Protein 9G97 (pdb70)

Foldseek 3Di:
DALVVLLVLLLLLLVLLVVLVVVLVVVQCVQPNPVLCVQCPLLLVVLVVLLCPLQLQLLLVLLLVCLQCVVPQVVNLQSLQQSLQSNVVSLLVQLVVQLVPLQVVSCVRRVGRPCSVLSNVLSVLSSLSSLLSNLLSNLLSVLVSNLNSVLSNVLSVVLSVQLVVQCVPPNSSSNSSSSSNSSRSSSVSSVVSCCVVPSDDPSSNNHDDDPVSNVLSVLSSVLVVVVVDQVVVLVVVLLVLQVVQHPVLLSVLLVVLVVVLVSVLCSLCVSCSSPVLSVLLNDDALVVNVVSLVVVLVPSLVVLVVVLVVCLVCVQVCCVPPHDPPRSPSSLLSVLQSLLSSLVSNVVSLVSNCSSVSPSPVSVVLSVLLRVQLNVQSVPQCNPPRSSSNSNSSNSSSVVSSVVSVVVSVCVSVVVVD/DKAKDWADEDEAQDKTKIKMADDDDPQLQKKKFKWWAAVPGDIWGAKIFHSPPRDMDGDPVCVPQKDKGADPVRSMIMIMGGRHDQVPWTWMKMFIAGQVLCPDHNVGPCVSTPGMYPTDTHGHD

Solvent-accessible surface area: 24204 Å² total; per-residue (Å²): 100,32,11,50,123,1,31,140,105,7,32,46,1,17,103,48,125,63,37,15,43,65,94,8,20,130,51,0,36,136,28,7,22,120,38,0,64,56,38,0,56,78,0,90,107,31,16,89,71,0,19,82,68,0,0,14,8,0,24,54,0,0,1,10,4,0,0,75,43,57,120,52,76,114,40,9,120,95,0,0,1,0,0,0,16,27,1,89,29,64,3,44,104,31,8,94,80,12,60,147,32,3,36,90,38,0,87,58,23,14,48,43,48,7,3,24,16,9,2,89,89,1,2,115,17,0,66,17,1,0,69,0,32,0,0,11,5,0,0,43,0,46,59,21,6,17,0,3,0,64,0,55,36,64,2,16,96,49,0,24,120,28,0,98,86,15,24,121,73,16,0,0,15,8,0,0,38,0,20,0,41,53,40,6,32,8,32,91,5,0,40,88,33,0,72,140,104,61,29,9,73,112,41,18,18,144,76,52,150,43,119,48,6,7,42,65,0,40,65,2,32,77,6,28,111,47,52,69,84,25,22,60,58,0,51,99,68,0,76,115,33,0,30,72,116,70,68,175,112,53,8,31,23,4,87,13,2,12,70,35,7,64,57,35,5,131,53,34,8,28,4,2,11,1,8,0,0,0,8,0,2,68,45,100,112,41,125,61,2,32,167,17,2,66,119,2,24,156,76,6,47,81,44,3,44,63,37,4,120,72,43,81,96,97,44,77,100,15,5,165,85,73,39,80,106,172,29,64,55,0,81,91,8,13,38,91,6,14,67,0,0,25,36,15,0,0,2,64,0,17,23,44,14,24,17,0,68,3,22,40,175,60,31,67,103,21,15,78,31,17,52,65,35,0,27,87,31,0,130,164,20,0,39,65,91,0,2,59,0,0,0,22,0,2,34,19,0,1,67,61,11,28,67,76,15,42,33,57,19,116,90,71,54,162,106,38,176,181,104,16,87,13,65,37,33,29,140,20,141,43,51,28,69,34,48,2,34,3,44,21,72,64,234,80,12,52,79,36,6,1,0,0,0,14,62,15,119,87,128,77,53,57,16,0,0,57,11,16,41,80,215,39,74,64,33,49,15,112,58,0,132,85,51,3,73,5,50,39,39,73,93,128,36,18,0,76,0,71,0,52,66,3,59,91,55,2,31,1,58,0,6,0,0,5,0,70,57,46,10,12,28,120,124,6,6,110,93,4,0,0,2,33,70,46,12,119,15,17,80,0,46,8,81

GO terms:
  GO:0005886 plasma membrane (C, IDA)
  GO:0140303 intramembrane lipid carrier activity (F, IDA)
  GO:0009246 enterobacterial common antigen biosynthetic process (P, IMP)

Secondary structure (DSSP, 8-state):
--HHHHHHHHHHHHHHHHHHHHHHHHHHHHHHHHHHHHHHHHHHHHHHHHHHHTTTT-HHHHHHHHHHTTT-HHHHHHHHHHHHHHHHHHHHHHHHHHHHTHHHHHHHHHSSSTTHHHHHHHHHHHHHHHHHHHHHHHHHHTT-HHHHHHHHHHHHHHHHHHHHHHHHHHHHHHHHHHHHHHHHTTHHHHHHHHHHTTSS-GGGGS----HHHHHHHHHHHHHHHHHTTHHHHHHHHHHHHHHHHS-HHHHHHHHHHHHHHHHHHHHHTTTIIIIIHHHHHH--SHHHHHHHHHHHHHHHHHHHHHHHHHHHHTHHHHHHHHS-SS---THHHHHHHHHHHHHHHHHHHHHHHHHHTT-HHHHHHHHHHHHHHHHHHHHHHHHHHHHHHHHHHHHHHHHHHHHHHHHHHHHHHTTTT-/-EEEE---EE-TT--EEEEEEE-SS--TTSEEEEEEE-TTS--EEEEEE-SSS--EEE-TTTTTTEEEEEETTTTEEEEEE-S--GGG-EEEEEEEE-HHHHTTT-TT-GGG--EE---EEEEE-

B-factor: mean 51.63, std 17.39, range [25.34, 135.04]

Sequence (543 aa):
VSLAKASLWTAASTLVKIGAGLLVGKLLAVSFGPAGLGLAANFRQLITVLGVLAGAGIFNGVTKYVAQYHDNPQQLRRVVGTSSAMVLGFSTLMALVFVLAAAPISQGLFGNTDYQGLVRLVALVQMGIAWGNLLLALMKGFRDAAGNALSLIVGSLIGVLAYYVSYRLGGYEGALLGLALIPALVVIPAAIMLIKRGVIPLSYLKPSWDNGLAGQLSKFTLMALITSVTLPVAYIMMRKLLAAQYSWDEVGIWQGVSSISDAYLQFITASFSVYLLPTLSRLTEKRDITREVVKSLKFVLPAVAAASFTVWLLRDFAIWLLLSNKFTAMRDLFAWQLVGDVLKVGAYVFGYLVIAKASLRFYILAEVSQFTLLMVFAHWLIPAHGALGAAQAYMATYIVYFSLCCGVFLLWRRRALEQLVESGGGLVQAGGSLGLSCAASGRTFSNYVMAWFRQAPGKEREFVARISESRGTTDYADSVKGRFTISRDNAKNTIYLQMNSLNPGDTAVYSCAATLPAWTGIIGGRRPGNYPYWGQGTQVTVS

Nearest PDB structures (foldseek):
  3vvs-assembly1_A  TM=7.859E-01  e=1.202E-08  Pyrococcus furiosus
  3vvo-assembly1_A  TM=7.693E-01  e=3.031E-08  Pyrococcus furiosus
  4z3p-assembly1_A  TM=7.494E-01  e=2.741E-06  Escherichia coli
  6z71-assembly1_B  TM=7.223E-01  e=4.814E-06  Aquifex aeolicus VF5
  7dqk-assembly1_A  TM=6.961E-01  e=8.121E-06  Nicotiana tabacum

InterPro domains:
  IPR002797 Polysaccharide biosynthesis protein [PF01943] (4-283)
  IPR032896 Lipid III flippase WzxE, Proteobacteria [MF_02024] (1-416)
  IPR032896 Lipid III flippase WzxE, Proteobacteria [NF011679] (1-416)
  IPR044550 Lipid III flippase WzxE [cd13125] (5-413)
  IPR050833 Polysaccharide Biosynthesis and Transport [PTHR30250] (3-413)

Organism: Escherichia coli (strain K12) (NCBI:txid83333)

Structure (mmCIF, N/CA/C/O backbone):
data_9G97
#
_entry.id   9G97
#
_cell.length_a   270.550
_cell.length_b   38.470
_cell.length_c   56.830
_cell.angle_alpha   90.00
_cell.angle_beta   93.50
_cell.angle_gamma   90.00
#
_symmetry.space_group_name_H-M   'C 1 2 1'
#
loop_
_entity.id
_entity.type
_entity.pdbx_description
1 polymer 'Lipid III flippase'
2 polymer 'NB10 Nanobody'
3 non-polymer '[(Z)-octadec-9-enyl] (2R)-2,3-bis(oxidanyl)propanoate'
4 non-polymer '(1R)-2-{[(R)-(2-AMINOETHOXY)(HYDROXY)PHOSPHORYL]OXY}-1-[(DODECANOYLOXY)METHYL]ETHYL (9Z)-OCTADEC-9-ENOATE'
5 non-polymer N-OCTANE
6 non-polymer 'CHLORIDE ION'
7 non-polymer 'SULFATE ION'
8 non-polymer 'ZINC ION'
9 water water
#
loop_
_atom_site.group_PDB
_atom_site.id
_atom_site.type_symbol
_atom_site.label_atom_id
_atom_site.label_alt_id
_atom_site.label_comp_id
_atom_site.label_asym_id
_atom_site.label_entity_id
_atom_site.label_seq_id
_atom_site.pdbx_PDB_ins_code
_atom_site.Cartn_x
_atom_site.Cartn_y
_atom_site.Cartn_z
_atom_site.occupancy
_atom_site.B_iso_or_equiv
_atom_site.auth_seq_id
_atom_site.auth_comp_id
_atom_site.auth_asym_id
_atom_site.auth_atom_id
_atom_site.pdbx_PDB_model_num
ATOM 1 N N . VAL A 1 2 ? 69.706 4.818 13.384 1.00 55.57 1 VAL A N 1
ATOM 2 C CA . VAL A 1 2 ? 71.148 5.023 13.284 1.00 55.47 1 VAL A CA 1
ATOM 3 C C . VAL A 1 2 ? 71.611 5.908 14.439 1.00 49.84 1 VAL A C 1
ATOM 4 O O . VAL A 1 2 ? 70.824 6.683 14.985 1.00 52.86 1 VAL A O 1
ATOM 8 N N . SER A 1 3 ? 72.884 5.781 14.813 1.00 44.30 2 SER A N 1
ATOM 9 C CA . SER A 1 3 ? 73.416 6.465 15.984 1.00 42.66 2 SER A CA 1
ATOM 10 C C . SER A 1 3 ? 74.917 6.655 15.829 1.00 39.86 2 SER A C 1
ATOM 11 O O . SER A 1 3 ? 75.559 6.040 14.975 1.00 39.75 2 SER A O 1
ATOM 14 N N . LEU A 1 4 ? 75.480 7.499 16.696 1.00 36.16 3 LEU A N 1
ATOM 15 C CA . LEU A 1 4 ? 76.923 7.716 16.680 1.00 38.53 3 LEU A CA 1
ATOM 16 C C . LEU A 1 4 ? 77.685 6.465 17.087 1.00 38.37 3 LEU A C 1
ATOM 17 O O . LEU A 1 4 ? 78.780 6.210 16.567 1.00 38.31 3 LEU A O 1
ATOM 22 N N . ALA A 1 5 ? 77.124 5.672 18.003 1.00 35.58 4 ALA A N 1
ATOM 23 C CA . ALA A 1 5 ? 77.799 4.459 18.449 1.00 39.74 4 ALA A CA 1
ATOM 24 C C . ALA A 1 5 ? 77.884 3.430 17.327 1.00 37.77 4 ALA A C 1
ATOM 25 O O . ALA A 1 5 ? 78.967 2.916 17.030 1.00 42.38 4 ALA A O 1
ATOM 27 N N . LYS A 1 6 ? 76.749 3.117 16.690 1.00 45.17 5 LYS A N 1
ATOM 28 C CA . LYS A 1 6 ? 76.762 2.159 15.585 1.00 42.30 5 LYS A CA 1
ATOM 29 C C . LYS A 1 6 ? 77.641 2.639 14.443 1.00 34.05 5 LYS A C 1
ATOM 30 O O . LYS A 1 6 ? 78.341 1.837 13.815 1.00 43.89 5 LYS A O 1
ATOM 36 N N . ALA A 1 7 ? 77.602 3.937 14.140 1.00 34.64 6 ALA A N 1
ATOM 37 C CA . ALA A 1 7 ? 78.467 4.457 13.086 1.00 37.53 6 ALA A CA 1
ATOM 38 C C . ALA A 1 7 ? 79.928 4.281 13.459 1.00 36.71 6 ALA A C 1
ATOM 39 O O . ALA A 1 7 ? 80.767 3.979 12.601 1.00 38.40 6 ALA A O 1
ATOM 41 N N . SER A 1 8 ? 80.246 4.445 14.745 1.00 36.71 7 SER A N 1
ATOM 42 C CA . SER A 1 8 ? 81.610 4.227 15.204 1.00 38.64 7 SER A CA 1
ATOM 43 C C . SER A 1 8 ? 82.021 2.772 15.036 1.00 35.93 7 SER A C 1
ATOM 44 O O . SER A 1 8 ? 83.186 2.486 14.740 1.00 39.55 7 SER A O 1
ATOM 47 N N . LEU A 1 9 ? 81.078 1.844 15.202 1.00 38.62 8 LEU A N 1
ATOM 48 C CA . LEU A 1 9 ? 81.401 0.427 15.061 1.00 40.92 8 LEU A CA 1
ATOM 49 C C . LEU A 1 9 ? 81.764 0.085 13.622 1.00 35.92 8 LEU A C 1
ATOM 50 O O . LEU A 1 9 ? 82.757 -0.608 13.370 1.00 36.82 8 LEU A O 1
ATOM 55 N N . TRP A 1 10 ? 80.968 0.567 12.664 1.00 36.98 9 TRP A N 1
ATOM 56 C CA . TRP A 1 10 ? 81.311 0.400 11.254 1.00 36.09 9 TRP A CA 1
ATOM 57 C C . TRP A 1 10 ? 82.617 1.110 10.923 1.00 33.92 9 TRP A C 1
ATOM 58 O O . TRP A 1 10 ? 83.515 0.529 10.304 1.00 30.45 9 TRP A O 1
ATOM 69 N N . THR A 1 11 ? 82.736 2.381 11.319 1.00 34.57 10 THR A N 1
ATOM 70 C CA . THR A 1 11 ? 83.907 3.160 10.925 1.00 34.91 10 THR A CA 1
ATOM 71 C C . THR A 1 11 ? 85.185 2.643 11.576 1.00 31.33 10 THR A C 1
ATOM 72 O O . THR A 1 11 ? 86.257 2.737 10.970 1.00 35.29 10 THR A O 1
ATOM 76 N N . ALA A 1 12 ? 85.103 2.089 12.790 1.00 29.77 11 ALA A N 1
ATOM 77 C CA . ALA A 1 12 ? 86.304 1.523 13.404 1.00 33.46 11 ALA A CA 1
ATOM 78 C C . ALA A 1 12 ? 86.822 0.330 12.606 1.00 33.73 11 ALA A C 1
ATOM 79 O O . ALA A 1 12 ? 88.037 0.159 12.447 1.00 31.35 11 ALA A O 1
ATOM 81 N N . ALA A 1 13 ? 85.914 -0.505 12.093 1.00 32.78 12 ALA A N 1
ATOM 82 C CA . ALA A 1 13 ? 86.337 -1.657 11.304 1.00 32.54 12 ALA A CA 1
ATOM 83 C C . ALA A 1 13 ? 87.046 -1.222 10.026 1.00 33.64 12 ALA A C 1
ATOM 84 O O . ALA A 1 13 ? 88.095 -1.773 9.669 1.00 33.58 12 ALA A O 1
ATOM 86 N N . SER A 1 14 ? 86.504 -0.223 9.330 1.00 30.45 13 SER A N 1
ATOM 87 C CA . SER A 1 14 ? 87.170 0.240 8.118 1.00 32.07 13 SER A CA 1
ATOM 88 C C . SER A 1 14 ? 88.485 0.946 8.445 1.00 34.56 13 SER A C 1
ATOM 89 O O . SER A 1 14 ? 89.487 0.757 7.747 1.00 33.80 13 SER A O 1
ATOM 92 N N . THR A 1 15 ? 88.518 1.738 9.516 1.00 31.30 14 THR A N 1
ATOM 93 C CA . THR A 1 15 ? 89.764 2.417 9.860 1.00 34.15 14 THR A CA 1
ATOM 94 C C . THR A 1 15 ? 90.832 1.422 10.304 1.00 36.11 14 THR A C 1
ATOM 95 O O . THR A 1 15 ? 92.012 1.589 9.980 1.00 37.66 14 THR A O 1
ATOM 99 N N . LEU A 1 16 ? 90.442 0.364 11.018 1.00 34.35 15 LEU A N 1
ATOM 100 C CA . LEU A 1 16 ? 91.432 -0.621 11.447 1.00 37.89 15 LEU A CA 1
ATOM 101 C C . LEU A 1 16 ? 92.035 -1.359 10.255 1.00 39.29 15 LEU A C 1
ATOM 102 O O . LEU A 1 16 ? 93.237 -1.650 10.240 1.00 41.26 15 LEU A O 1
ATOM 107 N N . VAL A 1 17 ? 91.217 -1.669 9.246 1.00 37.12 16 VAL A N 1
ATOM 108 C CA . VAL A 1 17 ? 91.740 -2.303 8.040 1.00 35.60 16 VAL A CA 1
ATOM 109 C C . VAL A 1 17 ? 92.660 -1.344 7.296 1.00 36.75 16 VAL A C 1
ATOM 110 O O . VAL A 1 17 ? 93.712 -1.741 6.781 1.00 38.51 16 VAL A O 1
ATOM 114 N N . LYS A 1 18 ? 92.291 -0.062 7.242 1.00 35.03 17 LYS A N 1
ATOM 115 C CA . LYS A 1 18 ? 93.156 0.916 6.594 1.00 39.13 17 LYS A CA 1
ATOM 116 C C . LYS A 1 18 ? 94.488 1.038 7.327 1.00 39.39 17 LYS A C 1
ATOM 117 O O . LYS A 1 18 ? 95.544 1.185 6.700 1.00 44.28 17 LYS A O 1
ATOM 123 N N . ILE A 1 19 ? 94.462 0.960 8.656 1.00 37.73 18 ILE A N 1
ATOM 124 C CA . ILE A 1 19 ? 95.699 1.047 9.423 1.00 42.66 18 ILE A CA 1
ATOM 125 C C . ILE A 1 19 ? 96.538 -0.208 9.214 1.00 38.69 18 ILE A C 1
ATOM 126 O O . ILE A 1 19 ? 97.744 -0.132 8.957 1.00 45.56 18 ILE A O 1
ATOM 131 N N . GLY A 1 20 ? 95.908 -1.381 9.308 1.00 37.17 19 GLY A N 1
ATOM 132 C CA . GLY A 1 20 ? 96.635 -2.618 9.072 1.00 44.72 19 GLY A CA 1
ATOM 133 C C . GLY A 1 20 ? 97.223 -2.691 7.678 1.00 40.66 19 GLY A C 1
ATOM 134 O O . GLY A 1 20 ? 98.352 -3.151 7.493 1.00 39.13 19 GLY A O 1
ATOM 135 N N . ALA A 1 21 ? 96.468 -2.231 6.677 1.00 41.36 20 ALA A N 1
ATOM 136 C CA . ALA A 1 21 ? 96.988 -2.208 5.313 1.00 42.11 20 ALA A CA 1
ATOM 137 C C . ALA A 1 21 ? 98.140 -1.223 5.185 1.00 43.46 20 ALA A C 1
ATOM 138 O O . ALA A 1 21 ? 99.137 -1.512 4.516 1.00 43.14 20 ALA A O 1
ATOM 140 N N . GLY A 1 22 ? 98.024 -0.056 5.825 1.00 43.05 21 GLY A N 1
ATOM 141 C CA . GLY A 1 22 ? 99.103 0.915 5.765 1.00 38.36 21 GLY A CA 1
ATOM 142 C C . GLY A 1 22 ? 100.370 0.417 6.431 1.00 43.68 21 GLY A C 1
ATOM 143 O O . GLY A 1 22 ? 101.472 0.606 5.908 1.00 47.27 21 GLY A O 1
ATOM 144 N N . LEU A 1 23 ? 100.233 -0.225 7.595 1.00 42.89 22 LEU A N 1
ATOM 145 C CA . LEU A 1 23 ? 101.392 -0.796 8.271 1.00 45.31 22 LEU A CA 1
ATOM 146 C C . LEU A 1 23 ? 102.034 -1.890 7.430 1.00 44.21 22 LEU A C 1
ATOM 147 O O . LEU A 1 23 ? 103.261 -2.034 7.416 1.00 46.40 22 LEU A O 1
ATOM 152 N N . LEU A 1 24 ? 101.218 -2.680 6.731 1.00 42.66 23 LEU A N 1
ATOM 153 C CA . LEU A 1 24 ? 101.762 -3.726 5.875 1.00 43.74 23 LEU A CA 1
ATOM 154 C C . LEU A 1 24 ? 102.513 -3.125 4.696 1.00 45.53 23 LEU A C 1
ATOM 155 O O . LEU A 1 24 ? 103.646 -3.523 4.399 1.00 48.39 23 LEU A O 1
ATOM 160 N N . VAL A 1 25 ? 101.902 -2.152 4.021 1.00 39.27 24 VAL A N 1
ATOM 161 C CA . VAL A 1 25 ? 102.540 -1.552 2.856 1.00 42.28 24 VAL A CA 1
ATOM 162 C C . VAL A 1 25 ? 103.783 -0.772 3.266 1.00 49.02 24 VAL A C 1
ATOM 163 O O . VAL A 1 25 ? 104.815 -0.817 2.583 1.00 48.99 24 VAL A O 1
ATOM 167 N N . GLY A 1 26 ? 103.717 -0.070 4.399 1.00 45.61 25 GLY A N 1
ATOM 168 C CA . GLY A 1 26 ? 104.869 0.692 4.852 1.00 46.24 25 GLY A CA 1
ATOM 169 C C . GLY A 1 26 ? 106.060 -0.186 5.183 1.00 50.45 25 GLY A C 1
ATOM 170 O O . GLY A 1 26 ? 107.205 0.163 4.880 1.00 46.55 25 GLY A O 1
ATOM 171 N N . LYS A 1 27 ? 105.811 -1.341 5.801 1.00 47.32 26 LYS A N 1
ATOM 172 C CA . LYS A 1 27 ? 106.916 -2.241 6.103 1.00 47.88 26 LYS A CA 1
ATOM 173 C C . LYS A 1 27 ? 107.436 -2.940 4.852 1.00 48.74 26 LYS A C 1
ATOM 174 O O . LYS A 1 27 ? 108.635 -3.216 4.761 1.00 51.79 26 LYS A O 1
ATOM 180 N N . LEU A 1 28 ? 106.569 -3.213 3.874 1.00 50.14 27 LEU A N 1
ATOM 181 C CA . LEU A 1 28 ? 107.051 -3.745 2.603 1.00 48.60 27 LEU A CA 1
ATOM 182 C C . LEU A 1 28 ? 107.954 -2.740 1.906 1.00 47.84 27 LEU A C 1
ATOM 183 O O . LEU A 1 28 ? 108.981 -3.111 1.326 1.00 51.76 27 LEU A O 1
ATOM 188 N N . LEU A 1 29 ? 107.591 -1.458 1.963 1.00 48.44 28 LEU A N 1
ATOM 189 C CA . LEU A 1 29 ? 108.405 -0.428 1.332 1.00 47.60 28 LEU A CA 1
ATOM 190 C C . LEU A 1 29 ? 109.733 -0.255 2.055 1.00 55.04 28 LEU A C 1
ATOM 191 O O . LEU A 1 29 ? 110.773 -0.049 1.416 1.00 56.44 28 LEU A O 1
ATOM 196 N N . ALA A 1 30 ? 109.720 -0.331 3.388 1.00 50.35 29 ALA A N 1
ATOM 197 C CA . ALA A 1 30 ? 110.958 -0.173 4.145 1.00 52.70 29 ALA A CA 1
ATOM 198 C C . ALA A 1 30 ? 111.929 -1.305 3.844 1.00 48.70 29 ALA A C 1
ATOM 199 O O . ALA A 1 30 ? 113.104 -1.065 3.545 1.00 52.73 29 ALA A O 1
ATOM 201 N N . VAL A 1 31 ? 111.449 -2.551 3.906 1.00 45.20 30 VAL A N 1
ATOM 202 C CA . VAL A 1 31 ? 112.310 -3.701 3.651 1.00 52.75 30 VAL A CA 1
ATOM 203 C C . VAL A 1 31 ? 112.812 -3.704 2.210 1.00 54.95 30 VAL A C 1
ATOM 204 O O . VAL A 1 31 ? 113.939 -4.136 1.935 1.00 57.51 30 VAL A O 1
ATOM 208 N N . SER A 1 32 ? 112.013 -3.194 1.274 1.00 51.57 31 SER A N 1
ATOM 209 C CA . SER A 1 32 ? 112.395 -3.269 -0.131 1.00 45.30 31 SER A CA 1
ATOM 210 C C . SER A 1 32 ? 113.398 -2.188 -0.520 1.00 51.53 31 SER A C 1
ATOM 211 O O . SER A 1 32 ? 114.295 -2.442 -1.331 1.00 52.43 31 SER A O 1
ATOM 214 N N . PHE A 1 33 ? 113.275 -0.981 0.034 1.00 50.95 32 PHE A N 1
ATOM 215 C CA . PHE A 1 33 ? 114.044 0.147 -0.472 1.00 48.68 32 PHE A CA 1
ATOM 216 C C . PHE A 1 33 ? 114.846 0.896 0.584 1.00 54.95 32 PHE A C 1
ATOM 217 O O . PHE A 1 33 ? 115.567 1.837 0.229 1.00 59.55 32 PHE A O 1
ATOM 225 N N . GLY A 1 34 ? 114.744 0.517 1.858 1.00 55.68 33 GLY A N 1
ATOM 226 C CA . GLY A 1 34 ? 115.586 1.063 2.899 1.00 52.79 33 GLY A CA 1
ATOM 227 C C . GLY A 1 34 ? 115.431 2.556 3.108 1.00 54.75 33 GLY A C 1
ATOM 228 O O . GLY A 1 34 ? 114.492 3.186 2.610 1.00 58.34 33 GLY A O 1
ATOM 229 N N . PRO A 1 35 ? 116.366 3.155 3.851 1.00 59.82 34 PRO A N 1
ATOM 230 C CA . PRO A 1 35 ? 116.252 4.593 4.145 1.00 59.23 34 PRO A CA 1
ATOM 231 C C . PRO A 1 35 ? 116.366 5.473 2.914 1.00 57.89 34 PRO A C 1
ATOM 232 O O . PRO A 1 35 ? 115.784 6.566 2.891 1.00 57.97 34 PRO A O 1
ATOM 236 N N . ALA A 1 36 ? 117.103 5.034 1.890 1.00 58.06 35 ALA A N 1
ATOM 237 C CA . ALA A 1 36 ? 117.197 5.816 0.661 1.00 58.22 35 ALA A CA 1
ATOM 238 C C . ALA A 1 36 ? 115.848 5.895 -0.041 1.00 57.17 35 ALA A C 1
ATOM 239 O O . ALA A 1 36 ? 115.452 6.961 -0.529 1.00 57.79 35 ALA A O 1
ATOM 241 N N . GLY A 1 37 ? 115.127 4.775 -0.100 1.00 52.14 36 GLY A N 1
ATOM 242 C CA . GLY A 1 37 ? 113.797 4.796 -0.686 1.00 53.11 36 GLY A CA 1
ATOM 243 C C . GLY A 1 37 ? 112.803 5.588 0.143 1.00 50.69 36 GLY A C 1
ATOM 244 O O . GLY A 1 37 ? 111.936 6.274 -0.402 1.00 53.25 36 GLY A O 1
ATOM 245 N N . LEU A 1 38 ? 112.914 5.506 1.472 1.00 51.69 37 LEU A N 1
ATOM 246 C CA . LEU A 1 38 ? 112.007 6.261 2.331 1.00 49.96 37 LEU A CA 1
ATOM 247 C C . LEU A 1 38 ? 112.258 7.757 2.216 1.00 53.59 37 LEU A C 1
ATOM 248 O O . LEU A 1 38 ? 111.308 8.545 2.126 1.00 51.17 37 LEU A O 1
ATOM 253 N N . GLY A 1 39 ? 113.529 8.167 2.211 1.00 49.86 38 GLY A N 1
ATOM 254 C CA . GLY A 1 39 ? 113.836 9.584 2.105 1.00 45.83 38 GLY A CA 1
ATOM 255 C C . GLY A 1 39 ? 113.404 10.178 0.779 1.00 50.53 38 GLY A C 1
ATOM 256 O O . GLY A 1 39 ? 112.986 11.336 0.714 1.00 58.29 38 GLY A O 1
ATOM 257 N N . LEU A 1 40 ? 113.499 9.396 -0.297 1.00 53.50 39 LEU A N 1
ATOM 258 C CA . LEU A 1 40 ? 113.043 9.856 -1.602 1.00 53.10 39 LEU A CA 1
ATOM 259 C C . LEU A 1 40 ? 111.525 9.822 -1.737 1.00 48.11 39 LEU A C 1
ATOM 260 O O . LEU A 1 40 ? 110.977 10.554 -2.565 1.00 52.35 39 LEU A O 1
ATOM 265 N N . ALA A 1 41 ? 110.837 9.001 -0.947 1.00 47.74 40 ALA A N 1
ATOM 266 C CA . ALA A 1 41 ? 109.385 8.904 -1.016 1.00 44.89 40 ALA A CA 1
ATOM 267 C C . ALA A 1 41 ? 108.673 9.843 -0.055 1.00 46.02 40 ALA A C 1
ATOM 268 O O . ALA A 1 41 ? 107.442 9.882 -0.061 1.00 55.57 40 ALA A O 1
ATOM 270 N N . ALA A 1 42 ? 109.406 10.603 0.759 1.00 46.33 41 ALA A N 1
ATOM 271 C CA . ALA A 1 42 ? 108.776 11.382 1.822 1.00 46.51 41 ALA A CA 1
ATOM 272 C C . ALA A 1 42 ? 107.844 12.447 1.255 1.00 48.58 41 ALA A C 1
ATOM 273 O O . ALA A 1 42 ? 106.656 12.499 1.598 1.00 49.91 41 ALA A O 1
ATOM 275 N N . ASN A 1 43 ? 108.368 13.310 0.380 1.00 45.33 42 ASN A N 1
ATOM 276 C CA . ASN A 1 43 ? 107.546 14.373 -0.190 1.00 42.88 42 ASN A CA 1
ATOM 277 C C . ASN A 1 43 ? 106.416 13.806 -1.041 1.00 48.99 42 ASN A C 1
ATOM 278 O O . ASN A 1 43 ? 105.269 14.265 -0.949 1.00 42.59 42 ASN A O 1
ATOM 283 N N . PHE A 1 44 ? 106.726 12.809 -1.877 1.00 44.94 43 PHE A N 1
ATOM 284 C CA . PHE A 1 44 ? 105.706 12.193 -2.719 1.00 44.93 43 PHE A CA 1
ATOM 285 C C . PHE A 1 44 ? 104.564 11.632 -1.883 1.00 42.07 43 PHE A C 1
ATOM 286 O O . PHE A 1 44 ? 103.394 11.745 -2.265 1.00 45.39 43 PHE A O 1
ATOM 294 N N . ARG A 1 45 ? 104.882 11.021 -0.739 1.00 43.36 44 ARG A N 1
ATOM 295 C CA . ARG A 1 45 ? 103.834 10.468 0.111 1.00 46.93 44 ARG A CA 1
ATOM 296 C C . ARG A 1 45 ? 103.007 11.572 0.759 1.00 47.05 44 ARG A C 1
ATOM 297 O O . ARG A 1 45 ? 101.781 11.450 0.869 1.00 51.47 44 ARG A O 1
ATOM 305 N N . GLN A 1 46 ? 103.651 12.657 1.189 1.00 44.29 45 GLN A N 1
ATOM 306 C CA . GLN A 1 46 ? 102.892 13.773 1.741 1.00 42.19 45 GLN A CA 1
ATOM 307 C C . GLN A 1 46 ? 102.009 14.425 0.683 1.00 43.85 45 GLN A C 1
ATOM 308 O O . GLN A 1 46 ? 100.902 14.876 0.997 1.00 47.13 45 GLN A O 1
ATOM 314 N N . LEU A 1 47 ? 102.462 14.459 -0.572 1.00 42.90 46 LEU A N 1
ATOM 315 C CA . LEU A 1 47 ? 101.611 14.954 -1.651 1.00 41.02 46 LEU A CA 1
ATOM 316 C C . LEU A 1 47 ? 100.376 14.078 -1.827 1.00 43.18 46 LEU A C 1
ATOM 317 O O . LEU A 1 47 ? 99.274 14.593 -2.056 1.00 43.16 46 LEU A O 1
ATOM 322 N N . ILE A 1 48 ? 100.534 12.756 -1.718 1.00 41.53 47 ILE A N 1
ATOM 323 C CA . ILE A 1 48 ? 99.384 11.863 -1.837 1.00 41.76 47 ILE A CA 1
ATOM 324 C C . ILE A 1 48 ? 98.376 12.146 -0.730 1.00 45.11 47 ILE A C 1
ATOM 325 O O . ILE A 1 48 ? 97.159 12.131 -0.956 1.00 42.93 47 ILE A O 1
ATOM 330 N N . THR A 1 49 ? 98.863 12.407 0.484 1.00 46.17 48 THR A N 1
ATOM 331 C CA . THR A 1 49 ? 97.966 12.782 1.571 1.00 44.46 48 THR A CA 1
ATOM 332 C C . THR A 1 49 ? 97.234 14.079 1.244 1.00 44.51 48 THR A C 1
ATOM 333 O O . THR A 1 49 ? 96.008 14.165 1.380 1.00 41.17 48 THR A O 1
ATOM 337 N N . VAL A 1 50 ? 97.970 15.093 0.783 1.00 39.42 49 VAL A N 1
ATOM 338 C CA . VAL A 1 50 ? 97.355 16.385 0.489 1.00 44.96 49 VAL A CA 1
ATOM 339 C C . VAL A 1 50 ? 96.297 16.242 -0.599 1.00 44.17 49 VAL A C 1
ATOM 340 O O . VAL A 1 50 ? 95.217 16.841 -0.518 1.00 45.98 49 VAL A O 1
ATOM 344 N N . LEU A 1 51 ? 96.577 15.428 -1.621 1.00 39.82 50 LEU A N 1
ATOM 345 C CA . LEU A 1 51 ? 95.638 15.250 -2.723 1.00 34.37 50 LEU A CA 1
ATOM 346 C C . LEU A 1 51 ? 94.321 14.626 -2.278 1.00 43.14 50 LEU A C 1
ATOM 347 O O . LEU A 1 51 ? 93.309 14.789 -2.968 1.00 35.15 50 LEU A O 1
ATOM 352 N N . GLY A 1 52 ? 94.309 13.912 -1.148 1.00 43.28 51 GLY A N 1
ATOM 353 C CA . GLY A 1 52 ? 93.065 13.349 -0.649 1.00 40.18 51 GLY A CA 1
ATOM 354 C C . GLY A 1 52 ? 92.010 14.400 -0.366 1.00 43.23 51 GLY A C 1
ATOM 355 O O . GLY A 1 52 ? 90.810 14.114 -0.410 1.00 39.20 51 GLY A O 1
ATOM 356 N N . VAL A 1 53 ? 92.436 15.627 -0.082 1.00 40.20 52 VAL A N 1
ATOM 357 C CA . VAL A 1 53 ? 91.516 16.740 0.056 1.00 41.66 52 VAL A CA 1
ATOM 358 C C . VAL A 1 53 ? 91.607 17.712 -1.116 1.00 40.34 52 VAL A C 1
ATOM 359 O O . VAL A 1 53 ? 90.575 18.238 -1.551 1.00 41.59 52 VAL A O 1
ATOM 363 N N . LEU A 1 54 ? 92.802 17.927 -1.668 1.00 37.76 53 LEU A N 1
ATOM 364 C CA . LEU A 1 54 ? 92.987 18.950 -2.690 1.00 42.14 53 LEU A CA 1
ATOM 365 C C . LEU A 1 54 ? 92.377 18.551 -4.029 1.00 39.34 53 LEU A C 1
ATOM 366 O O . LEU A 1 54 ? 91.887 19.418 -4.760 1.00 42.46 53 LEU A O 1
ATOM 371 N N . ALA A 1 55 ? 92.390 17.257 -4.369 1.00 34.44 54 ALA A N 1
ATOM 372 C CA . ALA A 1 55 ? 91.975 16.841 -5.708 1.00 40.72 54 ALA A CA 1
ATOM 373 C C . ALA A 1 55 ? 90.520 17.196 -5.995 1.00 44.24 54 ALA A C 1
ATOM 374 O O . ALA A 1 55 ? 90.167 17.481 -7.146 1.00 44.44 54 ALA A O 1
ATOM 376 N N . GLY A 1 56 ? 89.667 17.193 -4.973 1.00 36.08 55 GLY A N 1
ATOM 377 C CA . GLY A 1 56 ? 88.282 17.573 -5.162 1.00 37.04 55 GLY A CA 1
ATOM 378 C C . GLY A 1 56 ? 87.966 18.957 -4.633 1.00 41.63 55 GLY A C 1
ATOM 379 O O . GLY A 1 56 ? 86.806 19.252 -4.329 1.00 40.33 55 GLY A O 1
ATOM 380 N N . ALA A 1 57 ? 88.987 19.808 -4.508 1.00 37.36 56 ALA A N 1
ATOM 381 C CA . ALA A 1 57 ? 88.840 21.196 -4.068 1.00 37.63 56 ALA A CA 1
ATOM 382 C C . ALA A 1 57 ? 88.233 21.314 -2.672 1.00 40.55 56 ALA A C 1
ATOM 383 O O . ALA A 1 57 ? 87.640 22.345 -2.339 1.00 39.74 56 ALA A O 1
ATOM 385 N N . GLY A 1 58 ? 88.371 20.275 -1.847 1.00 43.96 57 GLY A N 1
ATOM 386 C CA . GLY A 1 58 ? 87.978 20.340 -0.450 1.00 40.74 57 GLY A CA 1
ATOM 387 C C . GLY A 1 58 ? 86.506 20.569 -0.177 1.00 38.18 57 GLY A C 1
ATOM 388 O O . GLY A 1 58 ? 86.154 21.036 0.910 1.00 38.81 57 GLY A O 1
ATOM 389 N N . ILE A 1 59 ? 85.624 20.244 -1.128 1.00 31.59 58 ILE A N 1
ATOM 390 C CA . ILE A 1 59 ? 84.195 20.453 -0.927 1.00 34.04 58 ILE A CA 1
ATOM 391 C C . ILE A 1 59 ? 83.528 19.292 -0.208 1.00 29.71 58 ILE A C 1
ATOM 392 O O . ILE A 1 59 ? 82.321 19.359 0.058 1.00 36.70 58 ILE A O 1
ATOM 397 N N . PHE A 1 60 ? 84.280 18.246 0.145 1.00 30.84 59 PHE A N 1
ATOM 398 C CA . PHE A 1 60 ? 83.662 16.981 0.534 1.00 33.67 59 PHE A CA 1
ATOM 399 C C . PHE A 1 60 ? 82.743 17.140 1.740 1.00 33.49 59 PHE A C 1
ATOM 400 O O . PHE A 1 60 ? 81.610 16.645 1.726 1.00 37.42 59 PHE A O 1
ATOM 408 N N . ASN A 1 61 ? 83.189 17.857 2.774 1.00 32.07 60 ASN A N 1
ATOM 409 C CA . ASN A 1 61 ? 82.318 18.091 3.925 1.00 34.72 60 ASN A CA 1
ATOM 410 C C . ASN A 1 61 ? 81.054 18.841 3.530 1.00 34.10 60 ASN A C 1
ATOM 411 O O . ASN A 1 61 ? 79.981 18.583 4.090 1.00 28.52 60 ASN A O 1
ATOM 416 N N . GLY A 1 62 ? 81.157 19.775 2.580 1.00 34.21 61 GLY A N 1
ATO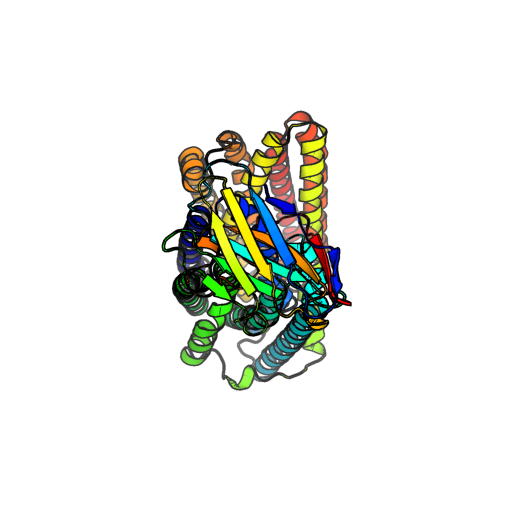M 417 C CA . GLY A 1 62 ? 79.968 20.457 2.097 1.00 26.88 61 GLY A CA 1
ATOM 418 C C . GLY A 1 62 ? 79.038 19.530 1.339 1.00 27.08 61 GLY A C 1
ATOM 419 O O . GLY A 1 62 ? 77.817 19.631 1.460 1.00 31.12 61 GLY A O 1
ATOM 420 N N . VAL A 1 63 ? 79.600 18.611 0.549 1.00 34.60 62 VAL A N 1
ATOM 421 C CA . VAL A 1 63 ? 78.777 17.600 -0.113 1.00 33.16 62 VAL A CA 1
ATOM 422 C C . VAL A 1 63 ? 77.957 16.841 0.919 1.00 32.47 62 VAL A C 1
ATOM 423 O O . VAL A 1 63 ? 76.731 16.724 0.805 1.00 29.12 62 VAL A O 1
ATOM 427 N N . THR A 1 64 ? 78.627 16.340 1.959 1.00 31.49 63 THR A N 1
ATOM 428 C CA . THR A 1 64 ? 77.937 15.628 3.027 1.00 33.58 63 THR A CA 1
ATOM 429 C C . THR A 1 64 ? 76.901 16.515 3.707 1.00 32.51 63 THR A C 1
ATOM 430 O O . THR A 1 64 ? 75.769 16.079 3.961 1.00 33.20 63 THR A O 1
ATOM 434 N N . LYS A 1 65 ? 77.262 17.770 3.986 1.00 32.06 64 LYS A N 1
ATOM 435 C CA . LYS A 1 65 ? 76.358 18.663 4.702 1.00 29.29 64 LYS A CA 1
ATOM 436 C C . LYS A 1 65 ? 75.069 18.887 3.919 1.00 34.14 64 LYS A C 1
ATOM 437 O O . LYS A 1 65 ? 73.967 18.766 4.468 1.00 31.52 64 LYS A O 1
ATOM 443 N N . TYR A 1 66 ? 75.186 19.205 2.629 1.00 29.03 65 TYR A N 1
ATOM 444 C CA . TYR A 1 66 ? 74.001 19.599 1.878 1.00 32.83 65 TYR A CA 1
ATOM 445 C C . TYR A 1 66 ? 73.199 18.399 1.395 1.00 31.12 65 TYR A C 1
ATOM 446 O O . TYR A 1 66 ? 71.973 18.496 1.261 1.00 33.82 65 TYR A O 1
ATOM 455 N N . VAL A 1 67 ? 73.857 17.269 1.138 1.00 32.17 66 VAL A N 1
ATOM 456 C CA . VAL A 1 67 ? 73.117 16.044 0.851 1.00 30.59 66 VAL A CA 1
ATOM 457 C C . VAL A 1 67 ? 72.251 15.669 2.044 1.00 34.26 66 VAL A C 1
ATOM 458 O O . VAL A 1 67 ? 71.068 15.341 1.895 1.00 35.04 66 VAL A O 1
ATOM 462 N N . ALA A 1 68 ? 72.820 15.743 3.251 1.00 34.20 67 ALA A N 1
ATOM 463 C CA . ALA A 1 68 ? 72.038 15.519 4.462 1.00 36.49 67 ALA A CA 1
ATOM 464 C C . ALA A 1 68 ? 70.881 16.505 4.572 1.00 38.57 67 ALA A C 1
ATOM 465 O O . ALA A 1 68 ? 69.756 16.118 4.911 1.00 39.89 67 ALA A O 1
ATOM 467 N N . GLN A 1 69 ? 71.140 17.788 4.303 1.00 33.67 68 GLN A N 1
ATOM 468 C CA . GLN A 1 69 ? 70.093 18.789 4.449 1.00 31.75 68 GLN A CA 1
ATOM 469 C C . GLN A 1 69 ? 68.941 18.531 3.491 1.00 36.30 68 GLN A C 1
ATOM 470 O O . GLN A 1 69 ? 67.780 18.770 3.842 1.00 29.86 68 GLN A O 1
ATOM 476 N N . TYR A 1 70 ? 69.236 18.024 2.293 1.00 34.02 69 TYR A N 1
ATOM 477 C CA . TYR A 1 70 ? 68.236 17.830 1.251 1.00 33.03 69 TYR A CA 1
ATOM 478 C C . TYR A 1 70 ? 67.985 16.355 0.946 1.00 35.17 69 TYR A C 1
ATOM 479 O O . TYR A 1 70 ? 67.531 16.019 -0.149 1.00 33.39 69 TYR A O 1
ATOM 488 N N . HIS A 1 71 ? 68.259 15.462 1.900 1.00 41.30 70 HIS A N 1
ATOM 489 C CA . HIS A 1 71 ? 68.107 14.036 1.619 1.00 47.40 70 HIS A CA 1
ATOM 490 C C . HIS A 1 71 ? 66.657 13.637 1.371 1.00 42.92 70 HIS A C 1
ATOM 491 O O . HIS A 1 71 ? 66.411 12.562 0.814 1.00 47.83 70 HIS A O 1
ATOM 498 N N . ASP A 1 72 ? 65.695 14.479 1.749 1.00 38.20 71 ASP A N 1
ATOM 499 C CA . ASP A 1 72 ? 64.292 14.251 1.436 1.00 41.41 71 ASP A CA 1
ATOM 500 C C . ASP A 1 72 ? 63.776 15.228 0.385 1.00 36.95 71 ASP A C 1
ATOM 501 O O . ASP A 1 72 ? 62.570 15.476 0.312 1.00 37.65 71 ASP A O 1
ATOM 506 N N . ASN A 1 73 ? 64.671 15.782 -0.432 1.00 35.42 72 ASN A N 1
ATOM 507 C CA . ASN A 1 73 ? 64.329 16.773 -1.451 1.00 36.14 72 ASN A CA 1
ATOM 508 C C . ASN A 1 73 ? 64.999 16.345 -2.748 1.00 37.15 72 ASN A C 1
ATOM 509 O O . ASN A 1 73 ? 66.144 16.727 -3.023 1.00 38.46 72 ASN A O 1
ATOM 514 N N . PRO A 1 74 ? 64.312 15.556 -3.579 1.00 40.12 73 PRO A N 1
ATOM 515 C CA . PRO A 1 74 ? 64.979 15.011 -4.774 1.00 40.81 73 PRO A CA 1
ATOM 516 C C . PRO A 1 74 ? 65.468 16.081 -5.738 1.00 39.45 73 PRO A C 1
ATOM 517 O O . PRO A 1 74 ? 66.560 15.942 -6.304 1.00 38.59 73 PRO A O 1
ATOM 521 N N . GLN A 1 75 ? 64.696 17.154 -5.929 1.00 35.70 74 GLN A N 1
ATOM 522 C CA . GLN A 1 75 ? 65.080 18.195 -6.879 1.00 35.87 74 GLN A CA 1
ATOM 523 C C . GLN A 1 75 ? 66.359 18.901 -6.445 1.00 35.63 74 GLN A C 1
ATOM 524 O O . GLN A 1 75 ? 67.287 19.074 -7.244 1.00 38.69 74 GLN A O 1
ATOM 530 N N . GLN A 1 76 ? 66.424 19.327 -5.182 1.00 35.94 75 GLN A N 1
ATOM 531 C CA . GLN A 1 76 ? 67.625 19.992 -4.688 1.00 36.26 75 GLN A CA 1
ATOM 532 C C . GLN A 1 76 ? 68.783 19.012 -4.569 1.00 37.98 75 GLN A C 1
ATOM 533 O O . GLN A 1 76 ? 69.938 19.369 -4.837 1.00 33.53 75 GLN A O 1
ATOM 539 N N . LEU A 1 77 ? 68.491 17.774 -4.160 1.00 35.22 76 LEU A N 1
ATOM 540 C CA . LEU A 1 77 ? 69.538 16.767 -4.035 1.00 33.90 76 LEU A CA 1
ATOM 541 C C . LEU A 1 77 ? 70.241 16.546 -5.368 1.00 35.54 76 LEU A C 1
ATOM 542 O O . LEU A 1 77 ? 71.478 16.494 -5.428 1.00 35.95 76 LEU A O 1
ATOM 547 N N . ARG A 1 78 ? 69.472 16.447 -6.453 1.00 37.56 77 ARG A N 1
ATOM 548 C CA . ARG A 1 78 ? 70.081 16.317 -7.771 1.00 42.18 77 ARG A CA 1
ATOM 549 C C . ARG A 1 78 ? 70.948 17.530 -8.093 1.00 34.68 77 ARG A C 1
ATOM 550 O O . ARG A 1 78 ? 72.050 17.390 -8.636 1.00 32.08 77 ARG A O 1
ATOM 558 N N . ARG A 1 79 ? 70.473 18.729 -7.751 1.00 32.71 78 ARG A N 1
ATOM 559 C CA . ARG A 1 79 ? 71.276 19.923 -7.984 1.00 34.11 78 ARG A CA 1
ATOM 560 C C . ARG A 1 79 ? 72.559 19.883 -7.162 1.00 34.82 78 ARG A C 1
ATOM 561 O O . ARG A 1 79 ? 73.637 20.226 -7.661 1.00 35.44 78 ARG A O 1
ATOM 569 N N . VAL A 1 80 ? 72.464 19.438 -5.905 1.00 31.59 79 VAL A N 1
ATOM 570 C CA . VAL A 1 80 ? 73.635 19.372 -5.035 1.00 29.38 79 VAL A CA 1
ATOM 571 C C . VAL A 1 80 ? 74.677 18.426 -5.619 1.00 31.86 79 VAL A C 1
ATOM 572 O O . VAL A 1 80 ? 75.854 18.779 -5.764 1.00 32.58 79 VAL A O 1
ATOM 576 N N . VAL A 1 81 ? 74.257 17.206 -5.960 1.00 32.97 80 VAL A N 1
ATOM 577 C CA . VAL A 1 81 ? 75.190 16.204 -6.465 1.00 26.31 80 VAL A CA 1
ATOM 578 C C . VAL A 1 81 ? 75.720 16.602 -7.839 1.00 31.41 80 VAL A C 1
ATOM 579 O O . VAL A 1 81 ? 76.894 16.377 -8.156 1.00 31.67 80 VAL A O 1
ATOM 583 N N . GLY A 1 82 ? 74.870 17.204 -8.674 1.00 32.97 81 GLY A N 1
ATOM 584 C CA . GLY A 1 82 ? 75.329 17.639 -9.984 1.00 36.32 81 GLY A CA 1
ATOM 585 C C . GLY A 1 82 ? 76.382 18.730 -9.900 1.00 35.99 81 GLY A C 1
ATOM 586 O O . GLY A 1 82 ? 77.409 18.673 -10.585 1.00 34.27 81 GLY A O 1
ATOM 587 N N . THR A 1 83 ? 76.142 19.741 -9.061 1.00 31.86 82 THR A N 1
ATOM 588 C CA . THR A 1 83 ? 77.134 20.798 -8.896 1.00 34.75 82 THR A CA 1
ATOM 589 C C . THR A 1 83 ? 78.411 20.255 -8.265 1.00 34.19 82 THR A C 1
ATOM 590 O O . THR A 1 83 ? 79.518 20.626 -8.676 1.00 33.47 82 THR A O 1
ATOM 594 N N . SER A 1 84 ? 78.283 19.359 -7.282 1.00 28.95 83 SER A N 1
ATOM 595 C CA . SER A 1 84 ? 79.475 18.767 -6.685 1.00 32.11 83 SER A CA 1
ATOM 596 C C . SER A 1 84 ? 80.267 17.972 -7.716 1.00 36.77 83 SER A C 1
ATOM 597 O O . SER A 1 84 ? 81.504 18.038 -7.750 1.00 33.22 83 SER A O 1
ATOM 600 N N . SER A 1 85 ? 79.572 17.219 -8.570 1.00 31.19 84 SER A N 1
ATOM 601 C CA . SER A 1 85 ? 80.258 16.483 -9.626 1.00 34.70 84 SER A CA 1
ATOM 602 C C . SER A 1 85 ? 80.982 17.433 -10.573 1.00 34.91 84 SER A C 1
ATOM 603 O O . SER A 1 85 ? 82.136 17.192 -10.943 1.00 35.99 84 SER A O 1
ATOM 606 N N . ALA A 1 86 ? 80.323 18.529 -10.962 1.00 31.82 85 ALA A N 1
ATOM 607 C CA . ALA A 1 86 ? 80.958 19.507 -11.840 1.00 34.58 85 ALA A CA 1
ATOM 608 C C . ALA A 1 86 ? 82.198 20.110 -11.193 1.00 39.45 85 ALA A C 1
ATOM 609 O O . ALA A 1 86 ? 83.222 20.306 -11.860 1.00 37.77 85 ALA A O 1
ATOM 611 N N . MET A 1 87 ? 82.131 20.396 -9.890 1.00 34.49 86 MET A N 1
ATOM 612 C CA . MET A 1 87 ? 83.258 21.036 -9.220 1.00 34.80 86 MET A CA 1
ATOM 613 C C . MET A 1 87 ? 84.429 20.075 -9.059 1.00 35.53 86 MET A C 1
ATOM 614 O O . MET A 1 87 ? 85.590 20.468 -9.221 1.00 36.62 86 MET A O 1
ATOM 619 N N . VAL A 1 88 ? 84.146 18.810 -8.746 1.00 36.22 87 VAL A N 1
ATOM 620 C CA . VAL A 1 88 ? 85.215 17.827 -8.626 1.00 34.07 87 VAL A CA 1
ATOM 621 C C . VAL A 1 88 ? 85.793 17.502 -9.998 1.00 38.35 87 VAL A C 1
ATOM 622 O O . VAL A 1 88 ? 87.013 17.434 -10.167 1.00 38.48 87 VAL A O 1
ATOM 626 N N . LEU A 1 89 ? 84.934 17.310 -11.000 1.00 39.55 88 LEU A N 1
ATOM 627 C CA . LEU A 1 89 ? 85.427 17.063 -12.351 1.00 39.16 88 LEU A CA 1
ATOM 628 C C . LEU A 1 89 ? 86.263 18.235 -12.847 1.00 42.55 88 LEU A C 1
ATOM 629 O O . LEU A 1 89 ? 87.378 18.051 -13.350 1.00 36.63 88 LEU A O 1
ATOM 634 N N . GLY A 1 90 ? 85.741 19.454 -12.701 1.00 44.05 89 GLY A N 1
ATOM 635 C CA . GLY A 1 90 ? 86.453 20.616 -13.208 1.00 34.77 89 GLY A CA 1
ATOM 636 C C . GLY A 1 90 ? 87.792 20.821 -12.528 1.00 41.27 89 GLY A C 1
ATOM 637 O O . GLY A 1 90 ? 88.805 21.065 -13.184 1.00 47.25 89 GLY A O 1
ATOM 638 N N . PHE A 1 91 ? 87.816 20.722 -11.199 1.00 41.37 90 PHE A N 1
ATOM 639 C CA . PHE A 1 91 ? 89.062 20.971 -10.483 1.00 44.80 90 PHE A CA 1
ATOM 640 C C . PHE A 1 91 ? 90.057 19.838 -10.694 1.00 43.38 90 PHE A C 1
ATOM 641 O O . PHE A 1 91 ? 91.248 20.084 -10.914 1.00 43.55 90 PHE A O 1
ATOM 649 N N . SER A 1 92 ? 89.587 18.591 -10.638 1.00 39.93 91 SER A N 1
ATOM 650 C CA . SER A 1 92 ? 90.482 17.459 -10.850 1.00 43.33 91 SER A CA 1
ATOM 651 C C . SER A 1 92 ? 91.070 17.480 -12.255 1.00 39.28 91 SER A C 1
ATOM 652 O O . SER A 1 92 ? 92.235 17.122 -12.451 1.00 37.07 91 SER A O 1
ATOM 655 N N . THR A 1 93 ? 90.279 17.894 -13.243 1.00 36.25 92 THR A N 1
ATOM 656 C CA . THR A 1 93 ? 90.805 18.032 -14.595 1.00 43.94 92 THR A CA 1
ATOM 657 C C . THR A 1 93 ? 91.865 19.125 -14.655 1.00 50.09 92 THR A C 1
ATOM 658 O O . THR A 1 93 ? 92.942 18.926 -15.229 1.00 46.09 92 THR A O 1
ATOM 662 N N . LEU A 1 94 ? 91.583 20.282 -14.050 1.00 46.80 93 LEU A N 1
ATOM 663 C CA . LEU A 1 94 ? 92.581 21.344 -13.993 1.00 46.20 93 LEU A CA 1
ATOM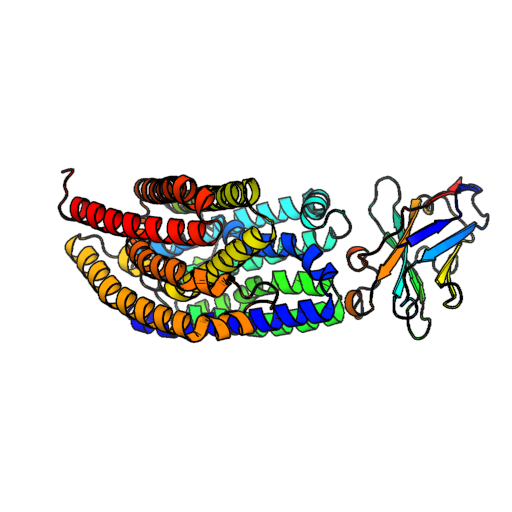 664 C C . LEU A 1 94 ? 93.843 20.868 -13.287 1.00 46.99 93 LEU A C 1
ATOM 665 O O . LEU A 1 94 ? 94.961 21.167 -13.724 1.00 47.58 93 LEU A O 1
ATOM 670 N N . MET A 1 95 ? 93.682 20.113 -12.197 1.00 41.89 94 MET A N 1
ATOM 671 C CA . MET A 1 95 ? 94.840 19.584 -11.488 1.00 44.08 94 MET A CA 1
ATOM 672 C C . MET A 1 95 ? 95.642 18.647 -12.378 1.00 44.02 94 MET A C 1
ATOM 673 O O . MET A 1 95 ? 96.877 18.701 -12.400 1.00 49.46 94 MET A O 1
ATOM 678 N N . ALA A 1 96 ? 94.953 17.783 -13.126 1.00 41.63 95 ALA A N 1
ATOM 679 C CA . ALA A 1 96 ? 95.639 16.857 -14.017 1.00 43.87 95 ALA A CA 1
ATOM 680 C C . ALA A 1 96 ? 96.453 17.606 -15.065 1.00 47.99 95 ALA A C 1
ATOM 681 O O . ALA A 1 96 ? 97.570 17.196 -15.401 1.00 46.71 95 ALA A O 1
ATOM 683 N N . LEU A 1 97 ? 95.919 18.719 -15.576 1.00 46.53 96 LEU A N 1
ATOM 684 C CA . LEU A 1 97 ? 96.645 19.506 -16.568 1.00 45.14 96 LEU A CA 1
ATOM 685 C C . LEU A 1 97 ? 97.863 20.184 -15.955 1.00 47.83 96 LEU A C 1
ATOM 686 O O . LEU A 1 97 ? 98.942 20.198 -16.559 1.00 47.93 96 LEU A O 1
ATOM 691 N N . VAL A 1 98 ? 97.710 20.750 -14.757 1.00 48.35 97 VAL A N 1
ATOM 692 C CA . VAL A 1 98 ? 98.838 21.385 -14.083 1.00 47.87 97 VAL A CA 1
ATOM 693 C C . VAL A 1 98 ? 99.936 20.364 -13.810 1.00 54.14 97 VAL A C 1
ATOM 694 O O . VAL A 1 98 ? 101.131 20.657 -13.957 1.00 54.02 97 VAL A O 1
ATOM 698 N N . PHE A 1 99 ? 99.548 19.143 -13.439 1.00 48.91 98 PHE A N 1
ATOM 699 C CA . PHE A 1 99 ? 100.534 18.114 -13.126 1.00 49.96 98 PHE A CA 1
ATOM 700 C C . PHE A 1 99 ? 101.296 17.679 -14.369 1.00 52.06 98 PHE A C 1
ATOM 701 O O . PHE A 1 99 ? 102.524 17.541 -14.338 1.00 52.13 98 PHE A O 1
ATOM 709 N N . VAL A 1 100 ? 100.583 17.445 -15.472 1.00 49.91 99 VAL A N 1
ATOM 710 C CA . VAL A 1 100 ? 101.243 16.948 -16.671 1.00 51.85 99 VAL A CA 1
ATOM 711 C C . VAL A 1 100 ? 102.090 18.041 -17.315 1.00 53.95 99 VAL A C 1
ATOM 712 O O . VAL A 1 100 ? 103.172 17.764 -17.847 1.00 52.72 99 VAL A O 1
ATOM 716 N N . LEU A 1 101 ? 101.642 19.297 -17.246 1.00 55.73 100 LEU A N 1
ATOM 717 C CA . LEU A 1 101 ? 102.388 20.379 -17.878 1.00 57.12 100 LEU A CA 1
ATOM 718 C C . LEU A 1 101 ? 103.660 20.699 -17.104 1.00 56.98 100 LEU A C 1
ATOM 719 O O . LEU A 1 101 ? 104.707 20.969 -17.702 1.00 66.84 100 LEU A O 1
ATOM 724 N N . ALA A 1 102 ? 103.594 20.665 -15.779 1.00 57.62 101 ALA A N 1
ATOM 725 C CA . ALA A 1 102 ? 104.723 20.997 -14.919 1.00 53.45 101 ALA A CA 1
ATOM 726 C C . ALA A 1 102 ? 105.286 19.759 -14.228 1.00 46.00 101 ALA A C 1
ATOM 727 O O . ALA A 1 102 ? 105.729 19.819 -13.082 1.00 48.46 101 ALA A O 1
ATOM 729 N N . ALA A 1 103 ? 105.281 18.620 -14.922 1.00 45.45 102 ALA A N 1
ATOM 730 C CA . ALA A 1 103 ? 105.789 17.390 -14.319 1.00 48.97 102 ALA A CA 1
ATOM 731 C C . ALA A 1 103 ? 107.265 17.501 -13.947 1.00 54.88 102 ALA A C 1
ATOM 732 O O . ALA A 1 103 ? 107.701 16.886 -12.967 1.00 52.21 102 ALA A O 1
ATOM 734 N N . ALA A 1 104 ? 108.051 18.276 -14.708 1.00 52.00 103 ALA A N 1
ATOM 735 C CA . ALA A 1 104 ? 109.468 18.412 -14.373 1.00 50.69 103 ALA A CA 1
ATOM 736 C C . ALA A 1 104 ? 109.683 19.254 -13.121 1.00 53.83 103 ALA A C 1
ATOM 737 O O . ALA A 1 104 ? 110.398 18.793 -12.212 1.00 54.75 103 ALA A O 1
ATOM 739 N N . PRO A 1 105 ? 109.121 20.4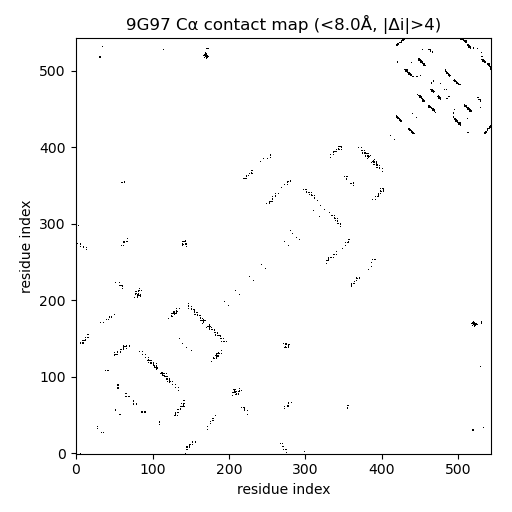64 -12.990 1.00 54.26 104 PRO A N 1
ATOM 740 C CA . PRO A 1 105 ? 109.282 21.197 -11.722 1.00 53.60 104 PRO A CA 1
ATOM 741 C C . PRO A 1 105 ? 108.681 20.478 -10.531 1.00 51.77 104 PRO A C 1
ATOM 742 O O . PRO A 1 105 ? 109.215 20.587 -9.419 1.00 51.86 104 PRO A O 1
ATOM 746 N N . ILE A 1 106 ? 107.580 19.751 -10.725 1.00 51.60 105 ILE A N 1
ATOM 747 C CA . ILE A 1 106 ? 106.981 19.014 -9.619 1.00 52.02 105 ILE A CA 1
ATOM 748 C C . ILE A 1 106 ? 107.893 17.875 -9.190 1.00 48.41 105 ILE A C 1
ATOM 749 O O . ILE A 1 106 ? 108.103 17.645 -7.994 1.00 51.36 105 ILE A O 1
ATOM 754 N N . SER A 1 107 ? 108.448 17.144 -10.156 1.00 50.12 106 SER A N 1
ATOM 755 C CA . SER A 1 107 ? 109.406 16.093 -9.828 1.00 53.86 106 SER A CA 1
ATOM 756 C C . SER A 1 107 ? 110.615 16.666 -9.101 1.00 54.82 106 SER A C 1
ATOM 757 O O . SER A 1 107 ? 111.114 16.066 -8.141 1.00 51.30 106 SER A O 1
ATOM 760 N N . GLN A 1 108 ? 111.089 17.838 -9.531 1.00 51.84 107 GLN A N 1
ATOM 761 C CA . GLN A 1 108 ? 112.232 18.457 -8.867 1.00 56.47 107 GLN A CA 1
ATOM 762 C C . GLN A 1 108 ? 111.911 18.797 -7.415 1.00 57.19 107 GLN A C 1
ATOM 763 O O . GLN A 1 108 ? 112.733 18.567 -6.518 1.00 56.95 107 GLN A O 1
ATOM 769 N N . GLY A 1 109 ? 110.718 19.338 -7.161 1.00 51.90 108 GLY A N 1
ATOM 770 C CA . GLY A 1 109 ? 110.345 19.687 -5.801 1.00 51.91 108 GLY A CA 1
ATOM 771 C C . GLY A 1 109 ? 110.070 18.496 -4.910 1.00 51.75 108 GLY A C 1
ATOM 772 O O . GLY A 1 109 ? 110.209 18.604 -3.688 1.00 53.41 108 GLY A O 1
ATOM 773 N N . LEU A 1 110 ? 109.688 17.364 -5.493 1.00 52.28 109 LEU A N 1
ATOM 774 C CA . LEU A 1 110 ? 109.340 16.169 -4.734 1.00 46.83 109 LEU A CA 1
ATOM 775 C C . LEU A 1 110 ? 110.556 15.294 -4.439 1.00 54.64 109 LEU A C 1
ATOM 776 O O . LEU A 1 110 ? 110.725 14.816 -3.309 1.00 49.06 109 LEU A O 1
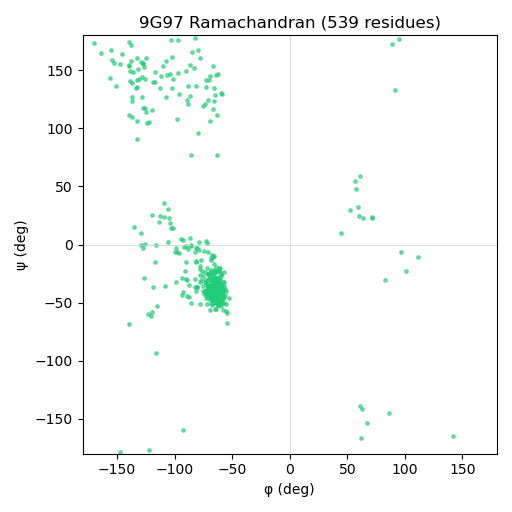ATOM 781 N N . PHE A 1 111 ? 111.406 15.072 -5.450 1.00 48.76 110 PHE A N 1
ATOM 782 C CA . PHE A 1 111 ? 112.491 14.107 -5.361 1.00 53.25 110 PHE A CA 1
ATOM 783 C C . PHE A 1 111 ? 113.881 14.715 -5.470 1.00 48.00 110 PHE A C 1
ATOM 784 O O . PHE A 1 111 ? 114.856 14.032 -5.143 1.00 49.72 110 PHE A O 1
ATOM 792 N N . GLY A 1 112 ? 114.005 15.957 -5.929 1.00 51.28 111 GLY A N 1
ATOM 793 C CA . GLY A 1 112 ? 115.294 16.602 -6.061 1.00 54.10 111 GLY A CA 1
ATOM 794 C C . GLY A 1 112 ? 115.899 16.537 -7.446 1.00 56.48 111 GLY A C 1
ATOM 795 O O . GLY A 1 112 ? 116.942 17.159 -7.677 1.00 61.48 111 GLY A O 1
ATOM 796 N N . ASN A 1 113 ? 115.284 15.802 -8.367 1.00 58.81 112 ASN A N 1
ATOM 797 C CA . ASN A 1 113 ? 115.727 15.770 -9.754 1.00 56.35 112 ASN A CA 1
ATOM 798 C C . ASN A 1 113 ? 114.500 15.576 -10.636 1.00 54.28 112 ASN A C 1
ATOM 799 O O . ASN A 1 113 ? 113.368 15.501 -10.153 1.00 53.59 112 ASN A O 1
ATOM 804 N N . THR A 1 114 ? 114.733 15.490 -11.943 1.00 53.44 113 THR A N 1
ATOM 805 C CA . THR A 1 114 ? 113.657 15.435 -12.921 1.00 51.39 113 THR A CA 1
ATOM 806 C C . THR A 1 114 ? 113.397 14.023 -13.437 1.00 50.39 113 THR A C 1
ATOM 807 O O . THR A 1 114 ? 112.705 13.860 -14.447 1.00 50.95 113 THR A O 1
ATOM 811 N N . ASP A 1 115 ? 113.925 13.000 -12.764 1.00 49.07 114 ASP A N 1
ATOM 812 C CA . ASP A 1 115 ? 113.844 11.629 -13.259 1.00 44.17 114 ASP A CA 1
ATOM 813 C C . ASP A 1 115 ? 112.489 10.975 -13.022 1.00 54.29 114 ASP A C 1
ATOM 814 O O . ASP A 1 115 ? 112.320 9.802 -13.373 1.00 57.50 114 ASP A O 1
ATOM 819 N N . TYR A 1 116 ? 111.522 11.693 -12.450 1.00 54.83 115 TYR A N 1
ATOM 820 C CA . TYR A 1 116 ? 110.242 11.114 -12.056 1.00 54.03 115 TYR A CA 1
ATOM 821 C C . TYR A 1 116 ? 109.070 11.774 -12.778 1.00 49.90 115 TYR A C 1
ATOM 822 O O . TYR A 1 116 ? 107.942 11.767 -12.280 1.00 50.34 115 TYR A O 1
ATOM 831 N N . GLN A 1 117 ? 109.326 12.335 -13.964 1.00 48.67 116 GLN A N 1
ATOM 832 C CA . GLN A 1 117 ? 108.276 13.017 -14.718 1.00 50.93 116 GLN A CA 1
ATOM 833 C C . GLN A 1 117 ? 107.156 12.061 -15.111 1.00 50.10 116 GLN A C 1
ATOM 834 O O . GLN A 1 117 ? 105.974 12.427 -15.071 1.00 48.45 116 GLN A O 1
ATOM 840 N N . GLY A 1 118 ? 107.509 10.840 -15.517 1.00 50.11 117 GLY A N 1
ATOM 841 C CA . GLY A 1 118 ? 106.489 9.875 -15.894 1.00 46.75 117 GLY A CA 1
ATOM 842 C C . GLY A 1 118 ? 105.575 9.516 -14.740 1.00 46.56 117 GLY A C 1
ATOM 843 O O . GLY A 1 118 ? 104.358 9.401 -14.911 1.00 49.85 117 GLY A O 1
ATOM 844 N N . LEU A 1 119 ? 106.147 9.344 -13.546 1.00 46.45 118 LEU A N 1
ATOM 845 C CA . LEU A 1 119 ? 105.337 9.051 -12.367 1.00 46.32 118 LEU A CA 1
ATOM 846 C C . LEU A 1 119 ? 104.406 10.211 -12.032 1.00 48.08 118 LEU A C 1
ATOM 847 O O . LEU A 1 119 ? 103.255 9.998 -11.631 1.00 45.99 118 LEU A O 1
ATOM 852 N N . VAL A 1 120 ? 104.888 11.446 -12.188 1.00 48.89 119 VAL A N 1
ATOM 853 C CA . VAL A 1 120 ? 104.046 12.609 -11.926 1.00 46.14 119 VAL A CA 1
ATOM 854 C C . VAL A 1 120 ? 102.898 12.667 -12.924 1.00 46.12 119 VAL A C 1
ATOM 855 O O . VAL A 1 120 ? 101.751 12.952 -12.557 1.00 48.71 119 VAL A O 1
ATOM 859 N N . ARG A 1 121 ? 103.183 12.388 -14.197 1.00 47.98 120 ARG A N 1
ATOM 860 C CA . ARG A 1 121 ? 102.124 12.384 -15.200 1.00 50.53 120 ARG A CA 1
ATOM 861 C C . ARG A 1 121 ? 101.100 11.292 -14.919 1.00 47.29 120 ARG A C 1
ATOM 862 O O . ARG A 1 121 ? 99.905 11.487 -15.160 1.00 42.64 120 ARG A O 1
ATOM 870 N N . LEU A 1 122 ? 101.542 10.144 -14.400 1.00 43.27 121 LEU A N 1
ATOM 871 C CA . LEU A 1 122 ? 100.592 9.114 -13.994 1.00 51.47 121 LEU A CA 1
ATOM 872 C C . LEU A 1 122 ? 99.749 9.579 -12.815 1.00 47.99 121 LEU A C 1
ATOM 873 O O . LEU A 1 122 ? 98.532 9.357 -12.789 1.00 47.85 121 LEU A O 1
ATOM 878 N N . VAL A 1 123 ? 100.379 10.232 -11.834 1.00 45.87 122 VAL A N 1
ATOM 879 C CA . VAL A 1 123 ? 99.638 10.732 -10.680 1.00 45.61 122 VAL A CA 1
ATOM 880 C C . VAL A 1 123 ? 98.568 11.731 -11.117 1.00 44.92 122 VAL A C 1
ATOM 881 O O . VAL A 1 123 ? 97.502 11.823 -10.494 1.00 40.77 122 VAL A O 1
ATOM 885 N N . ALA A 1 124 ? 98.813 12.460 -12.214 1.00 46.39 123 ALA A N 1
ATOM 886 C CA . ALA A 1 124 ? 97.811 13.385 -12.737 1.00 45.96 123 ALA A CA 1
ATOM 887 C C . ALA A 1 124 ? 96.497 12.682 -13.058 1.00 46.70 123 ALA A C 1
ATOM 888 O O . ALA A 1 124 ? 95.425 13.289 -12.948 1.00 37.95 123 ALA A O 1
ATOM 890 N N . LEU A 1 125 ? 96.554 11.415 -13.466 1.00 42.81 124 LEU A N 1
ATOM 891 C CA . LEU A 1 125 ? 95.338 10.650 -13.698 1.00 43.63 124 LEU A CA 1
ATOM 892 C C . LEU A 1 125 ? 94.857 9.933 -12.446 1.00 45.95 124 LEU A C 1
ATOM 893 O O . LEU A 1 125 ? 93.646 9.747 -12.275 1.00 47.17 124 LEU A O 1
ATOM 898 N N . VAL A 1 126 ? 95.778 9.541 -11.562 1.00 41.13 125 VAL A N 1
ATOM 899 C CA . VAL A 1 126 ? 95.396 8.835 -10.343 1.00 39.32 125 VAL A CA 1
ATOM 900 C C . VAL A 1 126 ? 94.607 9.752 -9.413 1.00 44.56 125 VAL A C 1
ATOM 901 O O . VAL A 1 126 ? 93.660 9.314 -8.746 1.00 38.22 125 VAL A O 1
ATOM 905 N N . GLN A 1 127 ? 94.971 11.038 -9.356 1.00 39.08 126 GLN A N 1
ATOM 906 C CA . GLN A 1 127 ? 94.263 11.955 -8.468 1.00 38.75 126 GLN A CA 1
ATOM 907 C C . GLN A 1 127 ? 92.812 12.166 -8.886 1.00 40.32 126 GLN A C 1
ATOM 908 O O . GLN A 1 127 ? 91.990 12.560 -8.052 1.00 37.72 126 GLN A O 1
ATOM 914 N N . MET A 1 128 ? 92.475 11.912 -10.152 1.00 38.02 127 MET A N 1
ATOM 915 C CA . MET A 1 128 ? 91.071 11.916 -10.548 1.00 38.46 127 MET A CA 1
ATOM 916 C C . MET A 1 128 ? 90.303 10.829 -9.814 1.00 38.53 127 MET A C 1
ATOM 917 O O . MET A 1 128 ? 89.187 11.058 -9.337 1.00 40.82 127 MET A O 1
ATOM 922 N N . GLY A 1 129 ? 90.885 9.632 -9.717 1.00 38.22 128 GLY A N 1
ATOM 923 C CA . GLY A 1 129 ? 90.250 8.579 -8.947 1.00 39.06 128 GLY A CA 1
ATOM 924 C C . GLY A 1 129 ? 90.169 8.912 -7.473 1.00 36.57 128 GLY A C 1
ATOM 925 O O . GLY A 1 129 ? 89.195 8.555 -6.805 1.00 37.39 128 GLY A O 1
ATOM 926 N N . ILE A 1 130 ? 91.179 9.613 -6.951 1.00 39.16 129 ILE A N 1
ATOM 927 C CA . ILE A 1 130 ? 91.147 10.057 -5.560 1.00 37.90 129 ILE A CA 1
ATOM 928 C C . ILE A 1 130 ? 89.994 11.027 -5.343 1.00 34.21 129 ILE A C 1
ATOM 929 O O . ILE A 1 130 ? 89.194 10.874 -4.412 1.00 37.01 129 ILE A O 1
ATOM 934 N N . ALA A 1 131 ? 89.893 12.039 -6.208 1.00 33.01 130 ALA A N 1
ATOM 935 C CA . ALA A 1 131 ? 88.833 13.031 -6.077 1.00 36.17 130 ALA A CA 1
ATOM 936 C C . ALA A 1 131 ? 87.459 12.397 -6.246 1.00 32.18 130 ALA A C 1
ATOM 937 O O . ALA A 1 131 ? 86.551 12.659 -5.452 1.00 33.03 130 ALA A O 1
ATOM 939 N N . TRP A 1 132 ? 87.288 11.556 -7.267 1.00 30.93 131 TRP A N 1
ATOM 940 C CA . TRP A 1 132 ? 85.971 10.978 -7.516 1.00 34.83 131 TRP A CA 1
ATOM 941 C C . TRP A 1 132 ? 85.593 9.970 -6.437 1.00 35.20 131 TRP A C 1
ATOM 942 O O . TRP A 1 132 ? 84.429 9.909 -6.023 1.00 36.57 131 TRP A O 1
ATOM 953 N N . GLY A 1 133 ? 86.556 9.175 -5.967 1.00 31.91 132 GLY A N 1
ATOM 954 C CA . GLY A 1 133 ? 86.271 8.259 -4.874 1.00 30.44 132 GLY A CA 1
ATOM 955 C C . GLY A 1 133 ? 85.867 8.974 -3.598 1.00 35.24 132 GLY A C 1
ATOM 956 O O . GLY A 1 133 ? 84.919 8.568 -2.918 1.00 36.45 132 GLY A O 1
ATOM 957 N N . ASN A 1 134 ? 86.577 10.048 -3.252 1.00 34.45 133 ASN A N 1
ATOM 958 C CA . ASN A 1 134 ? 86.236 10.778 -2.038 1.00 32.30 133 ASN A CA 1
ATOM 959 C C . ASN A 1 134 ? 84.879 11.451 -2.156 1.00 34.53 133 ASN A C 1
ATOM 960 O O . ASN A 1 134 ? 84.186 11.623 -1.148 1.00 34.81 133 ASN A O 1
ATOM 965 N N . LEU A 1 135 ? 84.482 11.831 -3.371 1.00 33.05 134 LEU A N 1
ATOM 966 C CA . LEU A 1 135 ? 83.156 12.410 -3.562 1.00 38.17 134 LEU A CA 1
ATOM 967 C C . LEU A 1 135 ? 82.067 11.382 -3.277 1.00 30.85 134 LEU A C 1
ATOM 968 O O . LEU A 1 135 ? 81.099 11.671 -2.567 1.00 31.81 134 LEU A O 1
ATOM 973 N N . LEU A 1 136 ? 82.219 10.169 -3.815 1.00 31.65 135 LEU A N 1
ATOM 974 C CA . LEU A 1 136 ? 81.215 9.130 -3.605 1.00 32.54 135 LEU A CA 1
ATOM 975 C C . LEU A 1 136 ? 81.094 8.766 -2.128 1.00 33.04 135 LEU A C 1
ATOM 976 O O . LEU A 1 136 ? 79.987 8.553 -1.622 1.00 37.22 135 LEU A O 1
ATOM 981 N N . LEU A 1 137 ? 82.220 8.695 -1.418 1.00 32.87 136 LEU A N 1
ATOM 982 C CA . LEU A 1 137 ? 82.173 8.442 0.018 1.00 34.06 136 LEU A CA 1
ATOM 983 C C . LEU A 1 137 ? 81.454 9.567 0.748 1.00 35.12 136 LEU A C 1
ATOM 984 O O . LEU A 1 137 ? 80.631 9.315 1.637 1.00 35.04 136 LEU A O 1
ATOM 989 N N . ALA A 1 138 ? 81.750 10.816 0.377 1.00 34.14 137 ALA A N 1
ATOM 990 C CA . ALA A 1 138 ? 81.100 11.959 1.006 1.00 30.26 137 ALA A CA 1
ATOM 991 C C . ALA A 1 138 ? 79.599 11.960 0.741 1.00 33.91 137 ALA A C 1
ATOM 992 O O . ALA A 1 138 ? 78.815 12.365 1.608 1.00 31.49 137 ALA A O 1
ATOM 994 N N . LEU A 1 139 ? 79.182 11.506 -0.444 1.00 31.60 138 LEU A N 1
ATOM 995 C CA . LEU A 1 139 ? 77.758 11.338 -0.720 1.00 33.20 138 LEU A CA 1
ATOM 996 C C . LEU A 1 139 ? 77.131 10.343 0.242 1.00 34.47 138 LEU A C 1
ATOM 997 O O . LEU A 1 139 ? 76.066 10.599 0.814 1.00 34.22 138 LEU A O 1
ATOM 1002 N N . MET A 1 140 ? 77.764 9.178 0.403 1.00 34.92 139 MET A N 1
ATOM 1003 C CA . MET A 1 140 ? 77.230 8.181 1.322 1.00 35.80 139 MET A CA 1
ATOM 1004 C C . MET A 1 140 ? 77.125 8.746 2.730 1.00 29.25 139 MET A C 1
ATOM 1005 O O . MET A 1 140 ? 76.125 8.530 3.421 1.00 34.25 139 MET A O 1
ATOM 1010 N N . LYS A 1 141 ? 78.147 9.482 3.167 1.00 31.78 140 LYS A N 1
ATOM 1011 C CA . LYS A 1 141 ? 78.108 10.089 4.491 1.00 28.73 140 LYS A CA 1
ATOM 1012 C C . LYS A 1 141 ? 76.967 11.086 4.605 1.00 31.05 140 LYS A C 1
ATOM 1013 O O . LYS A 1 141 ? 76.395 11.253 5.690 1.00 33.18 140 LYS A O 1
ATOM 1019 N N . GLY A 1 142 ? 76.622 11.761 3.502 1.00 31.01 141 GLY A N 1
ATOM 1020 C CA . GLY A 1 142 ? 75.480 12.658 3.527 1.00 29.85 141 GLY A CA 1
ATOM 1021 C C . GLY A 1 142 ? 74.184 11.935 3.826 1.00 34.82 141 GLY A C 1
ATOM 1022 O O . GLY A 1 142 ? 73.248 12.524 4.378 1.00 35.89 141 GLY A O 1
ATOM 1023 N N . PHE A 1 143 ? 74.113 10.652 3.470 1.00 34.60 142 PHE A N 1
ATOM 1024 C CA . PHE A 1 143 ? 72.987 9.787 3.780 1.00 33.41 142 PHE A CA 1
ATOM 1025 C C . PHE A 1 143 ? 73.189 9.016 5.080 1.00 33.73 142 PHE A C 1
ATOM 1026 O O . PHE A 1 143 ? 72.343 8.188 5.434 1.00 34.28 142 PHE A O 1
ATOM 1034 N N . ARG A 1 144 ? 74.284 9.279 5.799 1.00 30.93 143 ARG A N 1
ATOM 1035 C CA . ARG A 1 144 ? 74.617 8.577 7.042 1.00 34.92 143 ARG A CA 1
ATOM 1036 C C . ARG A 1 144 ? 74.751 7.071 6.816 1.00 34.49 143 ARG A C 1
ATOM 1037 O O . ARG A 1 144 ? 74.442 6.269 7.700 1.00 35.22 143 ARG A O 1
ATOM 1045 N N . ASP A 1 145 ? 75.204 6.674 5.625 1.00 32.52 144 ASP A N 1
ATOM 1046 C CA . ASP A 1 145 ? 75.372 5.260 5.281 1.00 33.93 144 ASP A CA 1
ATOM 1047 C C . ASP A 1 145 ? 76.743 4.801 5.773 1.00 33.85 144 ASP A C 1
ATOM 1048 O O . ASP A 1 145 ? 77.704 4.670 5.014 1.00 33.32 144 ASP A O 1
ATOM 1053 N N . ALA A 1 146 ? 76.829 4.563 7.084 1.00 32.55 145 ALA A N 1
ATOM 1054 C CA . ALA A 1 146 ? 78.097 4.138 7.671 1.00 32.18 145 ALA A CA 1
ATOM 1055 C C . ALA A 1 146 ? 78.561 2.805 7.101 1.00 30.45 145 ALA A C 1
ATOM 1056 O O . ALA A 1 146 ? 79.768 2.577 6.964 1.00 29.91 145 ALA A O 1
ATOM 1058 N N . ALA A 1 147 ? 77.623 1.922 6.756 1.00 33.03 146 ALA A N 1
ATOM 1059 C CA . ALA A 1 147 ? 77.986 0.602 6.251 1.00 34.92 146 ALA A CA 1
ATOM 1060 C C . ALA A 1 147 ? 78.535 0.686 4.833 1.00 31.64 146 ALA A C 1
ATOM 1061 O O . ALA A 1 147 ? 79.556 0.064 4.517 1.00 34.50 146 ALA A O 1
ATOM 1063 N N . GLY A 1 148 ? 77.863 1.442 3.960 1.00 31.83 147 GLY A N 1
ATOM 1064 C CA . GLY A 1 148 ? 78.376 1.625 2.611 1.00 28.66 147 GLY A CA 1
ATOM 1065 C C . GLY A 1 148 ? 79.739 2.286 2.599 1.00 32.82 147 GLY A C 1
ATOM 1066 O O . GLY A 1 148 ? 80.642 1.862 1.871 1.00 33.23 147 GLY A O 1
ATOM 1067 N N . ASN A 1 149 ? 79.910 3.327 3.416 1.00 28.74 148 ASN A N 1
ATOM 1068 C CA . ASN A 1 149 ? 81.205 3.989 3.533 1.00 31.07 148 ASN A CA 1
ATOM 1069 C C . ASN A 1 149 ? 82.277 3.005 3.990 1.00 31.29 148 ASN A C 1
ATOM 1070 O O . ASN A 1 149 ? 83.330 2.876 3.354 1.00 32.17 148 ASN A O 1
ATOM 1075 N N . ALA A 1 150 ? 82.001 2.263 5.069 1.00 30.91 149 ALA A N 1
ATOM 1076 C CA . ALA A 1 150 ? 82.994 1.341 5.617 1.00 32.84 149 ALA A CA 1
ATOM 1077 C C . ALA A 1 150 ? 83.293 0.194 4.656 1.00 29.79 149 ALA A C 1
ATOM 1078 O O . ALA A 1 150 ? 84.456 -0.169 4.457 1.00 33.37 149 ALA A O 1
ATOM 1080 N N . LEU A 1 151 ? 82.261 -0.397 4.056 1.00 31.67 150 LEU A N 1
ATOM 1081 C CA . LEU A 1 151 ? 82.496 -1.490 3.115 1.00 35.85 150 LEU A CA 1
ATOM 1082 C C . LEU A 1 151 ? 83.301 -1.017 1.911 1.00 31.54 150 LEU A C 1
ATOM 1083 O O . LEU A 1 151 ? 84.168 -1.742 1.414 1.00 32.00 150 LEU A O 1
ATOM 1088 N N . SER A 1 152 ? 83.044 0.203 1.439 1.00 32.62 151 SER A N 1
ATOM 1089 C CA . SER A 1 152 ? 83.804 0.725 0.308 1.00 33.92 151 SER A CA 1
ATOM 1090 C C . SER A 1 152 ? 85.279 0.860 0.657 1.00 33.74 151 SER A C 1
ATOM 1091 O O . SER A 1 152 ? 86.149 0.393 -0.088 1.00 31.01 151 SER A O 1
ATOM 1094 N N . LEU A 1 153 ? 85.577 1.494 1.795 1.00 32.19 152 LEU A N 1
ATOM 1095 C CA . LEU A 1 153 ? 86.962 1.680 2.211 1.00 27.65 152 LEU A CA 1
ATOM 1096 C C . LEU A 1 153 ? 87.659 0.349 2.466 1.00 30.20 152 LEU A C 1
ATOM 1097 O O . LEU A 1 153 ? 88.854 0.212 2.175 1.00 30.48 152 LEU A O 1
ATOM 1102 N N . ILE A 1 154 ? 86.935 -0.640 2.998 1.00 31.53 153 ILE A N 1
ATOM 1103 C CA . ILE A 1 154 ? 87.551 -1.937 3.268 1.00 33.26 153 ILE A CA 1
ATOM 1104 C C . ILE A 1 154 ? 87.961 -2.612 1.965 1.00 33.95 153 ILE A C 1
ATOM 1105 O O . ILE A 1 154 ? 89.102 -3.064 1.815 1.00 36.09 153 ILE A O 1
ATOM 1110 N N . VAL A 1 155 ? 87.043 -2.680 0.999 1.00 31.44 154 VAL A N 1
ATOM 1111 C CA . VAL A 1 155 ? 87.381 -3.273 -0.291 1.00 32.29 154 VAL A CA 1
ATOM 1112 C C . VAL A 1 155 ? 88.534 -2.516 -0.936 1.00 38.32 154 VAL A C 1
ATOM 1113 O O . VAL A 1 155 ? 89.449 -3.118 -1.511 1.00 35.67 154 VAL A O 1
ATOM 1117 N N . GLY A 1 156 ? 88.520 -1.185 -0.827 1.00 35.81 155 GLY A N 1
ATOM 1118 C CA . GLY A 1 156 ? 89.561 -0.388 -1.450 1.00 34.79 155 GLY A CA 1
ATOM 1119 C C . GLY A 1 156 ? 90.929 -0.611 -0.834 1.00 39.22 155 GLY A C 1
ATOM 1120 O O . GLY A 1 156 ? 91.933 -0.685 -1.548 1.00 38.89 155 GLY A O 1
ATOM 1121 N N . SER A 1 157 ? 90.993 -0.713 0.498 1.00 37.19 156 SER A N 1
ATOM 1122 C CA . SER A 1 157 ? 92.268 -0.999 1.147 1.00 34.31 156 SER A CA 1
ATOM 1123 C C . SER A 1 157 ? 92.817 -2.344 0.694 1.00 35.09 156 SER A C 1
ATOM 1124 O O . SER A 1 157 ? 93.999 -2.458 0.350 1.00 36.45 156 SER A O 1
ATOM 1127 N N . LEU A 1 158 ? 91.968 -3.371 0.667 1.00 39.57 157 LEU A N 1
ATOM 1128 C CA . LEU A 1 158 ? 92.448 -4.707 0.330 1.00 37.36 157 LEU A CA 1
ATOM 1129 C C . LEU A 1 158 ? 92.893 -4.782 -1.124 1.00 37.26 157 LEU A C 1
ATOM 1130 O O . LEU A 1 158 ? 93.947 -5.349 -1.426 1.00 42.58 157 LEU A O 1
ATOM 1135 N N . ILE A 1 159 ? 92.119 -4.200 -2.042 1.00 38.20 158 ILE A N 1
ATOM 1136 C CA . ILE A 1 159 ? 92.575 -4.182 -3.426 1.00 41.39 158 ILE A CA 1
ATOM 1137 C C . ILE A 1 159 ? 93.777 -3.259 -3.578 1.00 40.13 158 ILE A C 1
ATOM 1138 O O . ILE A 1 159 ? 94.623 -3.469 -4.455 1.00 40.67 158 ILE A O 1
ATOM 1143 N N . GLY A 1 160 ? 93.894 -2.246 -2.719 1.00 38.00 159 GLY A N 1
ATOM 1144 C CA . GLY A 1 160 ? 95.052 -1.373 -2.787 1.00 37.35 159 GLY A CA 1
ATOM 1145 C C . GLY A 1 160 ? 96.340 -2.098 -2.453 1.00 40.02 159 GLY A C 1
ATOM 1146 O O . GLY A 1 160 ? 97.362 -1.906 -3.117 1.00 43.62 159 GLY A O 1
ATOM 1147 N N . VAL A 1 161 ? 96.308 -2.944 -1.422 1.00 39.55 160 VAL A N 1
ATOM 1148 C CA . VAL A 1 161 ? 97.482 -3.735 -1.070 1.00 37.89 160 VAL A CA 1
ATOM 1149 C C . VAL A 1 161 ? 97.861 -4.665 -2.214 1.00 45.09 160 VAL A C 1
ATOM 1150 O O . VAL A 1 161 ? 99.042 -4.801 -2.562 1.00 43.03 160 VAL A O 1
ATOM 1154 N N . LEU A 1 162 ? 96.867 -5.321 -2.818 1.00 41.38 161 LEU A N 1
ATOM 1155 C CA . LEU A 1 162 ? 97.153 -6.176 -3.963 1.00 43.57 161 LEU A CA 1
ATOM 1156 C C . LEU A 1 162 ? 97.761 -5.372 -5.106 1.00 45.49 161 LEU A C 1
ATOM 1157 O O . LEU A 1 162 ? 98.762 -5.789 -5.704 1.00 41.77 161 LEU A O 1
ATOM 1162 N N . ALA A 1 163 ? 97.189 -4.200 -5.404 1.00 43.75 162 ALA A N 1
ATOM 1163 C CA . ALA A 1 163 ? 97.717 -3.373 -6.486 1.00 41.77 162 ALA A CA 1
ATOM 1164 C C . ALA A 1 163 ? 99.136 -2.907 -6.188 1.00 42.09 162 ALA A C 1
ATOM 1165 O O . ALA A 1 163 ? 99.991 -2.890 -7.082 1.00 42.81 162 ALA A O 1
ATOM 1167 N N . TYR A 1 164 ? 99.409 -2.527 -4.936 1.00 39.35 163 TYR A N 1
ATOM 1168 C CA . TYR A 1 164 ? 100.763 -2.132 -4.568 1.00 37.97 163 TYR A CA 1
ATOM 1169 C C . TYR A 1 164 ? 101.750 -3.276 -4.778 1.00 46.60 163 TYR A C 1
ATOM 1170 O O . TYR A 1 164 ? 102.863 -3.058 -5.269 1.00 40.29 163 TYR A O 1
ATOM 1179 N N . TYR A 1 165 ? 101.361 -4.502 -4.413 1.00 44.34 164 TYR A N 1
ATOM 1180 C CA . TYR A 1 165 ? 102.258 -5.647 -4.571 1.00 45.03 164 TYR A CA 1
ATOM 1181 C C . TYR A 1 165 ? 102.625 -5.864 -6.032 1.00 43.81 164 TYR A C 1
ATOM 1182 O O . TYR A 1 165 ? 103.805 -5.990 -6.376 1.00 46.27 164 TYR A O 1
ATOM 1191 N N . VAL A 1 166 ? 101.620 -5.935 -6.904 1.00 42.79 165 VAL A N 1
ATOM 1192 C CA . VAL A 1 166 ? 101.885 -6.109 -8.329 1.00 44.78 165 VAL A CA 1
ATOM 1193 C C . VAL A 1 166 ? 102.706 -4.941 -8.860 1.00 41.89 165 VAL A C 1
ATOM 1194 O O . VAL A 1 166 ? 103.638 -5.125 -9.651 1.00 50.54 165 VAL A O 1
ATOM 1198 N N . SER A 1 167 ? 102.400 -3.725 -8.400 1.00 40.70 166 SER A N 1
ATOM 1199 C CA . SER A 1 167 ? 103.027 -2.535 -8.963 1.00 42.29 166 SER A CA 1
ATOM 1200 C C . SER A 1 167 ? 104.515 -2.470 -8.629 1.00 46.91 166 SER A C 1
ATOM 1201 O O . SER A 1 167 ? 105.338 -2.153 -9.498 1.00 42.09 166 SER A O 1
ATOM 1204 N N . TYR A 1 168 ? 104.891 -2.759 -7.383 1.00 39.95 167 TYR A N 1
ATOM 1205 C CA . TYR A 1 168 ? 106.305 -2.677 -7.054 1.00 43.69 167 TYR A CA 1
ATOM 1206 C C . TYR A 1 168 ? 107.072 -3.893 -7.561 1.00 48.34 167 TYR A C 1
ATOM 1207 O O . TYR A 1 168 ? 108.246 -3.769 -7.923 1.00 50.87 167 TYR A O 1
ATOM 1216 N N . ARG A 1 169 ? 106.435 -5.066 -7.598 1.00 48.58 168 ARG A N 1
ATOM 1217 C CA . ARG A 1 169 ? 107.095 -6.239 -8.164 1.00 45.64 168 ARG A CA 1
ATOM 1218 C C . ARG A 1 169 ? 107.365 -6.045 -9.647 1.00 47.85 168 ARG A C 1
ATOM 1219 O O . ARG A 1 169 ? 108.392 -6.495 -10.163 1.00 58.03 168 ARG A O 1
ATOM 1227 N N . LEU A 1 170 ? 106.454 -5.373 -10.346 1.00 51.88 169 LEU A N 1
ATOM 1228 C CA . LEU A 1 170 ? 106.630 -5.141 -11.774 1.00 48.54 169 LEU A CA 1
ATOM 1229 C C . LEU A 1 170 ? 107.614 -4.007 -12.029 1.00 51.48 169 LEU A C 1
ATOM 1230 O O . LEU A 1 170 ? 108.570 -4.168 -12.795 1.00 47.68 169 LEU A O 1
ATOM 1235 N N . GLY A 1 171 ? 107.404 -2.862 -11.380 1.00 49.94 170 GLY A N 1
ATOM 1236 C CA . GLY A 1 171 ? 108.139 -1.659 -11.715 1.00 46.04 170 GLY A CA 1
ATOM 1237 C C . GLY A 1 171 ? 109.091 -1.134 -10.661 1.00 48.04 170 GLY A C 1
ATOM 1238 O O . GLY A 1 171 ? 109.466 0.042 -10.706 1.00 49.27 170 GLY A O 1
ATOM 1239 N N . GLY A 1 172 ? 109.487 -1.977 -9.710 1.00 45.03 171 GLY A N 1
ATOM 1240 C CA . GLY A 1 172 ? 110.495 -1.574 -8.739 1.00 45.27 171 GLY A CA 1
ATOM 1241 C C . GLY A 1 172 ? 110.054 -0.402 -7.880 1.00 49.82 171 GLY A C 1
ATOM 1242 O O . GLY A 1 172 ? 108.888 -0.287 -7.481 1.00 49.10 171 GLY A O 1
ATOM 1243 N N . TYR A 1 173 ? 111.006 0.496 -7.599 1.00 48.01 172 TYR A N 1
ATOM 1244 C CA . TYR A 1 173 ? 110.749 1.610 -6.689 1.00 46.92 172 TYR A CA 1
ATOM 1245 C C . TYR A 1 173 ? 109.665 2.537 -7.224 1.00 44.28 172 TYR A C 1
ATOM 1246 O O . TYR A 1 173 ? 108.777 2.956 -6.474 1.00 42.16 172 TYR A O 1
ATOM 1255 N N . GLU A 1 174 ? 109.732 2.887 -8.510 1.00 40.64 173 GLU A N 1
ATOM 1256 C CA . GLU A 1 174 ? 108.723 3.779 -9.069 1.00 46.67 173 GLU A CA 1
ATOM 1257 C C . GLU A 1 174 ? 107.357 3.107 -9.115 1.00 45.50 173 GLU A C 1
ATOM 1258 O O . GLU A 1 174 ? 106.335 3.765 -8.883 1.00 39.94 173 GLU A O 1
ATOM 1264 N N . GLY A 1 175 ? 107.321 1.802 -9.386 1.00 44.88 174 GLY A N 1
ATOM 1265 C CA . GLY A 1 175 ? 106.075 1.069 -9.263 1.00 40.26 174 GLY A CA 1
ATOM 1266 C C . GLY A 1 175 ? 105.525 1.086 -7.851 1.00 42.89 174 GLY A C 1
ATOM 1267 O O . GLY A 1 175 ? 104.307 1.164 -7.653 1.00 44.03 174 GLY A O 1
ATOM 1268 N N . ALA A 1 176 ? 106.407 1.023 -6.852 1.00 40.01 175 ALA A N 1
ATOM 1269 C CA . ALA A 1 176 ? 105.963 1.111 -5.465 1.00 40.08 175 ALA A CA 1
ATOM 1270 C C . ALA A 1 176 ? 105.333 2.465 -5.171 1.00 40.08 175 ALA A C 1
ATOM 1271 O O . ALA A 1 176 ? 104.270 2.538 -4.540 1.00 40.90 175 ALA A O 1
ATOM 1273 N N . LEU A 1 177 ? 105.970 3.550 -5.621 1.00 39.60 176 LEU A N 1
ATOM 1274 C CA . LEU A 1 177 ? 105.394 4.878 -5.427 1.00 41.95 176 LEU A CA 1
ATOM 1275 C C . LEU A 1 177 ? 104.041 5.000 -6.117 1.00 43.30 176 LEU A C 1
ATOM 1276 O O . LEU A 1 177 ? 103.100 5.570 -5.553 1.00 41.54 176 LEU A O 1
ATOM 1281 N N . LEU A 1 178 ? 103.925 4.477 -7.342 1.00 39.55 177 LEU A N 1
ATOM 1282 C CA . LEU A 1 178 ? 102.636 4.483 -8.026 1.00 39.58 177 LEU A CA 1
ATOM 1283 C C . LEU A 1 178 ? 101.586 3.740 -7.211 1.00 43.42 177 LEU A C 1
ATOM 1284 O O . LEU A 1 178 ? 100.446 4.203 -7.085 1.00 43.34 177 LEU A O 1
ATOM 1289 N N . GLY A 1 179 ? 101.959 2.594 -6.637 1.00 39.23 178 GLY A N 1
ATOM 1290 C CA . GLY A 1 179 ? 101.037 1.874 -5.775 1.00 41.60 178 GLY A CA 1
ATOM 1291 C C . GLY A 1 179 ? 100.611 2.690 -4.570 1.00 42.00 178 GLY A C 1
ATOM 1292 O O . GLY A 1 179 ? 99.466 2.598 -4.121 1.00 40.30 178 GLY A O 1
ATOM 1293 N N . LEU A 1 180 ? 101.524 3.502 -4.033 1.00 42.86 179 LEU A N 1
ATOM 1294 C CA . LEU A 1 180 ? 101.168 4.373 -2.918 1.00 39.58 179 LEU A CA 1
ATOM 1295 C C . LEU A 1 180 ? 100.112 5.386 -3.332 1.00 40.72 179 LEU A C 1
ATOM 1296 O O . LEU A 1 180 ? 99.193 5.688 -2.562 1.00 39.98 179 LEU A O 1
ATOM 1301 N N . ALA A 1 181 ? 100.223 5.920 -4.549 1.00 37.04 180 ALA A N 1
ATOM 1302 C CA . ALA A 1 181 ? 99.203 6.839 -5.038 1.00 40.03 180 ALA A CA 1
ATOM 1303 C C . ALA A 1 181 ? 97.901 6.111 -5.350 1.00 41.75 180 ALA A C 1
ATOM 1304 O O . ALA A 1 181 ? 96.817 6.697 -5.239 1.00 40.44 180 ALA A O 1
ATOM 1306 N N . LEU A 1 182 ? 97.985 4.837 -5.730 1.00 38.78 181 LEU A N 1
ATOM 1307 C CA . LEU A 1 182 ? 96.795 4.077 -6.075 1.00 38.04 181 LEU A CA 1
ATOM 1308 C C . LEU A 1 182 ? 96.021 3.609 -4.851 1.00 40.26 181 LEU A C 1
ATOM 1309 O O . LEU A 1 182 ? 94.842 3.260 -4.984 1.00 39.37 181 LEU A O 1
ATOM 1314 N N . ILE A 1 183 ? 96.645 3.594 -3.676 1.00 40.16 182 ILE A N 1
ATOM 1315 C CA . ILE A 1 183 ? 95.968 3.166 -2.452 1.00 39.76 182 ILE A CA 1
ATOM 1316 C C . ILE A 1 183 ? 94.685 3.977 -2.269 1.00 40.54 182 ILE A C 1
ATOM 1317 O O . ILE A 1 183 ? 93.600 3.379 -2.245 1.00 39.41 182 ILE A O 1
ATOM 1322 N N . PRO A 1 184 ? 94.722 5.314 -2.171 1.00 42.21 183 PRO A N 1
ATOM 1323 C CA . PRO A 1 184 ? 93.461 6.050 -1.985 1.00 38.78 183 PRO A CA 1
ATOM 1324 C C . PRO A 1 184 ? 92.612 6.200 -3.242 1.00 34.81 183 PRO A C 1
ATOM 1325 O O . PRO A 1 184 ? 91.432 6.558 -3.123 1.00 44.60 183 PRO A O 1
ATOM 1329 N N . ALA A 1 185 ? 93.149 5.923 -4.427 1.00 35.16 184 ALA A N 1
ATOM 1330 C CA . ALA A 1 185 ? 92.392 6.101 -5.663 1.00 38.78 184 ALA A CA 1
ATOM 1331 C C . ALA A 1 185 ? 91.478 4.924 -5.972 1.00 41.09 184 ALA A C 1
ATOM 1332 O O . ALA A 1 185 ? 90.369 5.119 -6.485 1.00 34.19 184 ALA A O 1
ATOM 1334 N N . LEU A 1 186 ? 91.920 3.701 -5.670 1.00 38.68 185 LEU A N 1
ATOM 1335 C CA . LEU A 1 186 ? 91.146 2.513 -6.006 1.00 35.93 185 LEU A CA 1
ATOM 1336 C C . LEU A 1 186 ? 89.843 2.410 -5.228 1.00 36.63 185 LEU A C 1
ATOM 1337 O O . LEU A 1 186 ? 89.017 1.553 -5.556 1.00 41.13 185 LEU A O 1
ATOM 1342 N N . VAL A 1 187 ? 89.636 3.246 -4.207 1.00 37.06 186 VAL A N 1
ATOM 1343 C CA . VAL A 1 187 ? 88.363 3.243 -3.497 1.00 37.37 186 VAL A CA 1
ATOM 1344 C C . VAL A 1 187 ? 87.213 3.606 -4.425 1.00 35.32 186 VAL A C 1
ATOM 1345 O O . VAL A 1 187 ? 86.060 3.245 -4.154 1.00 34.34 186 VAL A O 1
ATOM 1349 N N . VAL A 1 188 ? 87.502 4.302 -5.531 1.00 35.28 187 VAL A N 1
ATOM 1350 C CA . VAL A 1 188 ? 86.441 4.743 -6.428 1.00 32.43 187 VAL A CA 1
ATOM 1351 C C . VAL A 1 188 ? 85.695 3.556 -7.019 1.00 30.83 187 VAL A C 1
ATOM 1352 O O . VAL A 1 188 ? 84.497 3.653 -7.301 1.00 34.99 187 VAL A O 1
ATOM 1356 N N . ILE A 1 189 ? 86.361 2.419 -7.192 1.00 32.62 188 ILE A N 1
ATOM 1357 C CA . ILE A 1 189 ? 85.718 1.260 -7.811 1.00 33.09 188 ILE A CA 1
ATOM 1358 C C . ILE A 1 189 ? 84.650 0.688 -6.884 1.00 32.26 188 ILE A C 1
ATOM 1359 O O . ILE A 1 189 ? 83.489 0.572 -7.305 1.00 33.71 188 ILE A O 1
ATOM 1364 N N . PRO A 1 190 ? 84.967 0.310 -5.637 1.00 33.42 189 PRO A N 1
ATOM 1365 C CA . PRO A 1 190 ? 83.897 -0.162 -4.747 1.00 33.33 189 PRO A CA 1
ATOM 1366 C C . PRO A 1 190 ? 82.908 0.921 -4.358 1.00 38.10 189 PRO A C 1
ATOM 1367 O O . PRO A 1 190 ? 81.716 0.622 -4.205 1.00 33.57 189 PRO A O 1
ATOM 1371 N N . ALA A 1 191 ? 83.364 2.165 -4.178 1.00 35.34 190 ALA A N 1
ATOM 1372 C CA . ALA A 1 191 ? 82.445 3.237 -3.812 1.00 33.49 190 ALA A CA 1
ATOM 1373 C C . ALA A 1 191 ? 81.370 3.417 -4.872 1.00 35.29 190 ALA A C 1
ATOM 1374 O O . ALA A 1 191 ? 80.186 3.562 -4.547 1.00 33.64 190 ALA A O 1
ATOM 1376 N N . ALA A 1 192 ? 81.762 3.402 -6.148 1.00 33.66 191 ALA A N 1
ATOM 1377 C CA . ALA A 1 192 ? 80.772 3.517 -7.213 1.00 34.91 191 ALA A CA 1
ATOM 1378 C C . ALA A 1 192 ? 79.841 2.315 -7.225 1.00 34.50 191 ALA A C 1
ATOM 1379 O O . ALA A 1 192 ? 78.624 2.461 -7.394 1.00 40.49 191 ALA A O 1
ATOM 1381 N N . ILE A 1 193 ? 80.395 1.116 -7.039 1.00 37.55 192 ILE A N 1
ATOM 1382 C CA . ILE A 1 193 ? 79.572 -0.088 -7.016 1.00 37.92 192 ILE A CA 1
ATOM 1383 C C . ILE A 1 193 ? 78.602 -0.043 -5.841 1.00 37.49 192 ILE A C 1
ATOM 1384 O O . ILE A 1 193 ? 77.399 -0.281 -5.995 1.00 40.45 192 ILE A O 1
ATOM 1389 N N . MET A 1 194 ? 79.111 0.280 -4.650 1.00 38.91 193 MET A N 1
ATOM 1390 C CA . MET A 1 194 ? 78.275 0.263 -3.452 1.00 39.25 193 MET A CA 1
ATOM 1391 C C . MET A 1 194 ? 77.177 1.317 -3.524 1.00 37.82 193 MET A C 1
ATOM 1392 O O . MET A 1 194 ? 76.040 1.063 -3.116 1.00 37.47 193 MET A O 1
ATOM 1397 N N . LEU A 1 195 ? 77.498 2.503 -4.044 1.00 35.79 194 LEU A N 1
ATOM 1398 C CA . LEU A 1 195 ? 76.513 3.577 -4.104 1.00 37.97 194 LEU A CA 1
ATOM 1399 C C . LEU A 1 195 ? 75.327 3.192 -4.983 1.00 42.89 194 LEU A C 1
ATOM 1400 O O . LEU A 1 195 ? 74.168 3.396 -4.604 1.00 43.32 194 LEU A O 1
ATOM 1405 N N . ILE A 1 196 ? 75.598 2.622 -6.157 1.00 42.90 195 ILE A N 1
ATOM 1406 C CA . ILE A 1 196 ? 74.530 2.262 -7.084 1.00 38.42 195 ILE A CA 1
ATOM 1407 C C . ILE A 1 196 ? 73.787 1.027 -6.588 1.00 40.16 195 ILE A C 1
ATOM 1408 O O . ILE A 1 196 ? 72.552 0.963 -6.643 1.00 40.83 195 ILE A O 1
ATOM 1413 N N . LYS A 1 197 ? 74.526 0.027 -6.098 1.00 37.24 196 LYS A N 1
ATOM 1414 C CA . LYS A 1 197 ? 73.905 -1.226 -5.683 1.00 39.61 196 LYS A CA 1
ATOM 1415 C C . LYS A 1 197 ? 73.020 -1.039 -4.453 1.00 39.88 196 LYS A C 1
ATOM 1416 O O . LYS A 1 197 ? 71.982 -1.698 -4.324 1.00 37.81 196 LYS A O 1
ATOM 1422 N N . ARG A 1 198 ? 73.402 -0.142 -3.546 1.00 37.53 197 ARG A N 1
ATOM 1423 C CA . ARG A 1 198 ? 72.626 0.063 -2.328 1.00 39.92 197 ARG A CA 1
ATOM 1424 C C . ARG A 1 198 ? 71.403 0.948 -2.536 1.00 38.38 197 ARG A C 1
ATOM 1425 O O . ARG A 1 198 ? 70.635 1.138 -1.588 1.00 34.04 197 ARG A O 1
ATOM 1433 N N . GLY A 1 199 ? 71.196 1.480 -3.739 1.00 39.94 198 GLY A N 1
ATOM 1434 C CA . GLY A 1 199 ? 70.015 2.276 -4.011 1.00 36.07 198 GLY A CA 1
ATOM 1435 C C . GLY A 1 199 ? 70.012 3.631 -3.345 1.00 33.51 198 GLY A C 1
ATOM 1436 O O . GLY A 1 199 ? 68.943 4.207 -3.137 1.00 29.68 198 GLY A O 1
ATOM 1437 N N . VAL A 1 200 ? 71.189 4.164 -3.016 1.00 43.61 199 VAL A N 1
ATOM 1438 C CA . VAL A 1 200 ? 71.272 5.437 -2.302 1.00 43.79 199 VAL A CA 1
ATOM 1439 C C . VAL A 1 200 ? 70.730 6.573 -3.166 1.00 37.01 199 VAL A C 1
ATOM 1440 O O . VAL A 1 200 ? 69.817 7.301 -2.762 1.00 42.51 199 VAL A O 1
ATOM 1444 N N . ILE A 1 201 ? 71.284 6.738 -4.365 1.00 39.80 200 ILE A N 1
ATOM 1445 C CA . ILE A 1 201 ? 70.803 7.730 -5.327 1.00 40.28 200 ILE A CA 1
ATOM 1446 C C . ILE A 1 201 ? 70.785 7.111 -6.716 1.00 36.25 200 ILE A C 1
ATOM 1447 O O . ILE A 1 201 ? 71.492 6.133 -6.991 1.00 36.12 200 ILE A O 1
ATOM 1452 N N . PRO A 1 202 ? 69.979 7.667 -7.617 1.00 38.52 201 PRO A N 1
ATOM 1453 C CA . PRO A 1 202 ? 70.093 7.277 -9.024 1.00 42.83 201 PRO A CA 1
ATOM 1454 C C . PRO A 1 202 ? 71.452 7.677 -9.579 1.00 42.56 201 PRO A C 1
ATOM 1455 O O . PRO A 1 202 ? 72.026 8.701 -9.201 1.00 43.28 201 PRO A O 1
ATOM 1459 N N . LEU A 1 203 ? 71.970 6.848 -10.489 1.00 48.31 202 LEU A N 1
ATOM 1460 C CA . LEU A 1 203 ? 73.268 7.137 -11.094 1.00 48.37 202 LEU A CA 1
ATOM 1461 C C . LEU A 1 203 ? 73.269 8.489 -11.796 1.00 46.07 202 LEU A C 1
ATOM 1462 O O . LEU A 1 203 ? 74.293 9.183 -11.801 1.00 45.87 202 LEU A O 1
ATOM 1467 N N . SER A 1 204 ? 72.126 8.895 -12.359 1.00 39.58 203 SER A N 1
ATOM 1468 C CA . SER A 1 204 ? 72.058 10.128 -13.134 1.00 46.44 203 SER A CA 1
ATOM 1469 C C . SER A 1 204 ? 72.330 11.371 -12.294 1.00 43.91 203 SER A C 1
ATOM 1470 O O . SER A 1 204 ? 72.663 12.420 -12.856 1.00 40.67 203 SER A O 1
ATOM 1473 N N . TYR A 1 205 ? 72.201 11.281 -10.967 1.00 40.29 204 TYR A N 1
ATOM 1474 C CA . TYR A 1 205 ? 72.476 12.439 -10.124 1.00 38.93 204 TYR A CA 1
ATOM 1475 C C . TYR A 1 205 ? 73.906 12.928 -10.294 1.00 35.68 204 TYR A C 1
ATOM 1476 O O . TYR A 1 205 ? 74.180 14.117 -10.094 1.00 37.53 204 TYR A O 1
ATOM 1485 N N . LEU A 1 206 ? 74.824 12.035 -10.668 1.00 32.52 205 LEU A N 1
ATOM 1486 C CA . LEU A 1 206 ? 76.243 12.354 -10.781 1.00 38.86 205 LEU A CA 1
ATOM 1487 C C . LEU A 1 206 ? 76.611 13.039 -12.093 1.00 36.49 205 LEU A C 1
ATOM 1488 O O . LEU A 1 206 ? 77.781 13.394 -12.278 1.00 35.70 205 LEU A O 1
ATOM 1493 N N . LYS A 1 207 ? 75.665 13.228 -13.003 1.00 36.31 206 LYS A N 1
ATOM 1494 C CA . LYS A 1 207 ? 75.956 13.977 -14.218 1.00 38.06 206 LYS A CA 1
ATOM 1495 C C . LYS A 1 207 ? 76.269 15.424 -13.855 1.00 38.43 206 LYS A C 1
ATOM 1496 O O . LYS A 1 207 ? 75.498 16.051 -13.120 1.00 39.97 206 LYS A O 1
ATOM 1502 N N . PRO A 1 208 ? 77.382 15.978 -14.328 1.00 39.95 207 PRO A N 1
ATOM 1503 C CA . PRO A 1 208 ? 77.741 17.352 -13.950 1.00 38.27 207 PRO A CA 1
ATOM 1504 C C . PRO A 1 208 ? 76.670 18.354 -14.368 1.00 39.00 207 PRO A C 1
ATOM 1505 O O . PRO A 1 208 ? 76.203 18.357 -15.508 1.00 36.97 207 PRO A O 1
ATOM 1509 N N . SER A 1 209 ? 76.268 19.195 -13.418 1.00 39.84 208 SER A N 1
ATOM 1510 C CA . SER A 1 209 ? 75.413 20.344 -13.679 1.00 37.50 208 SER A CA 1
ATOM 1511 C C . SER A 1 209 ? 75.953 21.512 -12.869 1.00 40.58 208 SER A C 1
ATOM 1512 O O . SER A 1 209 ? 76.842 21.349 -12.032 1.00 40.62 208 SER A O 1
ATOM 1515 N N . TRP A 1 210 ? 75.415 22.703 -13.108 1.00 44.89 209 TRP A N 1
ATOM 1516 C CA . TRP A 1 210 ? 75.864 23.882 -12.380 1.00 44.17 209 TRP A CA 1
ATOM 1517 C C . TRP A 1 210 ? 74.685 24.625 -11.776 1.00 46.85 209 TRP A C 1
ATOM 1518 O O . TRP A 1 210 ? 73.736 24.981 -12.482 1.00 48.98 209 TRP A O 1
ATOM 1529 N N . ASP A 1 211 ? 74.759 24.868 -10.471 1.00 41.07 210 ASP A N 1
ATOM 1530 C CA . ASP A 1 211 ? 73.825 25.743 -9.777 1.00 41.24 210 ASP A CA 1
ATOM 1531 C C . ASP A 1 211 ? 74.646 26.784 -9.035 1.00 39.02 210 ASP A C 1
ATOM 1532 O O . ASP A 1 211 ? 75.439 26.436 -8.155 1.00 35.14 210 ASP A O 1
ATOM 1537 N N . ASN A 1 212 ? 74.466 28.056 -9.401 1.00 40.93 211 ASN A N 1
ATOM 1538 C CA . ASN A 1 212 ? 75.315 29.114 -8.859 1.00 40.35 211 ASN A CA 1
ATOM 1539 C C . ASN A 1 212 ? 75.193 29.211 -7.344 1.00 39.15 211 ASN A C 1
ATOM 1540 O O . ASN A 1 212 ? 76.204 29.352 -6.643 1.00 40.01 211 ASN A O 1
ATOM 1545 N N . GLY A 1 213 ? 73.966 29.137 -6.824 1.00 37.99 212 GLY A N 1
ATOM 1546 C CA . GLY A 1 213 ? 73.781 29.189 -5.385 1.00 33.54 212 GLY A CA 1
ATOM 1547 C C . GLY A 1 213 ? 74.540 28.084 -4.672 1.00 42.59 212 GLY A C 1
ATOM 1548 O O . GLY A 1 213 ? 75.380 28.348 -3.807 1.00 39.35 212 GLY A O 1
ATOM 1549 N N . LEU A 1 214 ? 74.271 26.826 -5.044 1.00 38.36 213 LEU A N 1
ATOM 1550 C CA . LEU A 1 214 ? 74.926 25.702 -4.381 1.00 36.10 213 LEU A CA 1
ATOM 1551 C C . LEU A 1 214 ? 76.432 25.729 -4.586 1.00 37.95 213 LEU A C 1
ATOM 1552 O O . LEU A 1 214 ? 77.183 25.317 -3.696 1.00 39.44 213 LEU A O 1
ATOM 1557 N N . ALA A 1 215 ? 76.891 26.212 -5.742 1.00 34.55 214 ALA A N 1
ATOM 1558 C CA . ALA A 1 215 ? 78.326 26.323 -5.974 1.00 36.22 214 ALA A CA 1
ATOM 1559 C C . ALA A 1 215 ? 78.963 27.289 -4.982 1.00 39.15 214 ALA A C 1
ATOM 1560 O O . ALA A 1 215 ? 80.005 26.988 -4.386 1.00 36.55 214 ALA A O 1
ATOM 1562 N N . GLY A 1 216 ? 78.338 28.456 -4.784 1.00 34.86 215 GLY A N 1
ATOM 1563 C CA . GLY A 1 216 ? 78.823 29.383 -3.776 1.00 36.15 215 GLY A CA 1
ATOM 1564 C C . GLY A 1 216 ? 78.792 28.805 -2.375 1.00 37.47 215 GLY A C 1
ATOM 1565 O O . GLY A 1 216 ? 79.669 29.096 -1.557 1.00 39.38 215 GLY A O 1
ATOM 1566 N N . GLN A 1 217 ? 77.800 27.969 -2.079 1.00 34.46 216 GLN A N 1
ATOM 1567 C CA . GLN A 1 217 ? 77.715 27.383 -0.747 1.00 42.37 216 GLN A CA 1
ATOM 1568 C C . GLN A 1 217 ? 78.784 26.319 -0.543 1.00 35.47 216 GLN A C 1
ATOM 1569 O O . GLN A 1 217 ? 79.396 26.245 0.529 1.00 32.17 216 GLN A O 1
ATOM 1575 N N . LEU A 1 218 ? 79.019 25.479 -1.553 1.00 34.29 217 LEU A N 1
ATOM 1576 C CA . LEU A 1 218 ? 80.092 24.500 -1.438 1.00 34.01 217 LEU A CA 1
ATOM 1577 C C . LEU A 1 218 ? 81.456 25.170 -1.382 1.00 35.02 217 LEU A C 1
ATOM 1578 O O . LEU A 1 218 ? 82.385 24.624 -0.776 1.00 33.11 217 LEU A O 1
ATOM 1583 N N . SER A 1 219 ? 81.588 26.355 -1.989 1.00 35.45 218 SER A N 1
ATOM 1584 C CA . SER A 1 219 ? 82.846 27.092 -1.932 1.00 36.43 218 SER A CA 1
ATOM 1585 C C . SER A 1 219 ? 83.221 27.461 -0.504 1.00 36.64 218 SER A C 1
ATOM 1586 O O . SER A 1 219 ? 84.411 27.594 -0.191 1.00 37.59 218 SER A O 1
ATOM 1589 N N . LYS A 1 220 ? 82.230 27.654 0.368 1.00 30.21 219 LYS A N 1
ATOM 1590 C CA . LYS A 1 220 ? 82.532 27.931 1.768 1.00 35.04 219 LYS A CA 1
ATOM 1591 C C . LYS A 1 220 ? 83.336 26.793 2.376 1.00 34.38 219 LYS A C 1
ATOM 1592 O O . LYS A 1 220 ? 84.212 27.018 3.215 1.00 33.25 219 LYS A O 1
ATOM 1598 N N . PHE A 1 221 ? 83.066 25.564 1.948 1.00 29.19 220 PHE A N 1
ATOM 1599 C CA . PHE A 1 221 ? 83.818 24.431 2.463 1.00 35.83 220 PHE A CA 1
ATOM 1600 C C . PHE A 1 221 ? 85.198 24.342 1.820 1.00 38.51 220 PHE A C 1
ATOM 1601 O O . PHE A 1 221 ? 86.151 23.909 2.477 1.00 38.19 220 PHE A O 1
ATOM 1609 N N . THR A 1 222 ? 85.338 24.781 0.566 1.00 34.03 221 THR A N 1
ATOM 1610 C CA . THR A 1 222 ? 86.674 24.958 0.010 1.00 36.86 221 THR A CA 1
ATOM 1611 C C . THR A 1 222 ? 87.473 25.962 0.833 1.00 32.95 221 THR A C 1
ATOM 1612 O O . THR A 1 222 ? 88.656 25.741 1.119 1.00 32.53 221 THR A O 1
ATOM 1616 N N . LEU A 1 223 ? 86.837 27.064 1.244 1.00 31.20 222 LEU A N 1
ATOM 1617 C CA . LEU A 1 223 ? 87.566 28.089 1.982 1.00 31.47 222 LEU A CA 1
ATOM 1618 C C . LEU A 1 223 ? 87.963 27.605 3.371 1.00 34.76 222 LEU A C 1
ATOM 1619 O O . LEU A 1 223 ? 89.041 27.951 3.860 1.00 38.52 222 LEU A O 1
ATOM 1624 N N . MET A 1 224 ? 87.123 26.796 4.018 1.00 32.22 223 MET A N 1
ATOM 1625 C CA . MET A 1 224 ? 87.537 26.194 5.279 1.00 41.84 223 MET A CA 1
ATOM 1626 C C . MET A 1 224 ? 88.704 25.237 5.075 1.00 35.00 223 MET A C 1
ATOM 1627 O O . MET A 1 224 ? 89.635 25.215 5.886 1.00 39.39 223 MET A O 1
ATOM 1632 N N . ALA A 1 225 ? 88.688 24.458 3.993 1.00 33.11 224 ALA A N 1
ATOM 1633 C CA . ALA A 1 225 ? 89.818 23.577 3.713 1.00 41.20 224 ALA A CA 1
ATOM 1634 C C . ALA A 1 225 ? 91.098 24.379 3.491 1.00 44.82 224 ALA A C 1
ATOM 1635 O O . ALA A 1 225 ? 92.175 23.992 3.959 1.00 41.61 224 ALA A O 1
ATOM 1637 N N . LEU A 1 226 ? 90.992 25.509 2.789 1.00 37.51 225 LEU A N 1
ATOM 1638 C CA . LEU A 1 226 ? 92.155 26.358 2.566 1.00 39.47 225 LEU A CA 1
ATOM 1639 C C . LEU A 1 226 ? 92.688 26.921 3.876 1.00 43.58 225 LEU A C 1
ATOM 1640 O O . LEU A 1 226 ? 93.903 26.916 4.112 1.00 49.03 225 LEU A O 1
ATOM 1645 N N . ILE A 1 227 ? 91.796 27.417 4.738 1.00 43.13 226 ILE A N 1
ATOM 1646 C CA . ILE A 1 227 ? 92.226 27.982 6.014 1.00 43.09 226 ILE A CA 1
ATOM 1647 C C . ILE A 1 227 ? 92.869 26.910 6.882 1.00 45.08 226 ILE A C 1
ATOM 1648 O O . ILE A 1 227 ? 93.904 27.140 7.519 1.00 44.51 226 ILE A O 1
ATOM 1653 N N . THR A 1 228 ? 92.274 25.718 6.909 1.00 42.20 227 THR A N 1
ATOM 1654 C CA . THR A 1 228 ? 92.768 24.665 7.785 1.00 44.97 227 THR A CA 1
ATOM 1655 C C . THR A 1 228 ? 94.153 24.197 7.367 1.00 50.80 227 THR A C 1
ATOM 1656 O O . THR A 1 228 ? 94.988 23.876 8.223 1.00 52.01 227 THR A O 1
ATOM 1660 N N . SER A 1 229 ? 94.432 24.190 6.067 1.00 51.96 228 SER A N 1
ATOM 1661 C CA . SER A 1 229 ? 95.729 23.732 5.590 1.00 57.66 228 SER A CA 1
ATOM 1662 C C . SER A 1 229 ? 96.862 24.703 5.901 1.00 54.32 228 SER A C 1
ATOM 1663 O O . SER A 1 229 ? 98.002 24.417 5.525 1.00 53.26 228 SER A O 1
ATOM 1666 N N . VAL A 1 230 ? 96.596 25.823 6.576 1.00 51.17 229 VAL A N 1
ATOM 1667 C CA . VAL A 1 230 ? 97.633 26.815 6.844 1.00 46.16 229 VAL A CA 1
ATOM 1668 C C . VAL A 1 230 ? 97.819 27.009 8.344 1.00 50.16 229 VAL A C 1
ATOM 1669 O O . VAL A 1 230 ? 98.916 26.796 8.868 1.00 53.77 229 VAL A O 1
ATOM 1673 N N . THR A 1 231 ? 96.748 27.392 9.045 1.00 52.19 230 THR A N 1
ATOM 1674 C CA . THR A 1 231 ? 96.837 27.941 10.397 1.00 56.72 230 THR A CA 1
ATOM 1675 C C . THR A 1 231 ? 97.589 27.052 11.379 1.00 55.47 230 THR A C 1
ATOM 1676 O O . THR A 1 231 ? 98.667 27.421 11.857 1.00 59.47 230 THR A O 1
ATOM 1680 N N . LEU A 1 232 ? 97.024 25.897 11.705 1.00 46.74 231 LEU A N 1
ATOM 1681 C CA . LEU A 1 232 ? 97.666 25.017 12.675 1.00 54.33 231 LEU A CA 1
ATOM 1682 C C . LEU A 1 232 ? 98.926 24.356 12.113 1.00 54.35 231 LEU A C 1
ATOM 1683 O O . LEU A 1 232 ? 99.895 24.180 12.860 1.00 49.24 231 LEU A O 1
ATOM 1688 N N . PRO A 1 233 ? 98.969 23.961 10.831 1.00 52.37 232 PRO A N 1
ATOM 1689 C CA . PRO A 1 233 ? 100.263 23.542 10.259 1.00 42.59 232 PRO A CA 1
ATOM 1690 C C . PRO A 1 233 ? 101.363 24.575 10.451 1.00 52.08 232 PRO A C 1
ATOM 1691 O O . PRO A 1 233 ? 102.487 24.226 10.840 1.00 46.65 232 PRO A O 1
ATOM 1695 N N . VAL A 1 234 ? 101.066 25.848 10.173 1.00 54.44 233 VAL A N 1
ATOM 1696 C CA . VAL A 1 234 ? 102.000 26.923 10.492 1.00 47.32 233 VAL A CA 1
ATOM 1697 C C . VAL A 1 234 ? 102.355 26.885 11.968 1.00 46.22 233 VAL A C 1
ATOM 1698 O O . VAL A 1 234 ? 103.512 27.089 12.354 1.00 48.12 233 VAL A O 1
ATOM 1702 N N . ALA A 1 235 ? 101.362 26.610 12.813 1.00 45.63 234 ALA A N 1
ATOM 1703 C CA . ALA A 1 235 ? 101.591 26.598 14.250 1.00 50.10 234 ALA A CA 1
ATOM 1704 C C . ALA A 1 235 ? 102.591 25.517 14.641 1.00 49.32 234 ALA A C 1
ATOM 1705 O O . ALA A 1 235 ? 103.530 25.770 15.405 1.00 48.10 234 ALA A O 1
ATOM 1707 N N . TYR A 1 236 ? 102.413 24.303 14.115 1.00 45.75 235 TYR A N 1
ATOM 1708 C CA . TYR A 1 236 ? 103.342 23.225 14.428 1.00 48.87 235 TYR A CA 1
ATOM 1709 C C . TYR A 1 236 ? 104.708 23.441 13.788 1.00 48.49 235 TYR A C 1
ATOM 1710 O O . TYR A 1 236 ? 105.709 22.943 14.314 1.00 44.96 235 TYR A O 1
ATOM 1719 N N . ILE A 1 237 ? 104.778 24.200 12.692 1.00 50.16 236 ILE A N 1
ATOM 1720 C CA . ILE A 1 237 ? 106.063 24.455 12.048 1.00 43.87 236 ILE A CA 1
ATOM 1721 C C . ILE A 1 237 ? 106.938 25.328 12.933 1.00 49.30 236 ILE A C 1
ATOM 1722 O O . ILE A 1 237 ? 108.106 25.013 13.182 1.00 60.33 236 ILE A O 1
ATOM 1727 N N . MET A 1 238 ? 106.398 26.443 13.417 1.00 48.73 237 MET A N 1
ATOM 1728 C CA . MET A 1 238 ? 107.199 27.272 14.304 1.00 53.57 237 MET A CA 1
ATOM 1729 C C . MET A 1 238 ? 107.176 26.780 15.746 1.00 51.29 237 MET A C 1
ATOM 1730 O O . MET A 1 238 ? 107.923 27.305 16.577 1.00 51.32 237 MET A O 1
ATOM 1735 N N . MET A 1 239 ? 106.363 25.773 16.059 1.00 48.87 238 MET A N 1
ATOM 1736 C CA . MET A 1 239 ? 106.599 25.016 17.282 1.00 49.11 238 MET A CA 1
ATOM 1737 C C . MET A 1 239 ? 107.876 24.198 17.161 1.00 52.84 238 MET A C 1
ATOM 1738 O O . MET A 1 239 ? 108.694 24.167 18.088 1.00 53.61 238 MET A O 1
ATOM 1743 N N . ARG A 1 240 ? 108.065 23.533 16.019 1.00 51.96 239 ARG A N 1
ATOM 1744 C CA . ARG A 1 240 ? 109.325 22.846 15.769 1.00 52.07 239 ARG A CA 1
ATOM 1745 C C . ARG A 1 240 ? 110.488 23.828 15.726 1.00 51.16 239 ARG A C 1
ATOM 1746 O O . ARG A 1 240 ? 111.603 23.489 16.136 1.00 52.69 239 ARG A O 1
ATOM 1754 N N . LYS A 1 241 ? 110.245 25.051 15.250 1.00 51.56 240 LYS A N 1
ATOM 1755 C CA . LYS A 1 241 ? 111.285 26.075 15.250 1.00 53.06 240 LYS A CA 1
ATOM 1756 C C . LYS A 1 241 ? 111.731 26.400 16.671 1.00 55.87 240 LYS A C 1
ATOM 1757 O O . LYS A 1 241 ? 112.932 26.431 16.966 1.00 57.55 240 LYS A O 1
ATOM 1763 N N . LEU A 1 242 ? 110.771 26.656 17.565 1.00 53.59 241 LEU A N 1
ATOM 1764 C CA . LEU A 1 242 ? 111.097 26.906 18.967 1.00 53.30 241 LEU A CA 1
ATOM 1765 C C . LEU A 1 242 ? 111.861 25.734 19.568 1.00 54.21 241 LEU A C 1
ATOM 1766 O O . LEU A 1 242 ? 112.791 25.926 20.360 1.00 57.80 241 LEU A O 1
ATOM 1771 N N . LEU A 1 243 ? 111.471 24.511 19.205 1.00 49.93 242 LEU A N 1
ATOM 1772 C CA . LEU A 1 243 ? 112.138 23.320 19.716 1.00 49.32 242 LEU A CA 1
ATOM 1773 C C . LEU A 1 243 ? 113.596 23.277 19.279 1.00 58.71 242 LEU A C 1
ATOM 1774 O O . LEU A 1 243 ? 114.497 23.071 20.099 1.00 61.71 242 LEU A O 1
ATOM 1779 N N . ALA A 1 244 ? 113.848 23.471 17.983 1.00 58.76 243 ALA A N 1
ATOM 1780 C CA . ALA A 1 244 ? 115.214 23.382 17.482 1.00 59.61 243 ALA A CA 1
ATOM 1781 C C . ALA A 1 244 ? 116.076 24.535 17.976 1.00 62.38 243 ALA A C 1
ATOM 1782 O O . ALA A 1 244 ? 117.300 24.391 18.075 1.00 67.69 243 ALA A O 1
ATOM 1784 N N . ALA A 1 245 ? 115.460 25.676 18.300 1.00 60.67 244 ALA A N 1
ATOM 1785 C CA . ALA A 1 245 ? 116.232 26.851 18.693 1.00 63.87 244 ALA A CA 1
ATOM 1786 C C . ALA A 1 245 ? 117.004 26.621 19.985 1.00 68.93 244 ALA A C 1
ATOM 1787 O O . ALA A 1 245 ? 118.072 27.211 20.185 1.00 71.50 244 ALA A O 1
ATOM 1789 N N . GLN A 1 246 ? 116.489 25.771 20.870 1.00 64.70 245 GLN A N 1
ATOM 1790 C CA . GLN A 1 246 ? 117.112 25.549 22.162 1.00 66.90 245 GLN A CA 1
ATOM 1791 C C . GLN A 1 246 ? 117.407 24.087 22.452 1.00 69.05 245 GLN A C 1
ATOM 1792 O O . GLN A 1 246 ? 117.924 23.784 23.532 1.00 71.26 245 GLN A O 1
ATOM 1798 N N . TYR A 1 247 ? 117.091 23.175 21.538 1.00 69.16 246 TYR A N 1
ATOM 1799 C CA . TYR A 1 247 ? 117.281 21.755 21.785 1.00 66.06 246 TYR A CA 1
ATOM 1800 C C . TYR A 1 247 ? 117.808 21.088 20.524 1.00 72.10 246 TYR A C 1
ATOM 1801 O O . TYR A 1 247 ? 117.927 21.707 19.462 1.00 68.71 246 TYR A O 1
ATOM 1810 N N . SER A 1 248 ? 118.135 19.807 20.662 1.00 73.03 247 SER A N 1
ATOM 1811 C CA . SER A 1 248 ? 118.703 19.031 19.575 1.00 75.12 247 SER A CA 1
ATOM 1812 C C . SER A 1 248 ? 117.613 18.582 18.606 1.00 74.35 247 SER A C 1
ATOM 1813 O O . SER A 1 248 ? 116.414 18.669 18.885 1.00 74.22 247 SER A O 1
ATOM 1816 N N . TRP A 1 249 ? 118.051 18.095 17.443 1.00 76.20 248 TRP A N 1
ATOM 1817 C CA . TRP A 1 249 ? 117.126 17.498 16.490 1.00 80.03 248 TRP A CA 1
ATOM 1818 C C . TRP A 1 249 ? 116.520 16.205 17.019 1.00 76.79 248 TRP A C 1
ATOM 1819 O O . TRP A 1 249 ? 115.426 15.823 16.586 1.00 67.12 248 TRP A O 1
ATOM 1830 N N . ASP A 1 250 ? 117.207 15.528 17.946 1.00 64.07 249 ASP A N 1
ATOM 1831 C CA . ASP A 1 250 ? 116.653 14.324 18.554 1.00 69.75 249 ASP A CA 1
ATOM 1832 C C . ASP A 1 250 ? 115.366 14.635 19.303 1.00 65.00 249 ASP A C 1
ATOM 1833 O O . ASP A 1 250 ? 114.352 13.952 19.126 1.00 58.95 249 ASP A O 1
ATOM 1838 N N . GLU A 1 251 ? 115.393 15.668 20.149 1.00 66.03 250 GLU A N 1
ATOM 1839 C CA . GLU A 1 251 ? 114.184 16.084 20.850 1.00 68.18 250 GLU A CA 1
ATOM 1840 C C . GLU A 1 251 ? 113.107 16.535 19.873 1.00 57.50 250 GLU A C 1
ATOM 1841 O O . GLU A 1 251 ? 111.913 16.313 20.109 1.00 56.26 250 GLU A O 1
ATOM 1847 N N . VAL A 1 252 ? 113.510 17.176 18.774 1.00 58.54 251 VAL A N 1
ATOM 1848 C CA . VAL A 1 252 ? 112.551 17.565 17.745 1.00 60.80 251 VAL A CA 1
ATOM 1849 C C . VAL A 1 252 ? 111.877 16.331 17.164 1.00 55.05 251 VAL A C 1
ATOM 1850 O O . VAL A 1 252 ? 110.655 16.302 16.969 1.00 53.32 251 VAL A O 1
ATOM 1854 N N . GLY A 1 253 ? 112.662 15.288 16.888 1.00 54.78 252 GLY A N 1
ATOM 1855 C CA . GLY A 1 253 ? 112.087 14.056 16.377 1.00 54.78 252 GLY A CA 1
ATOM 1856 C C . GLY A 1 253 ? 111.153 13.390 17.368 1.00 58.54 252 GLY A C 1
ATOM 1857 O O . GLY A 1 253 ? 110.129 12.822 16.977 1.00 55.98 252 GLY A O 1
ATOM 1858 N N . ILE A 1 254 ? 111.490 13.451 18.661 1.00 59.85 253 ILE A N 1
ATOM 1859 C CA . ILE A 1 254 ? 110.623 12.883 19.694 1.00 61.50 253 ILE A CA 1
ATOM 1860 C C . ILE A 1 254 ? 109.247 13.535 19.635 1.00 51.90 253 ILE A C 1
ATOM 1861 O O . ILE A 1 254 ? 108.213 12.858 19.663 1.00 54.98 253 ILE A O 1
ATOM 1866 N N . TRP A 1 255 ? 109.217 14.865 19.533 1.00 53.10 254 TRP A N 1
ATOM 1867 C CA . TRP A 1 255 ? 107.947 15.582 19.513 1.00 51.94 254 TRP A CA 1
ATOM 1868 C C . TRP A 1 255 ? 107.191 15.327 18.216 1.00 49.66 254 TRP A C 1
ATOM 1869 O O . TRP A 1 255 ? 105.983 15.064 18.238 1.00 45.94 254 TRP A O 1
ATOM 1880 N N . GLN A 1 256 ? 107.887 15.393 17.079 1.00 46.58 255 GLN A N 1
ATOM 1881 C CA . GLN A 1 256 ? 107.237 15.144 15.798 1.00 51.39 255 GLN A CA 1
ATOM 1882 C C . GLN A 1 256 ? 106.654 13.738 15.740 1.00 48.95 255 GLN A C 1
ATOM 1883 O O . GLN A 1 256 ? 105.549 13.536 15.221 1.00 47.26 255 GLN A O 1
ATOM 1889 N N . GLY A 1 257 ? 107.380 12.755 16.274 1.00 49.83 256 GLY A N 1
ATOM 1890 C CA . GLY A 1 257 ? 106.835 11.411 16.353 1.00 50.24 256 GLY A CA 1
ATOM 1891 C C . GLY A 1 257 ? 105.576 11.344 17.197 1.00 49.94 256 GLY A C 1
ATOM 1892 O O . GLY A 1 257 ? 104.593 10.708 16.809 1.00 55.23 256 GLY A O 1
ATOM 1893 N N . VAL A 1 258 ? 105.587 12.002 18.361 1.00 51.21 257 VAL A N 1
ATOM 1894 C CA . VAL A 1 258 ? 104.395 12.033 19.207 1.00 47.15 257 VAL A CA 1
ATOM 1895 C C . VAL A 1 258 ? 103.241 12.683 18.460 1.00 46.77 257 VAL A C 1
ATOM 1896 O O . VAL A 1 258 ? 102.126 12.151 18.419 1.00 50.90 257 VAL A O 1
ATOM 1900 N N . SER A 1 259 ? 103.493 13.846 17.854 1.00 45.55 258 SER A N 1
ATOM 1901 C CA . SER A 1 259 ? 102.416 14.580 17.197 1.00 51.82 258 SER A CA 1
ATOM 1902 C C . SER A 1 259 ? 101.828 13.785 16.038 1.00 51.31 258 SER A C 1
ATOM 1903 O O . SER A 1 259 ? 100.603 13.681 15.908 1.00 47.82 258 SER A O 1
ATOM 1906 N N . SER A 1 260 ? 102.683 13.204 15.192 1.00 52.71 259 SER A N 1
ATOM 1907 C CA . SER A 1 260 ? 102.182 12.499 14.017 1.00 49.62 259 SER A CA 1
ATOM 1908 C C . SER A 1 260 ? 101.384 11.259 14.411 1.00 49.27 259 SER A C 1
ATOM 1909 O O . SER A 1 260 ? 100.334 10.982 13.818 1.00 49.10 259 SER A O 1
ATOM 1912 N N . ILE A 1 261 ? 101.841 10.518 15.427 1.00 43.63 260 ILE A N 1
ATOM 1913 C CA . ILE A 1 261 ? 101.075 9.354 15.867 1.00 44.60 260 ILE A CA 1
ATOM 1914 C C . ILE A 1 261 ? 99.821 9.782 16.622 1.00 51.13 260 ILE A C 1
ATOM 1915 O O . ILE A 1 261 ? 98.796 9.088 16.579 1.00 48.98 260 ILE A O 1
ATOM 1920 N N . SER A 1 262 ? 99.866 10.927 17.309 1.00 47.94 261 SER A N 1
ATOM 1921 C CA . SER A 1 262 ? 98.674 11.418 17.992 1.00 49.16 261 SER A CA 1
ATOM 1922 C C . SER A 1 262 ? 97.631 11.911 16.992 1.00 47.48 261 SER A C 1
ATOM 1923 O O . SER A 1 262 ? 96.426 11.717 17.195 1.00 43.27 261 SER A O 1
ATOM 1926 N N . ASP A 1 263 ? 98.077 12.545 15.904 1.00 46.57 262 ASP A N 1
ATOM 1927 C CA . ASP A 1 263 ? 97.154 12.959 14.852 1.00 50.50 262 ASP A CA 1
ATOM 1928 C C . ASP A 1 263 ? 96.495 11.756 14.191 1.00 50.17 262 ASP A C 1
ATOM 1929 O O . ASP A 1 263 ? 95.288 11.776 13.921 1.00 39.92 262 ASP A O 1
ATOM 1934 N N . ALA A 1 264 ? 97.274 10.706 13.910 1.00 44.74 263 ALA A N 1
ATOM 1935 C CA . ALA A 1 264 ? 96.693 9.485 13.362 1.00 46.18 263 ALA A CA 1
ATOM 1936 C C . ALA A 1 264 ? 95.714 8.855 14.346 1.00 45.41 263 ALA A C 1
ATOM 1937 O O . ALA A 1 264 ? 94.680 8.308 13.944 1.00 42.38 263 ALA A O 1
ATOM 1939 N N . TYR A 1 265 ? 96.025 8.920 15.641 1.00 42.00 264 TYR A N 1
ATOM 1940 C CA . TYR A 1 265 ? 95.096 8.432 16.655 1.00 43.68 264 TYR A CA 1
ATOM 1941 C C . TYR A 1 265 ? 93.798 9.231 16.641 1.00 41.30 264 TYR A C 1
ATOM 1942 O O . TYR A 1 265 ? 92.708 8.661 16.755 1.00 39.04 264 TYR A O 1
ATOM 1951 N N . LEU A 1 266 ? 93.902 10.556 16.500 1.00 42.13 265 LEU A N 1
ATOM 1952 C CA . LEU A 1 266 ? 92.718 11.410 16.450 1.00 39.33 265 LEU A CA 1
ATOM 1953 C C . LEU A 1 266 ? 91.872 11.116 15.219 1.00 41.66 265 LEU A C 1
ATOM 1954 O O . LEU A 1 266 ? 90.639 11.057 15.303 1.00 44.76 265 LEU A O 1
ATOM 1959 N N . GLN A 1 267 ? 92.518 10.948 14.062 1.00 41.28 266 GLN A N 1
ATOM 1960 C CA . GLN A 1 267 ? 91.789 10.658 12.832 1.00 43.40 266 GLN A CA 1
ATOM 1961 C C . GLN A 1 267 ? 91.049 9.333 12.930 1.00 42.19 266 GLN A C 1
ATOM 1962 O O . GLN A 1 267 ? 89.935 9.196 12.413 1.00 46.87 266 GLN A O 1
ATOM 1968 N N . PHE A 1 268 ? 91.656 8.342 13.582 1.00 43.56 267 PHE A N 1
ATOM 1969 C CA . PHE A 1 268 ? 90.983 7.061 13.761 1.00 44.44 267 PHE A CA 1
ATOM 1970 C C . PHE A 1 268 ? 89.792 7.203 14.700 1.00 40.04 267 PHE A C 1
ATOM 1971 O O . PHE A 1 268 ? 88.722 6.641 14.444 1.00 46.14 267 PHE A O 1
ATOM 1979 N N . ILE A 1 269 ? 89.944 7.994 15.763 1.00 42.88 268 ILE A N 1
ATOM 1980 C CA . ILE A 1 269 ? 88.941 8.060 16.822 1.00 36.19 268 ILE A CA 1
ATOM 1981 C C . ILE A 1 269 ? 87.723 8.867 16.391 1.00 44.25 268 ILE A C 1
ATOM 1982 O O . ILE A 1 269 ? 86.591 8.549 16.772 1.00 43.70 268 ILE A O 1
ATOM 1987 N N . THR A 1 270 ? 87.924 9.925 15.609 1.00 37.64 269 THR A N 1
ATOM 1988 C CA . THR A 1 270 ? 86.835 10.803 15.205 1.00 42.16 269 THR A CA 1
ATOM 1989 C C . THR A 1 270 ? 86.380 10.553 13.772 1.00 38.90 269 THR A C 1
ATOM 1990 O O . THR A 1 270 ? 85.651 11.377 13.210 1.00 38.10 269 THR A O 1
ATOM 1994 N N . ALA A 1 271 ? 86.785 9.430 13.175 1.00 38.91 270 ALA A N 1
ATOM 1995 C CA . ALA A 1 271 ? 86.449 9.172 11.779 1.00 35.77 270 ALA A CA 1
ATOM 1996 C C . ALA A 1 271 ? 84.943 9.053 11.566 1.00 36.45 270 ALA A C 1
ATOM 1997 O O . ALA A 1 271 ? 84.444 9.393 10.487 1.00 35.41 270 ALA A O 1
ATOM 1999 N N . SER A 1 272 ? 84.202 8.595 12.574 1.00 34.64 271 SER A N 1
ATOM 2000 C CA . SER A 1 272 ? 82.750 8.505 12.467 1.00 35.42 271 SER A CA 1
ATOM 2001 C C . SER A 1 272 ? 82.048 9.843 12.663 1.00 30.21 271 SER A C 1
ATOM 2002 O O . SER A 1 272 ? 80.826 9.908 12.497 1.00 29.68 271 SER A O 1
ATOM 2005 N N . PHE A 1 273 ? 82.776 10.904 13.004 1.00 28.34 272 PHE A N 1
ATOM 2006 C CA . PHE A 1 273 ? 82.145 12.210 13.162 1.00 32.31 272 PHE A CA 1
ATOM 2007 C C . PHE A 1 273 ? 81.567 12.699 11.840 1.00 31.91 272 PHE A C 1
ATOM 2008 O O . PHE A 1 273 ? 80.416 13.145 11.779 1.00 33.99 272 PHE A O 1
ATOM 2016 N N . SER A 1 274 ? 82.349 12.619 10.766 1.00 30.31 273 SER A N 1
ATOM 2017 C CA . SER A 1 274 ? 81.851 13.037 9.462 1.00 34.61 273 SER A CA 1
ATOM 2018 C C . SER A 1 274 ? 80.833 12.058 8.898 1.00 34.54 273 SER A C 1
ATOM 2019 O O . SER A 1 274 ? 80.065 12.429 8.005 1.00 35.70 273 SER A O 1
ATOM 2022 N N . VAL A 1 275 ? 80.822 10.820 9.395 1.00 32.60 274 VAL A N 1
ATOM 2023 C CA . VAL A 1 275 ? 79.898 9.809 8.895 1.00 29.29 274 VAL A CA 1
ATOM 2024 C C . VAL A 1 275 ? 78.522 9.973 9.529 1.00 31.00 274 VAL A C 1
ATOM 2025 O O . VAL A 1 275 ? 77.493 9.807 8.862 1.00 28.88 274 VAL A O 1
ATOM 2029 N N . TYR A 1 276 ? 78.478 10.284 10.823 1.00 29.19 275 TYR A N 1
ATOM 2030 C CA . TYR A 1 276 ? 77.220 10.441 11.540 1.00 33.55 275 TYR A CA 1
ATOM 2031 C C . TYR A 1 276 ? 76.993 11.859 12.042 1.00 32.08 275 TYR A C 1
ATOM 2032 O O . TYR A 1 276 ? 75.930 12.437 11.792 1.00 33.46 275 TYR A O 1
ATOM 2041 N N . LEU A 1 277 ? 77.954 12.432 12.767 1.00 29.13 276 LEU A N 1
ATOM 2042 C CA . LEU A 1 277 ? 77.700 13.682 13.478 1.00 32.73 276 LEU A CA 1
ATOM 2043 C C . LEU A 1 277 ? 77.438 14.832 12.512 1.00 31.88 276 LEU A C 1
ATOM 2044 O O . LEU A 1 277 ? 76.503 15.617 12.709 1.00 32.89 276 LEU A O 1
ATOM 2049 N N . LEU A 1 278 ? 78.256 14.951 11.464 1.00 29.72 277 LEU A N 1
ATOM 2050 C CA . LEU A 1 278 ? 78.086 16.051 10.514 1.00 34.92 277 LEU A CA 1
ATOM 2051 C C . LEU A 1 278 ? 76.743 16.000 9.794 1.00 32.36 277 LEU A C 1
ATOM 2052 O O . LEU A 1 278 ? 76.036 17.020 9.793 1.00 30.62 277 LEU A O 1
ATOM 2057 N N . PRO A 1 279 ? 76.324 14.886 9.177 1.00 33.46 278 PRO A N 1
ATOM 2058 C CA . PRO A 1 279 ? 75.003 14.899 8.525 1.00 33.21 278 PRO A CA 1
ATOM 2059 C C . PRO A 1 279 ? 73.849 15.081 9.499 1.00 33.79 278 PRO A C 1
ATOM 2060 O O . PRO A 1 279 ? 72.866 15.754 9.164 1.00 36.68 278 PRO A O 1
ATOM 2064 N N . THR A 1 280 ? 73.935 14.494 10.697 1.00 34.05 279 THR A N 1
ATOM 2065 C CA . THR A 1 280 ? 72.853 14.631 11.669 1.00 35.41 279 THR A CA 1
ATOM 2066 C C . THR A 1 280 ? 72.661 16.088 12.072 1.00 32.54 279 THR A C 1
ATOM 2067 O O . THR A 1 280 ? 71.549 16.620 12.014 1.00 37.31 279 THR A O 1
ATOM 2071 N N . LEU A 1 281 ? 73.739 16.752 12.487 1.00 32.45 280 LEU A N 1
ATOM 2072 C CA . LEU A 1 281 ? 73.653 18.158 12.872 1.00 33.15 280 LEU A CA 1
ATOM 2073 C C . LEU A 1 281 ? 73.282 19.047 11.696 1.00 35.86 280 LEU A C 1
ATOM 2074 O O . LEU A 1 281 ? 72.743 20.140 11.899 1.00 29.84 280 LEU A O 1
ATOM 2079 N N . SER A 1 282 ? 73.565 18.606 10.471 1.00 33.92 281 SER A N 1
ATOM 2080 C CA . SER A 1 282 ? 73.171 19.389 9.309 1.00 35.03 281 SER A CA 1
ATOM 2081 C C . SER A 1 282 ? 71.655 19.462 9.195 1.00 33.24 281 SER A C 1
ATOM 2082 O O . SER A 1 282 ? 71.103 20.509 8.843 1.00 36.47 281 SER A O 1
ATOM 2085 N N . ARG A 1 283 ? 70.965 18.368 9.517 1.00 33.61 282 ARG A N 1
ATOM 2086 C CA . ARG A 1 283 ? 69.516 18.333 9.363 1.00 37.21 282 ARG A CA 1
ATOM 2087 C C . ARG A 1 283 ? 68.805 19.118 10.455 1.00 36.69 282 ARG A C 1
ATOM 2088 O O . ARG A 1 283 ? 67.694 19.604 10.231 1.00 47.58 282 ARG A O 1
ATOM 2096 N N . LEU A 1 284 ? 69.421 19.251 11.627 1.00 42.11 283 LEU A N 1
ATOM 2097 C CA . LEU A 1 284 ? 68.795 19.897 12.774 1.00 43.39 283 LEU A CA 1
ATOM 2098 C C . LEU A 1 284 ? 69.048 21.401 12.754 1.00 47.89 283 LEU A C 1
ATOM 2099 O O . LEU A 1 284 ? 70.163 21.856 12.485 1.00 49.71 283 LEU A O 1
ATOM 2104 N N . THR A 1 285 ? 68.003 22.172 13.042 1.00 47.74 284 THR A N 1
ATOM 2105 C CA . THR A 1 285 ? 68.112 23.624 12.992 1.00 50.40 284 THR A CA 1
ATOM 2106 C C . THR A 1 285 ? 67.657 24.258 14.299 1.00 50.51 284 THR A C 1
ATOM 2107 O O . THR A 1 285 ? 68.127 25.340 14.666 1.00 50.39 284 THR A O 1
ATOM 2111 N N . GLU A 1 286 ? 66.735 23.600 14.996 1.00 47.38 285 GLU A N 1
ATOM 2112 C CA . GLU A 1 286 ? 66.244 24.120 16.264 1.00 46.37 285 GLU A CA 1
ATOM 2113 C C . GLU A 1 286 ? 67.309 23.974 17.342 1.00 42.90 285 GLU A C 1
ATOM 2114 O O . GLU A 1 286 ? 68.026 22.973 17.399 1.00 42.84 285 GLU A O 1
ATOM 2120 N N . LYS A 1 287 ? 67.409 24.986 18.202 1.00 40.24 286 LYS A N 1
ATOM 2121 C CA . LYS A 1 287 ? 68.466 24.986 19.205 1.00 44.78 286 LYS A CA 1
ATOM 2122 C C . LYS A 1 287 ? 68.281 23.871 20.229 1.00 42.60 286 LYS A C 1
ATOM 2123 O O . LYS A 1 287 ? 69.269 23.301 20.702 1.00 39.36 286 LYS A O 1
ATOM 2129 N N . ARG A 1 288 ? 67.036 23.533 20.569 1.00 43.94 287 ARG A N 1
ATOM 2130 C CA . ARG A 1 288 ? 66.812 22.421 21.488 1.00 47.52 287 ARG A CA 1
ATOM 2131 C C . ARG A 1 288 ? 67.290 21.104 20.883 1.00 46.53 287 ARG A C 1
ATOM 2132 O O . ARG A 1 288 ? 67.943 20.303 21.562 1.00 41.83 287 ARG A O 1
ATOM 2140 N N . ASP A 1 289 ? 66.991 20.871 19.600 1.00 45.47 288 ASP A N 1
ATOM 2141 C CA . ASP A 1 289 ? 67.401 19.625 18.956 1.00 37.47 288 ASP A CA 1
ATOM 2142 C C . ASP A 1 289 ? 68.913 19.546 18.808 1.00 36.62 288 ASP A C 1
ATOM 2143 O O . ASP A 1 289 ? 69.504 18.475 18.978 1.00 40.88 288 ASP A O 1
ATOM 2148 N N . ILE A 1 290 ? 69.554 20.664 18.474 1.00 35.79 289 ILE A N 1
ATOM 2149 C CA . ILE A 1 290 ? 71.004 20.665 18.331 1.00 39.41 289 ILE A CA 1
ATOM 2150 C C . ILE A 1 290 ? 71.667 20.392 19.675 1.00 37.25 289 ILE A C 1
ATOM 2151 O O . ILE A 1 290 ? 72.588 19.574 19.774 1.00 40.68 289 ILE A O 1
ATOM 2156 N N . THR A 1 291 ? 71.197 21.061 20.731 1.00 39.77 290 THR A N 1
ATOM 2157 C CA . THR A 1 291 ? 71.749 20.846 22.064 1.00 36.62 290 THR A CA 1
ATOM 2158 C C . THR A 1 291 ? 71.621 19.387 22.483 1.00 40.26 290 THR A C 1
ATOM 2159 O O . THR A 1 291 ? 72.589 18.784 22.963 1.00 40.93 290 THR A O 1
ATOM 2163 N N . ARG A 1 292 ? 70.436 18.801 22.291 1.00 37.64 291 ARG A N 1
ATOM 2164 C CA . ARG A 1 292 ? 70.221 17.401 22.643 1.00 38.58 291 ARG A CA 1
ATOM 2165 C C . ARG A 1 292 ? 71.220 16.491 21.940 1.00 39.35 291 ARG A C 1
ATOM 2166 O O . ARG A 1 292 ? 71.773 15.572 22.555 1.00 42.52 291 ARG A O 1
ATOM 2174 N N . GLU A 1 293 ? 71.475 16.734 20.652 1.00 38.50 292 GLU A N 1
ATOM 2175 C CA . GLU A 1 293 ? 72.389 15.868 19.912 1.00 40.36 292 GLU A CA 1
ATOM 2176 C C . GLU A 1 293 ? 73.834 16.089 20.350 1.00 39.81 292 GLU A C 1
ATOM 2177 O O . GLU A 1 293 ? 74.605 15.130 20.480 1.00 40.09 292 GLU A O 1
ATOM 2183 N N . VAL A 1 294 ? 74.210 17.344 20.596 1.00 38.99 293 VAL A N 1
ATOM 2184 C CA . VAL A 1 294 ? 75.553 17.649 21.077 1.00 36.16 293 VAL A CA 1
ATOM 2185 C C . VAL A 1 294 ? 75.783 17.035 22.453 1.00 37.40 293 VAL A C 1
ATOM 2186 O O . VAL A 1 294 ? 76.815 16.398 22.698 1.00 38.55 293 VAL A O 1
ATOM 2190 N N . VAL A 1 295 ? 74.828 17.207 23.370 1.00 36.42 294 VAL A N 1
ATOM 2191 C CA . VAL A 1 295 ? 74.966 16.619 24.701 1.00 38.79 294 VAL A CA 1
ATOM 2192 C C . VAL A 1 295 ? 75.073 15.101 24.603 1.00 40.91 294 VAL A C 1
ATOM 2193 O O . VAL A 1 295 ? 75.944 14.483 25.228 1.00 40.40 294 VAL A O 1
ATOM 2197 N N . LYS A 1 296 ? 74.200 14.476 23.805 1.00 43.21 295 LYS A N 1
ATOM 2198 C CA . LYS A 1 296 ? 74.236 13.022 23.670 1.00 39.20 295 LYS A CA 1
ATOM 2199 C C . LYS A 1 296 ? 75.559 12.558 23.083 1.00 41.21 295 LYS A C 1
ATOM 2200 O O . LYS A 1 296 ? 76.113 11.539 23.511 1.00 43.48 295 LYS A O 1
ATOM 2206 N N . SER A 1 297 ? 76.081 13.296 22.102 1.00 39.79 296 SER A N 1
ATOM 2207 C CA . SER A 1 297 ? 77.366 12.946 21.507 1.00 37.58 296 SER A CA 1
ATOM 2208 C C . SER A 1 297 ? 78.495 13.067 22.522 1.00 38.42 296 SER A C 1
ATOM 2209 O O . SER A 1 297 ? 79.327 12.161 22.649 1.00 39.45 296 SER A O 1
ATOM 2212 N N . LEU A 1 298 ? 78.543 14.185 23.251 1.00 39.28 297 LEU A N 1
ATOM 2213 C CA . LEU A 1 298 ? 79.596 14.372 24.244 1.00 39.22 297 LEU A CA 1
ATOM 2214 C C . LEU A 1 298 ? 79.507 13.320 25.343 1.00 41.34 297 LEU A C 1
ATOM 2215 O O . LEU A 1 298 ? 80.532 12.827 25.825 1.00 46.07 297 LEU A O 1
ATOM 2220 N N . LYS A 1 299 ? 78.290 12.950 25.742 1.00 40.65 298 LYS A N 1
ATOM 2221 C CA . LYS A 1 299 ? 78.126 11.933 26.775 1.00 40.90 298 LYS A CA 1
ATOM 2222 C C . LYS A 1 299 ? 78.627 10.568 26.326 1.00 46.46 298 LYS A C 1
ATOM 2223 O O . LYS A 1 299 ? 78.946 9.729 27.175 1.00 41.41 298 LYS A O 1
ATOM 2229 N N . PHE A 1 300 ? 78.699 10.324 25.018 1.00 37.42 299 PHE A N 1
ATOM 2230 C CA . PHE A 1 300 ? 79.198 9.053 24.510 1.00 43.86 299 PHE A CA 1
ATOM 2231 C C . PHE A 1 300 ? 80.686 9.103 24.193 1.00 49.16 299 PHE A C 1
ATOM 2232 O O . PHE A 1 300 ? 81.425 8.169 24.530 1.00 49.34 299 PHE A O 1
ATOM 2240 N N . VAL A 1 301 ? 81.141 10.182 23.557 1.00 41.97 300 VAL A N 1
ATOM 2241 C CA . VAL A 1 301 ? 82.493 10.190 23.020 1.00 42.95 300 VAL A CA 1
ATOM 2242 C C . VAL A 1 301 ? 83.534 10.486 24.103 1.00 46.62 300 VAL A C 1
ATOM 2243 O O . VAL A 1 301 ? 84.625 9.905 24.083 1.00 44.49 300 VAL A O 1
ATOM 2247 N N . LEU A 1 302 ? 83.227 11.361 25.074 1.00 41.90 301 LEU A N 1
ATOM 2248 C CA . LEU A 1 302 ? 84.229 11.686 26.091 1.00 41.62 301 LEU A CA 1
ATOM 2249 C C . LEU A 1 302 ? 84.586 10.482 26.960 1.00 45.73 301 LEU A C 1
ATOM 2250 O O . LEU A 1 302 ? 85.788 10.223 27.150 1.00 43.03 301 LEU A O 1
ATOM 2255 N N . PRO A 1 303 ? 83.638 9.713 27.510 1.00 43.61 302 PRO A N 1
ATOM 2256 C CA . PRO A 1 303 ? 84.049 8.525 28.273 1.00 45.22 302 PRO A CA 1
ATOM 2257 C C . PRO A 1 303 ? 84.688 7.458 27.406 1.00 43.34 302 PRO A C 1
ATOM 2258 O O . PRO A 1 303 ? 85.580 6.743 27.881 1.00 43.80 302 PRO A O 1
ATOM 2262 N N . ALA A 1 304 ? 84.260 7.328 26.150 1.00 41.69 303 ALA A N 1
ATOM 2263 C CA . ALA A 1 304 ? 84.834 6.311 25.277 1.00 43.76 303 ALA A CA 1
ATOM 2264 C C . ALA A 1 304 ? 86.279 6.642 24.926 1.00 46.01 303 ALA A C 1
ATOM 2265 O O . ALA A 1 304 ? 87.159 5.774 24.980 1.00 45.90 303 ALA A O 1
ATOM 2267 N N . VAL A 1 305 ? 86.544 7.899 24.569 1.00 42.67 304 VAL A N 1
ATOM 2268 C CA . VAL A 1 305 ? 87.903 8.284 24.206 1.00 41.43 304 VAL A CA 1
ATOM 2269 C C . VAL A 1 305 ? 88.800 8.299 25.437 1.00 43.02 304 VAL A C 1
ATOM 2270 O O . VAL A 1 305 ? 89.986 7.954 25.361 1.00 44.77 304 VAL A O 1
ATOM 2274 N N . ALA A 1 306 ? 88.253 8.694 26.591 1.00 39.65 305 ALA A N 1
ATOM 2275 C CA . ALA A 1 306 ? 89.039 8.679 27.821 1.00 42.68 305 ALA A CA 1
ATOM 2276 C C . ALA A 1 306 ? 89.444 7.260 28.196 1.00 45.14 305 ALA A C 1
ATOM 2277 O O . ALA A 1 306 ? 90.607 7.005 28.531 1.00 45.04 305 ALA A O 1
ATOM 2279 N N . ALA A 1 307 ? 88.497 6.322 28.147 1.00 44.86 306 ALA A N 1
ATOM 2280 C CA . ALA A 1 307 ? 88.834 4.929 28.417 1.00 41.74 306 ALA A CA 1
ATOM 2281 C C . ALA A 1 307 ? 89.868 4.418 27.423 1.00 42.99 306 ALA A C 1
ATOM 2282 O O . ALA A 1 307 ? 90.846 3.769 27.811 1.00 46.32 306 ALA A O 1
ATOM 2284 N N . ALA A 1 308 ? 89.681 4.719 26.137 1.00 39.07 307 ALA A N 1
ATOM 2285 C CA . ALA A 1 308 ? 90.633 4.255 25.135 1.00 42.51 307 ALA A CA 1
ATOM 2286 C C . ALA A 1 308 ? 92.003 4.898 25.330 1.00 44.38 307 ALA A C 1
ATOM 2287 O O . ALA A 1 308 ? 93.033 4.224 25.219 1.00 48.19 307 ALA A O 1
ATOM 2289 N N . SER A 1 309 ? 92.038 6.195 25.632 1.00 41.06 308 SER A N 1
ATOM 2290 C CA . SER A 1 309 ? 93.322 6.867 25.775 1.00 37.48 308 SER A CA 1
ATOM 2291 C C . SER A 1 309 ? 94.049 6.433 27.037 1.00 42.77 308 SER A C 1
ATOM 2292 O O . SER A 1 309 ? 95.284 6.380 27.050 1.00 44.64 308 SER A O 1
ATOM 2295 N N . PHE A 1 310 ? 93.311 6.123 28.103 1.00 42.53 309 PHE A N 1
ATOM 2296 C CA . PHE A 1 310 ? 93.941 5.590 29.304 1.00 41.45 309 PHE A CA 1
ATOM 2297 C C . PHE A 1 310 ? 94.552 4.224 29.034 1.00 44.30 309 PHE A C 1
ATOM 2298 O O . PHE A 1 310 ? 95.654 3.923 29.510 1.00 48.88 309 PHE A O 1
ATOM 2306 N N . THR A 1 311 ? 93.848 3.386 28.273 1.00 42.56 310 THR A N 1
ATOM 2307 C CA . THR A 1 311 ? 94.407 2.099 27.884 1.00 42.93 310 THR A CA 1
ATOM 2308 C C . THR A 1 311 ? 95.683 2.283 27.075 1.00 46.79 310 THR A C 1
ATOM 2309 O O . THR A 1 311 ? 96.681 1.588 27.305 1.00 40.42 310 THR A O 1
ATOM 2313 N N . VAL A 1 312 ? 95.672 3.227 26.129 1.00 44.97 311 VAL A N 1
ATOM 2314 C CA . VAL A 1 312 ? 96.853 3.481 25.310 1.00 42.16 311 VAL A CA 1
ATOM 2315 C C . VAL A 1 312 ? 98.018 3.923 26.183 1.00 45.14 311 VAL A C 1
ATOM 2316 O O . VAL A 1 312 ? 99.155 3.464 26.009 1.00 45.97 311 VAL A O 1
ATOM 2320 N N . TRP A 1 313 ? 97.756 4.813 27.143 1.00 44.35 312 TRP A N 1
ATOM 2321 C CA . TRP A 1 313 ? 98.827 5.274 28.019 1.00 45.18 312 TRP A CA 1
ATOM 2322 C C . TRP A 1 313 ? 99.389 4.132 28.858 1.00 46.60 312 TRP A C 1
ATOM 2323 O O . TRP A 1 313 ? 100.599 4.073 29.105 1.00 45.88 312 TRP A O 1
ATOM 2334 N N . LEU A 1 314 ? 98.527 3.218 29.313 1.00 44.21 313 LEU A N 1
ATOM 2335 C CA . LEU A 1 314 ? 99.012 2.065 30.066 1.00 47.15 313 LEU A CA 1
ATOM 2336 C C . LEU A 1 314 ? 99.955 1.218 29.220 1.00 43.07 313 LEU A C 1
ATOM 2337 O O . LEU A 1 314 ? 100.934 0.661 29.732 1.00 41.98 313 LEU A O 1
ATOM 2342 N N . LEU A 1 315 ? 99.679 1.114 27.922 1.00 38.58 314 LEU A N 1
ATOM 2343 C CA . LEU A 1 315 ? 100.487 0.317 27.012 1.00 42.88 314 LEU A CA 1
ATOM 2344 C C . LEU A 1 315 ? 101.350 1.189 26.105 1.00 47.60 314 LEU A C 1
ATOM 2345 O O . LEU A 1 315 ? 101.645 0.806 24.970 1.00 42.86 314 LEU A O 1
ATOM 2350 N N . ARG A 1 316 ? 101.764 2.363 26.598 1.00 44.23 315 ARG A N 1
ATOM 2351 C CA . ARG A 1 316 ? 102.540 3.278 25.768 1.00 46.15 315 ARG A CA 1
ATOM 2352 C C . ARG A 1 316 ? 103.842 2.647 25.292 1.00 49.01 315 ARG A C 1
ATOM 2353 O O . ARG A 1 316 ? 104.276 2.905 24.164 1.00 50.02 315 ARG A O 1
ATOM 2361 N N . ASP A 1 317 ? 104.467 1.807 26.123 1.00 44.34 316 ASP A N 1
ATOM 2362 C CA . ASP A 1 317 ? 105.689 1.137 25.696 1.00 44.54 316 ASP A CA 1
ATOM 2363 C C . ASP A 1 317 ? 105.405 0.121 24.596 1.00 47.33 316 ASP A C 1
ATOM 2364 O O . ASP A 1 317 ? 106.207 -0.039 23.668 1.00 50.26 316 ASP A O 1
ATOM 2369 N N . PHE A 1 318 ? 104.279 -0.587 24.686 1.00 44.14 317 PHE A N 1
ATOM 2370 C CA . PHE A 1 318 ? 103.908 -1.491 23.603 1.00 48.65 317 PHE A CA 1
ATOM 2371 C C . PHE A 1 318 ? 103.526 -0.714 22.347 1.00 44.88 317 PHE A C 1
ATOM 2372 O O . PHE A 1 318 ? 103.875 -1.117 21.231 1.00 45.78 317 PHE A O 1
ATOM 2380 N N . ALA A 1 319 ? 102.808 0.400 22.509 1.00 40.94 318 ALA A N 1
ATOM 2381 C CA . ALA A 1 319 ? 102.421 1.206 21.354 1.00 44.49 318 ALA A CA 1
ATOM 2382 C C . ALA A 1 319 ? 103.643 1.773 20.643 1.00 54.28 318 ALA A C 1
ATOM 2383 O O . ALA A 1 319 ? 103.681 1.838 19.408 1.00 51.54 318 ALA A O 1
ATOM 2385 N N . ILE A 1 320 ? 104.654 2.184 21.408 1.00 55.28 319 ILE A N 1
ATOM 2386 C CA . ILE A 1 320 ? 105.893 2.677 20.816 1.00 56.34 319 ILE A CA 1
ATOM 2387 C C . ILE A 1 320 ? 106.641 1.555 20.108 1.00 53.11 319 ILE A C 1
ATOM 2388 O O . ILE A 1 320 ? 107.086 1.716 18.965 1.00 52.02 319 ILE A O 1
ATOM 2393 N N . TRP A 1 321 ? 106.787 0.403 20.766 1.00 49.34 320 TRP A N 1
ATOM 2394 C CA . TRP A 1 321 ? 107.512 -0.710 20.162 1.00 49.37 320 TRP A CA 1
ATOM 2395 C C . TRP A 1 321 ? 106.823 -1.229 18.904 1.00 48.42 320 TRP A C 1
ATOM 2396 O O . TRP A 1 321 ? 107.492 -1.724 17.991 1.00 59.19 320 TRP A O 1
ATOM 2407 N N . LEU A 1 322 ? 105.499 -1.132 18.831 1.00 54.93 321 LEU A N 1
ATOM 2408 C CA . LEU A 1 322 ? 104.795 -1.687 17.684 1.00 57.50 321 LEU A CA 1
ATOM 2409 C C . LEU A 1 322 ? 104.663 -0.690 16.539 1.00 53.44 321 LEU A C 1
ATOM 2410 O O . LEU A 1 322 ? 104.891 -1.049 15.380 1.00 54.23 321 LEU A O 1
ATOM 2415 N N . LEU A 1 323 ? 104.313 0.559 16.837 1.00 55.37 322 LEU A N 1
ATOM 2416 C CA . LEU A 1 323 ? 103.932 1.502 15.795 1.00 60.71 322 LEU A CA 1
ATOM 2417 C C . LEU A 1 323 ? 105.094 2.321 15.253 1.00 68.31 322 LEU A C 1
ATOM 2418 O O . LEU A 1 323 ? 105.008 2.816 14.123 1.00 70.87 322 LEU A O 1
ATOM 2423 N N . LEU A 1 324 ? 106.171 2.476 16.012 1.00 65.62 323 LEU A N 1
ATOM 2424 C CA . LEU A 1 324 ? 107.233 3.391 15.631 1.00 83.93 323 LEU A CA 1
ATOM 2425 C C . LEU A 1 324 ? 108.585 2.691 15.646 1.00 86.84 323 LEU A C 1
ATOM 2426 O O . LEU A 1 324 ? 108.786 1.696 16.348 1.00 80.39 323 LEU A O 1
ATOM 2431 N N . SER A 1 325 ? 109.512 3.230 14.856 1.00 96.63 324 SER A N 1
ATOM 2432 C CA . SER A 1 325 ? 110.855 2.671 14.767 1.00 105.76 324 SER A CA 1
ATOM 2433 C C . SER A 1 325 ? 111.611 2.941 16.061 1.00 110.60 324 SER A C 1
ATOM 2434 O O . SER A 1 325 ? 111.735 4.095 16.487 1.00 110.95 324 SER A O 1
ATOM 2437 N N . ASN A 1 326 ? 112.111 1.876 16.688 1.00 120.32 325 ASN A N 1
ATOM 2438 C CA . ASN A 1 326 ? 112.814 1.999 17.959 1.00 118.14 325 ASN A CA 1
ATOM 2439 C C . ASN A 1 326 ? 114.084 2.823 17.802 1.00 118.81 325 ASN A C 1
ATOM 2440 O O . ASN A 1 326 ? 115.190 2.275 17.755 1.00 127.83 325 ASN A O 1
ATOM 2445 N N . LYS A 1 327 ? 113.932 4.142 17.713 1.00 117.21 326 LYS A N 1
ATOM 2446 C CA . LYS A 1 327 ? 115.066 5.050 17.682 1.00 119.81 326 LYS A CA 1
ATOM 2447 C C . LYS A 1 327 ? 114.935 6.173 18.693 1.00 123.19 326 LYS A C 1
ATOM 2448 O O . LYS A 1 327 ? 115.845 7.003 18.797 1.00 128.03 326 LYS A O 1
ATOM 2454 N N . PHE A 1 328 ? 113.846 6.214 19.449 1.00 126.10 327 PHE A N 1
ATOM 2455 C CA . PHE A 1 328 ? 113.675 7.267 20.434 1.00 126.06 327 PHE A CA 1
ATOM 2456 C C . PHE A 1 328 ? 113.458 6.681 21.825 1.00 127.56 327 PHE A C 1
ATOM 2457 O O . PHE A 1 328 ? 114.270 6.898 22.730 1.00 121.58 327 PHE A O 1
ATOM 2465 N N . THR A 1 329 ? 112.399 5.889 21.971 1.00 126.58 328 THR A N 1
ATOM 2466 C CA . THR A 1 329 ? 111.866 5.287 23.193 1.00 123.10 328 THR A CA 1
ATOM 2467 C C . THR A 1 329 ? 111.790 6.247 24.379 1.00 124.73 328 THR A C 1
ATOM 2468 O O . THR A 1 329 ? 111.477 5.815 25.489 1.00 126.53 328 THR A O 1
ATOM 2472 N N . ALA A 1 330 ? 112.011 7.541 24.162 1.00 106.43 329 ALA A N 1
ATOM 2473 C CA . ALA A 1 330 ? 111.837 8.549 25.195 1.00 91.01 329 ALA A CA 1
ATOM 2474 C C . ALA A 1 330 ? 110.489 9.261 25.116 1.00 79.58 329 ALA A C 1
ATOM 2475 O O . ALA A 1 330 ? 110.182 10.073 25.996 1.00 67.64 329 ALA A O 1
ATOM 2477 N N . MET A 1 331 ? 109.686 8.998 24.076 1.00 74.97 330 MET A N 1
ATOM 2478 C CA . MET A 1 331 ? 108.377 9.645 23.956 1.00 69.86 330 MET A CA 1
ATOM 2479 C C . MET A 1 331 ? 107.345 9.155 24.969 1.00 65.20 330 MET A C 1
ATOM 2480 O O . MET A 1 331 ? 106.267 9.751 25.040 1.00 63.53 330 MET A O 1
ATOM 2485 N N . ARG A 1 332 ? 107.637 8.128 25.773 1.00 61.25 331 ARG A N 1
ATOM 2486 C CA . ARG A 1 332 ? 106.625 7.614 26.698 1.00 51.82 331 ARG A CA 1
ATOM 2487 C C . ARG A 1 332 ? 106.171 8.684 27.688 1.00 55.04 331 ARG A C 1
ATOM 2488 O O . ARG A 1 332 ? 104.990 8.742 28.055 1.00 58.24 331 ARG A O 1
ATOM 2496 N N . ASP A 1 333 ? 107.090 9.547 28.124 1.00 56.16 332 ASP A N 1
ATOM 2497 C CA . ASP A 1 333 ? 106.725 10.603 29.061 1.00 56.24 332 ASP A CA 1
ATOM 2498 C C . ASP A 1 333 ? 105.818 11.649 28.428 1.00 53.82 332 ASP A C 1
ATOM 2499 O O . ASP A 1 333 ? 105.094 12.343 29.150 1.00 50.08 332 ASP A O 1
ATOM 2504 N N . LEU A 1 334 ? 105.825 11.762 27.101 1.00 51.20 333 LEU A N 1
ATOM 2505 C CA . LEU A 1 334 ? 104.956 12.706 26.413 1.00 48.70 333 LEU A CA 1
ATOM 2506 C C . LEU A 1 334 ? 103.539 12.182 26.219 1.00 47.12 333 LEU A C 1
ATOM 2507 O O . LEU A 1 334 ? 102.648 12.977 25.904 1.00 46.27 333 LEU A O 1
ATOM 2512 N N . PHE A 1 335 ? 103.307 10.879 26.409 1.00 42.25 334 PHE A N 1
ATOM 2513 C CA . PHE A 1 335 ? 102.018 10.290 26.049 1.00 48.60 334 PHE A CA 1
ATOM 2514 C C . PHE A 1 335 ? 100.890 10.845 26.910 1.00 39.96 334 PHE A C 1
ATOM 2515 O O . PHE A 1 335 ? 99.834 11.231 26.394 1.00 40.25 334 PHE A O 1
ATOM 2523 N N . ALA A 1 336 ? 101.105 10.893 28.226 1.00 45.28 335 ALA A N 1
ATOM 2524 C CA . ALA A 1 336 ? 100.061 11.304 29.159 1.00 45.99 335 ALA A CA 1
ATOM 2525 C C . ALA A 1 336 ? 99.511 12.679 28.809 1.00 41.09 335 ALA A C 1
ATOM 2526 O O . ALA A 1 336 ? 98.307 12.849 28.595 1.00 39.48 335 ALA A O 1
ATOM 2528 N N . TRP A 1 337 ? 100.386 13.681 28.754 1.00 43.75 336 TRP A N 1
ATOM 2529 C CA . TRP A 1 337 ? 99.950 15.029 28.416 1.00 38.62 336 TRP A CA 1
ATOM 2530 C C . TRP A 1 337 ? 99.246 15.050 27.067 1.00 42.97 336 TRP A C 1
ATOM 2531 O O . TRP A 1 337 ? 98.133 15.574 26.943 1.00 40.43 336 TRP A O 1
ATOM 2542 N N . GLN A 1 338 ? 99.875 14.458 26.048 1.00 41.44 337 GLN A N 1
ATOM 2543 C CA . GLN A 1 338 ? 99.294 14.463 24.710 1.00 39.05 337 GLN A CA 1
ATOM 2544 C C . GLN A 1 338 ? 97.935 13.773 24.694 1.00 41.39 337 GLN A C 1
ATOM 2545 O O . GLN A 1 338 ? 96.989 14.260 24.060 1.00 38.61 337 GLN A O 1
ATOM 2551 N N . LEU A 1 339 ? 97.813 12.645 25.400 1.00 43.60 338 LEU A N 1
ATOM 2552 C CA . LEU A 1 339 ? 96.564 11.888 25.386 1.00 40.38 338 LEU A CA 1
ATOM 2553 C C . LEU A 1 339 ? 95.441 12.653 26.076 1.00 41.42 338 LEU A C 1
ATOM 2554 O O . LEU A 1 339 ? 94.282 12.588 25.649 1.00 39.39 338 LEU A O 1
ATOM 2559 N N . VAL A 1 340 ? 95.761 13.377 27.150 1.00 40.50 339 VAL A N 1
ATOM 2560 C CA . VAL A 1 340 ? 94.762 14.217 27.801 1.00 39.65 339 VAL A CA 1
ATOM 2561 C C . VAL A 1 340 ? 94.285 15.300 26.842 1.00 40.43 339 VAL A C 1
ATOM 2562 O O . VAL A 1 340 ? 93.080 15.533 26.682 1.00 37.29 339 VAL A O 1
ATOM 2566 N N . GLY A 1 341 ? 95.229 15.981 26.189 1.00 34.09 340 GLY A N 1
ATOM 2567 C CA . GLY A 1 341 ? 94.853 16.954 25.182 1.00 38.49 340 GLY A CA 1
ATOM 2568 C C . GLY A 1 341 ? 94.007 16.353 24.080 1.00 38.50 340 GLY A C 1
ATOM 2569 O O . GLY A 1 341 ? 93.082 17.001 23.580 1.00 36.58 340 GLY A O 1
ATOM 2570 N N . ASP A 1 342 ? 94.293 15.100 23.704 1.00 38.62 341 ASP A N 1
ATOM 2571 C CA . ASP A 1 342 ? 93.508 14.442 22.664 1.00 36.40 341 ASP A CA 1
ATOM 2572 C C . ASP A 1 342 ? 92.069 14.219 23.111 1.00 36.80 341 ASP A C 1
ATOM 2573 O O . ASP A 1 342 ? 91.134 14.392 22.320 1.00 37.27 341 ASP A O 1
ATOM 2578 N N . VAL A 1 343 ? 91.871 13.839 24.376 1.00 36.16 342 VAL A N 1
ATOM 2579 C CA . VAL A 1 343 ? 90.518 13.609 24.878 1.00 36.87 342 VAL A CA 1
ATOM 2580 C C . VAL A 1 343 ? 89.699 14.887 24.775 1.00 36.63 342 VAL A C 1
ATOM 2581 O O . VAL A 1 343 ? 88.583 14.893 24.242 1.00 37.32 342 VAL A O 1
ATOM 2585 N N . LEU A 1 344 ? 90.257 15.998 25.259 1.00 35.08 343 LEU A N 1
ATOM 2586 C CA . LEU A 1 344 ? 89.548 17.266 25.177 1.00 37.06 343 LEU A CA 1
ATOM 2587 C C . LEU A 1 344 ? 89.424 17.759 23.741 1.00 36.30 343 LEU A C 1
ATOM 2588 O O . LEU A 1 344 ? 88.449 18.440 23.408 1.00 40.43 343 LEU A O 1
ATOM 2593 N N . LYS A 1 345 ? 90.387 17.431 22.878 1.00 35.06 344 LYS A N 1
ATOM 2594 C CA . LYS A 1 345 ? 90.273 17.834 21.478 1.00 37.08 344 LYS A CA 1
ATOM 2595 C C . LYS A 1 345 ? 89.134 17.097 20.792 1.00 36.47 344 LYS A C 1
ATOM 2596 O O . LYS A 1 345 ? 88.409 17.684 19.979 1.00 33.87 344 LYS A O 1
ATOM 2602 N N . VAL A 1 346 ? 88.962 15.810 21.109 1.00 34.24 345 VAL A N 1
ATOM 2603 C CA . VAL A 1 346 ? 87.820 15.062 20.592 1.00 35.26 345 VAL A CA 1
ATOM 2604 C C . VAL A 1 346 ? 86.522 15.715 21.042 1.00 34.55 345 VAL A C 1
ATOM 2605 O O . VAL A 1 346 ? 85.591 15.895 20.249 1.00 32.75 345 VAL A O 1
ATOM 2609 N N . GLY A 1 347 ? 86.447 16.092 22.321 1.00 38.22 346 GLY A N 1
ATOM 2610 C CA . GLY A 1 347 ? 85.298 16.845 22.793 1.00 35.28 346 GLY A CA 1
ATOM 2611 C C . GLY A 1 347 ? 85.120 18.150 22.044 1.00 32.64 346 GLY A C 1
ATOM 2612 O O . GLY A 1 347 ? 83.999 18.547 21.726 1.00 37.60 346 GLY A O 1
ATOM 2613 N N . ALA A 1 348 ? 86.225 18.825 21.736 1.00 32.97 347 ALA A N 1
ATOM 2614 C CA . ALA A 1 348 ? 86.133 20.069 20.985 1.00 34.02 347 ALA A CA 1
ATOM 2615 C C . ALA A 1 348 ? 85.733 19.821 19.538 1.00 37.73 347 ALA A C 1
ATOM 2616 O O . ALA A 1 348 ? 85.168 20.714 18.897 1.00 37.22 347 ALA A O 1
ATOM 2618 N N . TYR A 1 349 ? 86.011 18.622 19.007 1.00 36.73 348 TYR A N 1
ATOM 2619 C CA . TYR A 1 349 ? 85.586 18.297 17.646 1.00 36.65 348 TYR A CA 1
ATOM 2620 C C . TYR A 1 349 ? 84.071 18.270 17.523 1.00 36.53 348 TYR A C 1
ATOM 2621 O O . TYR A 1 349 ? 83.532 18.583 16.456 1.00 37.63 348 TYR A O 1
ATOM 2630 N N . VAL A 1 350 ? 83.371 17.886 18.594 1.00 32.85 349 VAL A N 1
ATOM 2631 C CA . VAL A 1 350 ? 81.912 17.838 18.550 1.00 31.71 349 VAL A CA 1
ATOM 2632 C C . VAL A 1 350 ? 81.345 19.215 18.226 1.00 35.62 349 VAL A C 1
ATOM 2633 O O . VAL A 1 350 ? 80.457 19.356 17.376 1.00 34.76 349 VAL A O 1
ATOM 2637 N N . PHE A 1 351 ? 81.861 20.254 18.885 1.00 33.65 350 PHE A N 1
ATOM 2638 C CA . PHE A 1 351 ? 81.458 21.612 18.539 1.00 36.71 350 PHE A CA 1
ATOM 2639 C C . PHE A 1 351 ? 81.969 22.009 17.159 1.00 38.15 350 PHE A C 1
ATOM 2640 O O . PHE A 1 351 ? 81.287 22.741 16.431 1.00 37.21 350 PHE A O 1
ATOM 2648 N N . GLY A 1 352 ? 83.160 21.537 16.782 1.00 35.09 351 GLY A N 1
ATOM 2649 C CA . GLY A 1 352 ? 83.704 21.889 15.480 1.00 34.75 351 GLY A CA 1
ATOM 2650 C C . GLY A 1 352 ? 82.880 21.344 14.328 1.00 34.65 351 GLY A C 1
ATOM 2651 O O . GLY A 1 352 ? 82.678 22.026 13.321 1.00 35.81 351 GLY A O 1
ATOM 2652 N N . TYR A 1 353 ? 82.394 20.105 14.457 1.00 35.66 352 TYR A N 1
ATOM 2653 C CA . TYR A 1 353 ? 81.557 19.539 13.405 1.00 36.97 352 TYR A CA 1
ATOM 2654 C C . TYR A 1 353 ? 80.195 20.213 13.357 1.00 34.72 352 TYR A C 1
ATOM 2655 O O . TYR A 1 353 ? 79.555 20.240 12.299 1.00 31.54 352 TYR A O 1
ATOM 2664 N N . LEU A 1 354 ? 79.742 20.773 14.482 1.00 34.22 353 LEU A N 1
ATOM 2665 C CA . LEU A 1 354 ? 78.541 21.599 14.452 1.00 35.83 353 LEU A CA 1
ATOM 2666 C C . LEU A 1 354 ? 78.745 22.812 13.557 1.00 34.50 353 LEU A C 1
ATOM 2667 O O . LEU A 1 354 ? 77.885 23.130 12.725 1.00 32.64 353 LEU A O 1
ATOM 2672 N N . VAL A 1 355 ? 79.888 23.488 13.700 1.00 31.57 354 VAL A N 1
ATOM 2673 C CA . VAL A 1 355 ? 80.204 24.612 12.823 1.00 34.29 354 VAL A CA 1
ATOM 2674 C C . VAL A 1 355 ? 80.223 24.159 11.367 1.00 37.03 354 VAL A C 1
ATOM 2675 O O . VAL A 1 355 ? 79.676 24.834 10.485 1.00 36.95 354 VAL A O 1
ATOM 2679 N N . ILE A 1 356 ? 80.839 23.002 11.094 1.00 32.31 355 ILE A N 1
ATOM 2680 C CA . ILE A 1 356 ? 80.800 22.442 9.744 1.00 34.94 355 ILE A CA 1
ATOM 2681 C C . ILE A 1 356 ? 79.361 22.187 9.317 1.00 33.70 355 ILE A C 1
ATOM 2682 O O . ILE A 1 356 ? 78.958 22.531 8.199 1.00 37.44 355 ILE A O 1
ATOM 2687 N N . ALA A 1 357 ? 78.563 21.588 10.202 1.00 35.26 356 ALA A N 1
ATOM 2688 C CA . ALA A 1 357 ? 77.193 21.228 9.847 1.00 36.57 356 ALA A CA 1
ATOM 2689 C C . ALA A 1 357 ? 76.339 22.452 9.540 1.00 33.27 356 ALA A C 1
ATOM 2690 O O . ALA A 1 357 ? 75.389 22.359 8.755 1.00 34.29 356 ALA A O 1
ATOM 2692 N N . LYS A 1 358 ? 76.651 23.593 10.144 1.00 34.06 357 LYS A N 1
ATOM 2693 C CA . LYS A 1 358 ? 75.946 24.831 9.858 1.00 35.66 357 LYS A CA 1
ATOM 2694 C C . LYS A 1 358 ? 76.643 25.668 8.797 1.00 36.15 357 LYS A C 1
ATOM 2695 O O . LYS A 1 358 ? 76.197 26.787 8.526 1.00 38.32 357 LYS A O 1
ATOM 2701 N N . ALA A 1 359 ? 77.724 25.154 8.202 1.00 35.60 358 ALA A N 1
ATOM 2702 C CA . ALA A 1 359 ? 78.476 25.862 7.161 1.00 36.62 358 ALA A CA 1
ATOM 2703 C C . ALA A 1 359 ? 78.879 27.263 7.610 1.00 35.43 358 ALA A C 1
ATOM 2704 O O . ALA A 1 359 ? 78.987 28.185 6.798 1.00 34.07 358 ALA A O 1
ATOM 2706 N N . SER A 1 360 ? 79.085 27.447 8.910 1.00 37.24 359 SER A N 1
ATOM 2707 C CA . SER A 1 360 ? 79.424 28.770 9.422 1.00 31.22 359 SER A CA 1
ATOM 2708 C C . SER A 1 360 ? 80.899 29.020 9.166 1.00 37.02 359 SER A C 1
ATOM 2709 O O . SER A 1 360 ? 81.762 28.599 9.940 1.00 35.65 359 SER A O 1
ATOM 2712 N N . LEU A 1 361 ? 81.190 29.706 8.064 1.00 38.65 360 LEU A N 1
ATOM 2713 C CA . LEU A 1 361 ? 82.559 30.115 7.797 1.00 39.84 360 LEU A CA 1
ATOM 2714 C C . LEU A 1 361 ? 83.087 31.043 8.887 1.00 42.00 360 LEU A C 1
ATOM 2715 O O . LEU A 1 361 ? 84.273 30.976 9.235 1.00 42.59 360 LEU A O 1
ATOM 2720 N N . ARG A 1 362 ? 82.231 31.900 9.457 1.00 36.12 361 ARG A N 1
ATOM 2721 C CA . ARG A 1 362 ? 82.731 32.848 10.449 1.00 38.37 361 ARG A CA 1
ATOM 2722 C C . ARG A 1 362 ? 83.131 32.143 11.739 1.00 38.86 361 ARG A C 1
ATOM 2723 O O . ARG A 1 362 ? 84.192 32.435 12.302 1.00 41.54 361 ARG A O 1
ATOM 2731 N N . PHE A 1 363 ? 82.313 31.199 12.217 1.00 35.49 362 PHE A N 1
ATOM 2732 C CA . PHE A 1 363 ? 82.693 30.473 13.423 1.00 36.55 362 PHE A CA 1
ATOM 2733 C C . PHE A 1 363 ? 83.861 29.535 13.158 1.00 33.90 362 PHE A C 1
ATOM 2734 O O . PHE A 1 363 ? 84.664 29.280 14.062 1.00 34.24 362 PHE A O 1
ATOM 2742 N N . TYR A 1 364 ? 83.984 29.032 11.926 1.00 33.70 363 TYR A N 1
ATOM 2743 C CA . TYR A 1 364 ? 85.136 28.206 11.580 1.00 33.15 363 TYR A CA 1
ATOM 2744 C C . TYR A 1 364 ? 86.433 28.993 11.711 1.00 33.72 363 TYR A C 1
ATOM 2745 O O . TYR A 1 364 ? 87.411 28.500 12.285 1.00 31.82 363 TYR A O 1
ATOM 2754 N N . ILE A 1 365 ? 86.454 30.226 11.194 1.00 37.27 364 ILE A N 1
ATOM 2755 C CA . ILE A 1 365 ? 87.632 31.079 11.328 1.00 33.93 364 ILE A CA 1
ATOM 2756 C C . ILE A 1 365 ? 87.940 31.335 12.796 1.00 35.74 364 ILE A C 1
ATOM 2757 O O . ILE A 1 365 ? 89.098 31.265 13.225 1.00 38.13 364 ILE A O 1
ATOM 2762 N N . LEU A 1 366 ? 86.912 31.633 13.591 1.00 34.72 365 LEU A N 1
ATOM 2763 C CA . LEU A 1 366 ? 87.143 31.944 14.997 1.00 36.88 365 LEU A CA 1
ATOM 2764 C C . LEU A 1 366 ? 87.660 30.726 15.750 1.00 36.11 365 LEU A C 1
ATOM 2765 O O . LEU A 1 366 ? 88.534 30.850 16.614 1.00 39.43 365 LEU A O 1
ATOM 2770 N N . ALA A 1 367 ? 87.142 29.540 15.430 1.00 33.34 366 ALA A N 1
ATOM 2771 C CA . ALA A 1 367 ? 87.640 28.325 16.068 1.00 39.24 366 ALA A CA 1
ATOM 2772 C C . ALA A 1 367 ? 89.101 28.077 15.717 1.00 40.22 366 ALA A C 1
ATOM 2773 O O . ALA A 1 367 ? 89.896 27.680 16.576 1.00 43.17 366 ALA A O 1
ATOM 2775 N N . GLU A 1 368 ? 89.475 28.317 14.458 1.00 40.54 367 GLU A N 1
ATOM 2776 C CA . GLU A 1 368 ? 90.840 28.047 14.022 1.00 36.36 367 GLU A CA 1
ATOM 2777 C C . GLU A 1 368 ? 91.826 29.041 14.626 1.00 40.49 367 GLU A C 1
ATOM 2778 O O . GLU A 1 368 ? 92.888 28.645 15.121 1.00 37.43 367 GLU A O 1
ATOM 2784 N N . VAL A 1 369 ? 91.488 30.333 14.601 1.00 38.80 368 VAL A N 1
ATOM 2785 C CA . VAL A 1 369 ? 92.363 31.344 15.189 1.00 38.21 368 VAL A CA 1
ATOM 2786 C C . VAL A 1 369 ? 92.499 31.130 16.695 1.00 37.41 368 VAL A C 1
ATOM 2787 O O . VAL A 1 369 ? 93.581 31.321 17.266 1.00 36.58 368 VAL A O 1
ATOM 2791 N N . SER A 1 370 ? 91.416 30.719 17.360 1.00 33.12 369 SER A N 1
ATOM 2792 C CA . SER A 1 370 ? 91.486 30.428 18.792 1.00 34.69 369 SER A CA 1
ATOM 2793 C C . SER A 1 370 ? 92.477 29.311 19.072 1.00 37.56 369 SER A C 1
ATOM 2794 O O . SER A 1 370 ? 93.296 29.408 19.993 1.00 39.27 369 SER A O 1
ATOM 2797 N N . GLN A 1 371 ? 92.409 28.230 18.291 1.00 37.30 370 GLN A N 1
ATOM 2798 C CA . GLN A 1 371 ? 93.325 27.117 18.499 1.00 39.05 370 GLN A CA 1
ATOM 2799 C C . GLN A 1 371 ? 94.761 27.530 18.224 1.00 38.75 370 GLN A C 1
ATOM 2800 O O . GLN A 1 371 ? 95.676 27.155 18.966 1.00 40.78 370 GLN A O 1
ATOM 2806 N N . PHE A 1 372 ? 94.975 28.308 17.162 1.00 37.87 371 PHE A N 1
ATOM 2807 C CA . PHE A 1 372 ? 96.323 28.739 16.809 1.00 38.66 371 PHE A CA 1
ATOM 2808 C C . PHE A 1 372 ? 96.923 29.601 17.911 1.00 40.55 371 PHE A C 1
ATOM 2809 O O . PHE A 1 372 ? 98.046 29.357 18.369 1.00 38.72 371 PHE A O 1
ATOM 2817 N N . THR A 1 373 ? 96.181 30.620 18.347 1.00 38.94 372 THR A N 1
ATOM 2818 C CA . THR A 1 373 ? 96.709 31.557 19.332 1.00 39.46 372 THR A CA 1
ATOM 2819 C C . THR A 1 373 ? 96.966 30.870 20.665 1.00 38.68 372 THR A C 1
ATOM 2820 O O . THR A 1 373 ? 98.009 31.095 21.288 1.00 40.82 372 THR A O 1
ATOM 2824 N N . LEU A 1 374 ? 96.030 30.028 21.114 1.00 39.76 373 LEU A N 1
ATOM 2825 C CA . LEU A 1 374 ? 96.236 29.291 22.358 1.00 39.88 373 LEU A CA 1
ATOM 2826 C C . LEU A 1 374 ? 97.462 28.395 22.264 1.00 38.85 373 LEU A C 1
ATOM 2827 O O . LEU A 1 374 ? 98.303 28.387 23.171 1.00 36.96 373 LEU A O 1
ATOM 2832 N N . LEU A 1 375 ? 97.587 27.644 21.166 1.00 40.78 374 LEU A N 1
ATOM 2833 C CA . LEU A 1 375 ? 98.771 26.814 20.964 1.00 39.97 374 LEU A CA 1
ATOM 2834 C C . LEU A 1 375 ? 100.040 27.651 21.020 1.00 40.02 374 LEU A C 1
ATOM 2835 O O . LEU A 1 375 ? 101.049 27.229 21.595 1.00 42.18 374 LEU A O 1
ATOM 2840 N N . MET A 1 376 ? 99.993 28.862 20.467 1.00 39.79 375 MET A N 1
ATOM 2841 C CA . MET A 1 376 ? 101.182 29.703 20.435 1.00 38.96 375 MET A CA 1
ATOM 2842 C C . MET A 1 376 ? 101.516 30.275 21.800 1.00 42.70 375 MET A C 1
ATOM 2843 O O . MET A 1 376 ? 102.694 30.383 22.160 1.00 45.50 375 MET A O 1
ATOM 2848 N N . VAL A 1 377 ? 100.503 30.691 22.555 1.00 39.28 376 VAL A N 1
ATOM 2849 C CA . VAL A 1 377 ? 100.763 31.219 23.889 1.00 43.35 376 VAL A CA 1
ATOM 2850 C C . VAL A 1 377 ? 101.395 30.145 24.759 1.00 39.09 376 VAL A C 1
ATOM 2851 O O . VAL A 1 377 ? 102.387 30.385 25.458 1.00 40.25 376 VAL A O 1
ATOM 2855 N N . PHE A 1 378 ? 100.861 28.930 24.693 1.00 41.37 377 PHE A N 1
ATOM 2856 C CA . PHE A 1 378 ? 101.344 27.871 25.564 1.00 41.49 377 PHE A CA 1
ATOM 2857 C C . PHE A 1 378 ? 102.696 27.344 25.101 1.00 48.26 377 PHE A C 1
ATOM 2858 O O . PHE A 1 378 ? 103.580 27.086 25.928 1.00 43.29 377 PHE A O 1
ATOM 2866 N N . ALA A 1 379 ? 102.886 27.203 23.786 1.00 46.09 378 ALA A N 1
ATOM 2867 C CA . ALA A 1 379 ? 104.168 26.724 23.276 1.00 47.12 378 ALA A CA 1
ATOM 2868 C C . ALA A 1 379 ? 105.288 27.709 23.587 1.00 44.15 378 ALA A C 1
ATOM 2869 O O . ALA A 1 379 ? 106.361 27.315 24.058 1.00 45.04 378 ALA A O 1
ATOM 2871 N N . HIS A 1 380 ? 105.056 28.999 23.334 1.00 44.84 379 HIS A N 1
ATOM 2872 C CA . HIS A 1 380 ? 106.060 30.020 23.624 1.00 46.11 379 HIS A CA 1
ATOM 2873 C C . HIS A 1 380 ? 106.423 30.056 25.103 1.00 44.98 379 HIS A C 1
ATOM 2874 O O . HIS A 1 380 ? 107.532 30.469 25.455 1.00 53.26 379 HIS A O 1
ATOM 2881 N N . TRP A 1 381 ? 105.523 29.600 25.971 1.00 49.13 380 TRP A N 1
ATOM 2882 C CA . TRP A 1 381 ? 105.792 29.551 27.402 1.00 43.73 380 TRP A CA 1
ATOM 2883 C C . TRP A 1 381 ? 106.524 28.268 27.794 1.00 50.04 380 TRP A C 1
ATOM 2884 O O . TRP A 1 381 ? 107.553 28.317 28.477 1.00 48.85 380 TRP A O 1
ATOM 2895 N N . LEU A 1 382 ? 106.018 27.112 27.360 1.00 45.41 381 LEU A N 1
ATOM 2896 C CA . LEU A 1 382 ? 106.460 25.835 27.911 1.00 43.82 381 LEU A CA 1
ATOM 2897 C C . LEU A 1 382 ? 107.585 25.172 27.127 1.00 51.56 381 LEU A C 1
ATOM 2898 O O . LEU A 1 382 ? 108.368 24.415 27.713 1.00 51.21 381 LEU A O 1
ATOM 2903 N N . ILE A 1 383 ? 107.680 25.411 25.823 1.00 50.79 382 ILE A N 1
ATOM 2904 C CA . ILE A 1 383 ? 108.697 24.755 24.999 1.00 46.97 382 ILE A CA 1
ATOM 2905 C C . ILE A 1 383 ? 110.102 25.218 25.379 1.00 51.91 382 ILE A C 1
ATOM 2906 O O . ILE A 1 383 ? 110.987 24.366 25.556 1.00 52.75 382 ILE A O 1
ATOM 2911 N N . PRO A 1 384 ? 110.380 26.524 25.508 1.00 54.72 383 PRO A N 1
ATOM 2912 C CA . PRO A 1 384 ? 111.758 26.933 25.833 1.00 52.64 383 PRO A CA 1
ATOM 2913 C C . PRO A 1 384 ? 112.248 26.401 27.162 1.00 55.14 383 PRO A C 1
ATOM 2914 O O . PRO A 1 384 ? 113.464 26.343 27.380 1.00 61.99 383 PRO A O 1
ATOM 2918 N N . ALA A 1 385 ? 111.347 26.001 28.054 1.00 50.97 384 ALA A N 1
ATOM 2919 C CA . ALA A 1 385 ? 111.744 25.489 29.356 1.00 51.21 384 ALA A CA 1
ATOM 2920 C C . ALA A 1 385 ? 111.765 23.969 29.435 1.00 55.15 384 ALA A C 1
ATOM 2921 O O . ALA A 1 385 ? 112.598 23.416 30.158 1.00 63.39 384 ALA A O 1
ATOM 2923 N N . HIS A 1 386 ? 110.888 23.272 28.706 1.00 53.58 385 HIS A N 1
ATOM 2924 C CA . HIS A 1 386 ? 110.742 21.831 28.880 1.00 50.06 385 HIS A CA 1
ATOM 2925 C C . HIS A 1 386 ? 110.823 21.042 27.579 1.00 51.90 385 HIS A C 1
ATOM 2926 O O . HIS A 1 386 ? 110.522 19.843 27.583 1.00 52.58 385 HIS A O 1
ATOM 2933 N N . GLY A 1 387 ? 111.214 21.671 26.474 1.00 50.84 386 GLY A N 1
ATOM 2934 C CA . GLY A 1 387 ? 111.476 20.921 25.259 1.00 49.87 386 GLY A CA 1
ATOM 2935 C C . GLY A 1 387 ? 110.252 20.188 24.754 1.00 51.15 386 GLY A C 1
ATOM 2936 O O . GLY A 1 387 ? 109.130 20.706 24.773 1.00 52.27 386 GLY A O 1
ATOM 2937 N N . ALA A 1 388 ? 110.470 18.951 24.296 1.00 52.49 387 ALA A N 1
ATOM 2938 C CA . ALA A 1 388 ? 109.385 18.176 23.706 1.00 47.84 387 ALA A CA 1
ATOM 2939 C C . ALA A 1 388 ? 108.294 17.892 24.726 1.00 51.79 387 ALA A C 1
ATOM 2940 O O . ALA A 1 388 ? 107.111 17.822 24.372 1.00 45.40 387 ALA A O 1
ATOM 2942 N N . LEU A 1 389 ? 108.670 17.724 25.996 1.00 46.99 388 LEU A N 1
ATOM 2943 C CA . LEU A 1 389 ? 107.662 17.563 27.035 1.00 45.56 388 LEU A CA 1
ATOM 2944 C C . LEU A 1 389 ? 106.826 18.829 27.174 1.00 43.36 388 LEU A C 1
ATOM 2945 O O . LEU A 1 389 ? 105.604 18.760 27.346 1.00 49.87 388 LEU A O 1
ATOM 2950 N N . GLY A 1 390 ? 107.467 19.995 27.079 1.00 45.76 389 GLY A N 1
ATOM 2951 C CA . GLY A 1 390 ? 106.716 21.240 27.086 1.00 48.60 389 GLY A CA 1
ATOM 2952 C C . GLY A 1 390 ? 105.785 21.370 25.893 1.00 48.87 389 GLY A C 1
ATOM 2953 O O . GLY A 1 390 ? 104.670 21.883 26.019 1.00 43.30 389 GLY A O 1
ATOM 2954 N N . ALA A 1 391 ? 106.226 20.907 24.721 1.00 44.54 390 ALA A N 1
ATOM 2955 C CA . ALA A 1 391 ? 105.360 20.941 23.547 1.00 46.03 390 ALA A CA 1
ATOM 2956 C C . ALA A 1 391 ? 104.114 20.090 23.761 1.00 43.54 390 ALA A C 1
ATOM 2957 O O . ALA A 1 391 ? 103.013 20.472 23.345 1.00 44.73 390 ALA A O 1
ATOM 2959 N N . ALA A 1 392 ? 104.266 18.936 24.422 1.00 44.11 391 ALA A N 1
ATOM 2960 C CA . ALA A 1 392 ? 103.108 18.109 24.747 1.00 42.87 391 ALA A CA 1
ATOM 2961 C C . ALA A 1 392 ? 102.240 18.771 25.809 1.00 42.62 391 ALA A C 1
ATOM 2962 O O . ALA A 1 392 ? 101.007 18.709 25.740 1.00 41.97 391 ALA A O 1
ATOM 2964 N N . GLN A 1 393 ? 102.869 19.402 26.802 1.00 41.50 392 GLN A N 1
ATOM 2965 C CA . GLN A 1 393 ? 102.110 20.140 27.805 1.00 41.16 392 GLN A CA 1
ATOM 2966 C C . GLN A 1 393 ? 101.370 21.315 27.181 1.00 40.81 392 GLN A C 1
ATOM 2967 O O . GLN A 1 393 ? 100.215 21.586 27.527 1.00 42.47 392 GLN A O 1
ATOM 2973 N N . ALA A 1 394 ? 102.024 22.029 26.261 1.00 39.88 393 ALA A N 1
ATOM 2974 C CA . ALA A 1 394 ? 101.378 23.153 25.592 1.00 39.00 393 ALA A CA 1
ATOM 2975 C C . ALA A 1 394 ? 100.166 22.693 24.800 1.00 41.15 393 ALA A C 1
ATOM 2976 O O . ALA A 1 394 ? 99.115 23.343 24.824 1.00 37.20 393 ALA A O 1
ATOM 2978 N N . TYR A 1 395 ? 100.303 21.574 24.087 1.00 40.77 394 TYR A N 1
ATOM 2979 C CA . TYR A 1 395 ? 99.181 21.002 23.355 1.00 36.85 394 TYR A CA 1
ATOM 2980 C C . TYR A 1 395 ? 98.033 20.648 24.293 1.00 36.88 394 TYR A C 1
ATOM 2981 O O . TYR A 1 395 ? 96.867 20.932 23.994 1.00 38.76 394 TYR A O 1
ATOM 2990 N N . MET A 1 396 ? 98.342 20.038 25.441 1.00 37.40 395 MET A N 1
ATOM 2991 C CA . MET A 1 396 ? 97.293 19.666 26.388 1.00 38.08 395 MET A CA 1
ATOM 2992 C C . MET A 1 396 ? 96.630 20.896 26.987 1.00 39.54 395 MET A C 1
ATOM 2993 O O . MET A 1 396 ? 95.396 20.990 27.030 1.00 36.89 395 MET A O 1
ATOM 2998 N N . ALA A 1 397 ? 97.432 21.838 27.487 1.00 35.54 396 ALA A N 1
ATOM 2999 C CA . ALA A 1 397 ? 96.857 23.056 28.040 1.00 38.51 396 ALA A CA 1
ATOM 3000 C C . ALA A 1 397 ? 96.024 23.785 26.995 1.00 41.81 396 ALA A C 1
ATOM 3001 O O . ALA A 1 397 ? 94.959 24.333 27.310 1.00 42.20 396 ALA A O 1
ATOM 3003 N N . THR A 1 398 ? 96.479 23.774 25.739 1.00 37.42 397 THR A N 1
ATOM 3004 C CA . THR A 1 398 ? 95.748 24.452 24.674 1.00 38.42 397 THR A CA 1
ATOM 3005 C C . THR A 1 398 ? 94.324 23.926 24.558 1.00 41.85 397 THR A C 1
ATOM 3006 O O . THR A 1 398 ? 93.372 24.708 24.449 1.00 39.05 397 THR A O 1
ATOM 3010 N N . TYR A 1 399 ? 94.150 22.608 24.598 1.00 37.29 398 TYR A N 1
ATOM 3011 C CA . TYR A 1 399 ? 92.823 22.065 24.350 1.00 41.28 398 TYR A CA 1
ATOM 3012 C C . TYR A 1 399 ? 91.986 21.921 25.618 1.00 38.94 398 TYR A C 1
ATOM 3013 O O . TYR A 1 399 ? 90.760 21.797 25.517 1.00 40.07 398 TYR A O 1
ATOM 3022 N N . ILE A 1 400 ? 92.599 21.987 26.803 1.00 41.42 399 ILE A N 1
ATOM 3023 C CA . ILE A 1 400 ? 91.825 22.234 28.018 1.00 41.53 399 ILE A CA 1
ATOM 3024 C C . ILE A 1 400 ? 91.104 23.573 27.909 1.00 39.12 399 ILE A C 1
ATOM 3025 O O . ILE A 1 400 ? 89.883 23.663 28.080 1.00 40.84 399 ILE A O 1
ATOM 3030 N N . VAL A 1 401 ? 91.856 24.635 27.609 1.00 39.33 400 VAL A N 1
ATOM 3031 C CA . VAL A 1 401 ? 91.262 25.961 27.481 1.00 35.75 400 VAL A CA 1
ATOM 3032 C C . VAL A 1 401 ? 90.321 26.015 26.286 1.00 37.69 400 VAL A C 1
ATOM 3033 O O . VAL A 1 401 ? 89.255 26.637 26.348 1.00 38.49 400 VAL A O 1
ATOM 3037 N N . TYR A 1 402 ? 90.691 25.368 25.180 1.00 34.15 401 TYR A N 1
ATOM 3038 C CA . TYR A 1 402 ? 89.878 25.492 23.976 1.00 37.67 401 TYR A CA 1
ATOM 3039 C C . TYR A 1 402 ? 88.533 24.796 24.139 1.00 42.17 401 TYR A C 1
ATOM 3040 O O . TYR A 1 402 ? 87.497 25.340 23.735 1.00 38.32 401 TYR A O 1
ATOM 3049 N N . PHE A 1 403 ? 88.525 23.597 24.733 1.00 40.70 402 PHE A N 1
ATOM 3050 C CA . PHE A 1 403 ? 87.263 22.908 24.986 1.00 41.24 402 PHE A CA 1
ATOM 3051 C C . PHE A 1 403 ? 86.372 23.720 25.913 1.00 34.25 402 PHE A C 1
ATOM 3052 O O . PHE A 1 403 ? 85.167 23.852 25.669 1.00 36.37 402 PHE A O 1
ATOM 3060 N N . SER A 1 404 ? 86.948 24.269 26.986 1.00 37.43 403 SER A N 1
ATOM 3061 C CA . SER A 1 404 ? 86.187 25.145 27.871 1.00 40.71 403 SER A CA 1
ATOM 3062 C C . SER A 1 404 ? 85.629 26.339 27.108 1.00 37.87 403 SER A C 1
ATOM 3063 O O . SER A 1 404 ? 84.453 26.690 27.262 1.00 39.92 403 SER A O 1
ATOM 3066 N N . LEU A 1 405 ? 86.457 26.971 26.275 1.00 37.21 404 LEU A N 1
ATOM 3067 C CA . LEU A 1 405 ? 85.975 28.072 25.449 1.00 35.44 404 LEU A CA 1
ATOM 3068 C C . LEU A 1 405 ? 84.845 27.619 24.529 1.00 38.24 404 LEU A C 1
ATOM 3069 O O . LEU A 1 405 ? 83.852 28.335 24.359 1.00 36.92 404 LEU A O 1
ATOM 3074 N N . CYS A 1 406 ? 84.975 26.427 23.935 1.00 37.54 405 CYS A N 1
ATOM 3075 C CA . CYS A 1 406 ? 83.917 25.893 23.080 1.00 39.82 405 CYS A CA 1
ATOM 3076 C C . CYS A 1 406 ? 82.609 25.752 23.844 1.00 40.30 405 CYS A C 1
ATOM 3077 O O . CYS A 1 406 ? 81.538 26.097 23.329 1.00 44.08 405 CYS A O 1
ATOM 3080 N N . CYS A 1 407 ? 82.675 25.213 25.065 1.00 36.88 406 CYS A N 1
ATOM 3081 C CA . CYS A 1 407 ? 81.477 25.086 25.887 1.00 36.09 406 CYS A CA 1
ATOM 3082 C C . CYS A 1 407 ? 80.861 26.453 26.154 1.00 40.86 406 CYS A C 1
ATOM 3083 O O . CYS A 1 407 ? 79.659 26.659 25.948 1.00 39.44 406 CYS A O 1
ATOM 3086 N N . GLY A 1 408 ? 81.682 27.406 26.596 1.00 34.72 407 GLY A N 1
ATOM 3087 C CA . GLY A 1 408 ? 81.166 28.728 26.906 1.00 38.65 407 GLY A CA 1
ATOM 3088 C C . GLY A 1 408 ? 80.552 29.419 25.703 1.00 39.58 407 GLY A C 1
ATOM 3089 O O . GLY A 1 408 ? 79.490 30.038 25.807 1.00 43.43 407 GLY A O 1
ATOM 3090 N N . VAL A 1 409 ? 81.205 29.322 24.544 1.00 37.11 408 VAL A N 1
ATOM 3091 C CA . VAL A 1 409 ? 80.657 29.958 23.350 1.00 41.04 408 VAL A CA 1
ATOM 3092 C C . VAL A 1 409 ? 79.373 29.257 22.918 1.00 45.65 408 VAL A C 1
ATOM 3093 O O . VAL A 1 409 ? 78.423 29.899 22.452 1.00 39.28 408 VAL A O 1
ATOM 3097 N N . PHE A 1 410 ? 79.311 27.936 23.091 1.00 39.09 409 PHE A N 1
ATOM 3098 C CA . PHE A 1 410 ? 78.077 27.226 22.783 1.00 37.01 409 PHE A CA 1
ATOM 3099 C C . PHE A 1 410 ? 76.945 27.662 23.706 1.00 44.54 409 PHE A C 1
ATOM 3100 O O . PHE A 1 410 ? 75.804 27.835 23.262 1.00 47.21 409 PHE A O 1
ATOM 3108 N N . LEU A 1 411 ? 77.239 27.840 24.996 1.00 42.90 410 LEU A N 1
ATOM 3109 C CA . LEU A 1 411 ? 76.206 28.277 25.930 1.00 44.02 410 LEU A CA 1
ATOM 3110 C C . LEU A 1 411 ? 75.698 29.667 25.573 1.00 43.53 410 LEU A C 1
ATOM 3111 O O . LEU A 1 411 ? 74.492 29.925 25.624 1.00 46.33 410 LEU A O 1
ATOM 3116 N N . LEU A 1 412 ? 76.602 30.577 25.202 1.00 45.55 411 LEU A N 1
ATOM 3117 C CA . LEU A 1 412 ? 76.177 31.911 24.789 1.00 43.46 411 LEU A CA 1
ATOM 3118 C C . LEU A 1 412 ? 75.339 31.852 23.517 1.00 47.45 411 LEU A C 1
ATOM 3119 O O . LEU A 1 412 ? 74.352 32.584 23.382 1.00 47.11 411 LEU A O 1
ATOM 3124 N N . TRP A 1 413 ? 75.713 30.981 22.577 1.00 45.39 412 TRP A N 1
ATOM 3125 C CA . TRP A 1 413 ? 74.954 30.849 21.337 1.00 40.38 412 TRP A CA 1
ATOM 3126 C C . TRP A 1 413 ? 73.597 30.206 21.588 1.00 45.97 412 TRP A C 1
ATOM 3127 O O . TRP A 1 413 ? 72.579 30.658 21.050 1.00 43.86 412 TRP A O 1
ATOM 3138 N N . ARG A 1 414 ? 73.564 29.161 22.420 1.00 48.43 413 ARG A N 1
ATOM 3139 C CA . ARG A 1 414 ? 72.316 28.457 22.700 1.00 48.20 413 ARG A CA 1
ATOM 3140 C C . ARG A 1 414 ? 71.328 29.347 23.445 1.00 45.17 413 ARG A C 1
ATOM 3141 O O . ARG A 1 414 ? 70.116 29.268 23.213 1.00 51.29 413 ARG A O 1
ATOM 3149 N N . ARG A 1 415 ? 71.819 30.200 24.340 1.00 47.57 414 ARG A N 1
ATOM 3150 C CA . ARG A 1 415 ? 70.942 31.124 25.046 1.00 49.26 414 ARG A CA 1
ATOM 3151 C C . ARG A 1 415 ? 70.700 32.414 24.268 1.00 54.91 414 ARG A C 1
ATOM 3152 O O . ARG A 1 415 ? 69.937 33.266 24.736 1.00 54.49 414 ARG A O 1
ATOM 3160 N N . ARG A 1 416 ? 71.310 32.559 23.087 1.00 49.97 415 ARG A N 1
ATOM 3161 C CA . ARG A 1 416 ? 71.118 33.714 22.204 1.00 54.29 415 ARG A CA 1
ATOM 3162 C C . ARG A 1 416 ? 71.550 35.011 22.892 1.00 55.93 415 ARG A C 1
ATOM 3163 O O . ARG A 1 416 ? 70.779 35.960 23.046 1.00 61.51 415 ARG A O 1
ATOM 3171 N N . ALA A 1 417 ? 72.826 35.039 23.287 1.00 63.10 416 ALA A N 1
ATOM 3172 C CA . ALA A 1 417 ? 73.352 36.166 24.051 1.00 61.61 416 ALA A CA 1
ATOM 3173 C C . ALA A 1 417 ? 73.403 37.447 23.228 1.00 62.30 416 ALA A C 1
ATOM 3174 O O . ALA A 1 417 ? 73.319 38.543 23.793 1.00 65.28 416 ALA A O 1
ATOM 3176 N N . LEU A 1 418 ? 73.542 37.338 21.909 1.00 66.93 417 LEU A N 1
ATOM 3177 C CA . LEU A 1 418 ? 73.643 38.503 21.039 1.00 67.48 417 LEU A CA 1
ATOM 3178 C C . LEU A 1 418 ? 72.291 38.994 20.534 1.00 71.10 417 LEU A C 1
ATOM 3179 O O . LEU A 1 418 ? 72.245 39.989 19.803 1.00 75.37 417 LEU A O 1
ATOM 3184 N N . GLU A 1 419 ? 71.198 38.331 20.897 1.00 69.64 418 GLU A N 1
ATOM 3185 C CA . GLU A 1 419 ? 69.876 38.737 20.429 1.00 74.20 418 GLU A CA 1
ATOM 3186 C C . GLU A 1 419 ? 69.102 39.482 21.516 1.00 75.69 418 GLU A C 1
ATOM 3187 O O . GLU A 1 419 ? 68.370 40.433 21.235 1.00 81.15 418 GLU A O 1
ATOM 3193 N N . GLN B 2 5 ? 129.668 8.230 -4.910 1.00 81.06 3 GLN B N 1
ATOM 3194 C CA . GLN B 2 5 ? 129.713 6.777 -5.028 1.00 76.00 3 GLN B CA 1
ATOM 3195 C C . GLN B 2 5 ? 130.064 6.342 -6.450 1.00 78.25 3 GLN B C 1
ATOM 3196 O O . GLN B 2 5 ? 130.518 5.218 -6.665 1.00 80.37 3 GLN B O 1
ATOM 3202 N N . LEU B 2 6 ? 129.855 7.233 -7.420 1.00 70.22 4 LEU B N 1
ATOM 3203 C CA . LEU B 2 6 ? 130.135 6.946 -8.821 1.00 70.23 4 LEU B CA 1
ATOM 3204 C C . LEU B 2 6 ? 130.898 8.103 -9.449 1.00 66.83 4 LEU B C 1
ATOM 3205 O O . LEU B 2 6 ? 130.545 9.269 -9.255 1.00 67.91 4 LEU B O 1
ATOM 3210 N N . VAL B 2 7 ? 131.944 7.772 -10.207 1.00 75.08 5 VAL B N 1
ATOM 3211 C CA . VAL B 2 7 ? 132.750 8.756 -10.922 1.00 80.77 5 VAL B CA 1
ATOM 3212 C C . VAL B 2 7 ? 132.941 8.281 -12.358 1.00 81.49 5 VAL B C 1
ATOM 3213 O O . VAL B 2 7 ? 133.102 7.081 -12.614 1.00 71.40 5 VAL B O 1
ATOM 3217 N N . GLU B 2 8 ? 132.902 9.222 -13.297 1.00 97.68 6 GLU B N 1
ATOM 3218 C CA . GLU B 2 8 ? 132.937 8.922 -14.719 1.00 89.25 6 GLU B CA 1
ATOM 3219 C C . GLU B 2 8 ? 134.261 9.362 -15.330 1.00 94.47 6 GLU B C 1
ATOM 3220 O O . GLU B 2 8 ? 134.923 10.277 -14.833 1.00 103.18 6 GLU B O 1
ATOM 3226 N N . SER B 2 9 ? 134.634 8.696 -16.419 1.00 78.59 7 SER B N 1
ATOM 3227 C CA . SER B 2 9 ? 135.843 9.021 -17.156 1.00 74.91 7 SER B CA 1
ATOM 3228 C C . SER B 2 9 ? 135.601 8.725 -18.627 1.00 78.07 7 SER B C 1
ATOM 3229 O O . SER B 2 9 ? 134.752 7.900 -18.976 1.00 71.80 7 SER B O 1
ATOM 3232 N N . GLY B 2 10 ? 136.354 9.409 -19.485 1.00 81.73 8 GLY B N 1
ATOM 3233 C CA . GLY B 2 10 ? 136.209 9.277 -20.921 1.00 74.06 8 GLY B CA 1
ATOM 3234 C C . GLY B 2 10 ? 135.292 10.336 -21.499 1.00 73.33 8 GLY B C 1
ATOM 3235 O O . GLY B 2 10 ? 134.707 11.165 -20.795 1.00 73.40 8 GLY B O 1
ATOM 3236 N N . GLY B 2 11 ? 135.173 10.301 -22.820 1.00 73.76 9 GLY B N 1
ATOM 3237 C CA . GLY B 2 11 ? 134.317 11.225 -23.531 1.00 78.38 9 GLY B CA 1
ATOM 3238 C C . GLY B 2 11 ? 135.028 12.507 -23.925 1.00 72.75 9 GLY B C 1
ATOM 3239 O O . GLY B 2 11 ? 136.166 12.780 -23.540 1.00 71.83 9 GLY B O 1
ATOM 3240 N N . GLY B 2 12 ? 134.321 13.312 -24.704 1.00 71.85 10 GLY B N 1
ATOM 3241 C CA . GLY B 2 12 ? 134.830 14.552 -25.239 1.00 72.14 10 GLY B CA 1
ATOM 3242 C C . GLY B 2 12 ? 134.337 14.742 -26.655 1.00 70.19 10 GLY B C 1
ATOM 3243 O O . GLY B 2 12 ? 133.407 14.075 -27.104 1.00 72.67 10 GLY B O 1
ATOM 3244 N N . LEU B 2 13 ? 134.969 15.674 -27.364 1.00 70.62 11 LEU B N 1
ATOM 3245 C CA . LEU B 2 13 ? 134.632 15.928 -28.758 1.00 66.74 11 LEU B CA 1
ATOM 3246 C C . LEU B 2 13 ? 135.208 14.822 -29.634 1.00 72.79 11 LEU B C 1
ATOM 3247 O O . LEU B 2 13 ? 136.427 14.626 -29.677 1.00 72.35 11 LEU B O 1
ATOM 3252 N N . VAL B 2 14 ? 134.339 14.101 -30.335 1.00 72.92 12 VAL B N 1
ATOM 3253 C CA . VAL B 2 14 ? 134.751 12.990 -31.183 1.00 74.40 12 VAL B CA 1
ATOM 3254 C C . VAL B 2 14 ? 134.153 13.178 -32.569 1.00 77.26 12 VAL B C 1
ATOM 3255 O O . VAL B 2 14 ? 133.034 13.685 -32.713 1.00 70.25 12 VAL B O 1
ATOM 3259 N N . GLN B 2 15 ? 134.909 12.785 -33.590 1.00 80.83 13 GLN B N 1
ATOM 3260 C CA . GLN B 2 15 ? 134.416 12.856 -34.957 1.00 83.13 13 GLN B CA 1
ATOM 3261 C C . GLN B 2 15 ? 133.323 11.817 -35.175 1.00 81.01 13 GLN B C 1
ATOM 3262 O O . GLN B 2 15 ? 133.394 10.700 -34.655 1.00 79.89 13 GLN B O 1
ATOM 3268 N N . ALA B 2 16 ? 132.297 12.200 -35.936 1.00 76.30 14 ALA B N 1
ATOM 3269 C CA . ALA B 2 16 ? 131.212 11.281 -36.252 1.00 66.41 14 ALA B CA 1
ATOM 3270 C C . ALA B 2 16 ? 131.746 10.049 -36.970 1.00 77.27 14 ALA B C 1
ATOM 3271 O O . ALA B 2 16 ? 132.485 10.158 -37.954 1.00 85.66 14 ALA B O 1
ATOM 3273 N N . GLY B 2 17 ? 131.369 8.874 -36.471 1.00 75.51 15 GLY B N 1
ATOM 3274 C CA . GLY B 2 17 ? 131.846 7.613 -36.982 1.00 75.34 15 GLY B CA 1
ATOM 3275 C C . GLY B 2 17 ? 132.941 6.977 -36.152 1.00 86.53 15 GLY B C 1
ATOM 3276 O O . GLY B 2 17 ? 133.126 5.757 -36.226 1.00 86.69 15 GLY B O 1
ATOM 3277 N N . GLY B 2 18 ? 133.666 7.769 -35.362 1.00 99.47 16 GLY B N 1
ATOM 3278 C CA . GLY B 2 18 ? 134.727 7.226 -34.547 1.00 100.92 16 GLY B CA 1
ATOM 3279 C C . GLY B 2 18 ? 134.213 6.539 -33.297 1.00 94.62 16 GLY B C 1
ATOM 3280 O O . GLY B 2 18 ? 133.089 6.754 -32.845 1.00 84.43 16 GLY B O 1
ATOM 3281 N N . SER B 2 19 ? 135.065 5.693 -32.731 1.00 94.75 17 SER B N 1
ATOM 3282 C CA . SER B 2 19 ? 134.724 4.958 -31.526 1.00 85.94 17 SER B CA 1
ATOM 3283 C C . SER B 2 19 ? 135.010 5.803 -30.286 1.00 84.86 17 SER B C 1
ATOM 3284 O O . SER B 2 19 ? 135.703 6.820 -30.339 1.00 87.80 17 SER B O 1
ATOM 3287 N N . LEU B 2 20 ? 134.460 5.365 -29.154 1.00 80.70 18 LEU B N 1
ATOM 3288 C CA . LEU B 2 20 ? 134.646 6.062 -27.889 1.00 71.80 18 LEU B CA 1
ATOM 3289 C C . LEU B 2 20 ? 134.434 5.066 -26.759 1.00 72.68 18 LEU B C 1
ATOM 3290 O O . LEU B 2 20 ? 133.583 4.179 -26.860 1.00 72.44 18 LEU B O 1
ATOM 3295 N N . GLY B 2 21 ? 135.219 5.208 -25.695 1.00 75.99 19 GLY B N 1
ATOM 3296 C CA . GLY B 2 21 ? 135.073 4.338 -24.546 1.00 74.22 19 GLY B CA 1
ATOM 3297 C C . GLY B 2 21 ? 134.861 5.086 -23.247 1.00 68.86 19 GLY B C 1
ATOM 3298 O O . GLY B 2 21 ? 135.754 5.801 -22.786 1.00 80.73 19 GLY B O 1
ATOM 3299 N N . LEU B 2 22 ? 133.683 4.935 -22.650 1.00 63.77 20 LEU B N 1
ATOM 3300 C CA . LEU B 2 22 ? 133.386 5.507 -21.347 1.00 60.75 20 LEU B CA 1
ATOM 3301 C C . LEU B 2 22 ? 133.580 4.458 -20.263 1.00 61.19 20 LEU B C 1
ATOM 3302 O O . LEU B 2 22 ? 133.352 3.266 -20.480 1.00 69.38 20 LEU B O 1
ATOM 3307 N N . SER B 2 23 ? 134.004 4.913 -19.088 1.00 54.91 21 SER B N 1
ATOM 3308 C CA . SER B 2 23 ? 134.191 4.034 -17.945 1.00 60.13 21 SER B CA 1
ATOM 3309 C C . SER B 2 23 ? 133.668 4.726 -16.697 1.00 61.33 21 SER B C 1
ATOM 3310 O O . SER B 2 23 ? 133.696 5.955 -16.591 1.00 66.66 21 SER B O 1
ATOM 3313 N N . CYS B 2 24 ? 133.186 3.926 -15.751 1.00 56.54 22 CYS B N 1
ATOM 3314 C CA . CYS B 2 24 ? 132.635 4.448 -14.508 1.00 68.26 22 CYS B CA 1
ATOM 3315 C C . CYS B 2 24 ? 133.140 3.601 -13.350 1.00 66.37 22 CYS B C 1
ATOM 3316 O O . CYS B 2 24 ? 133.012 2.374 -13.374 1.00 64.55 22 CYS B O 1
ATOM 3319 N N . ALA B 2 25 ? 133.724 4.255 -12.351 1.00 60.21 23 ALA B N 1
ATOM 3320 C CA . ALA B 2 25 ? 134.229 3.581 -11.165 1.00 71.17 23 ALA B CA 1
ATOM 3321 C C . ALA B 2 25 ? 133.283 3.803 -9.992 1.00 75.49 23 ALA B C 1
ATOM 3322 O O . ALA B 2 25 ? 132.648 4.854 -9.873 1.00 74.92 23 ALA B O 1
ATOM 3324 N N . ALA B 2 26 ? 133.192 2.798 -9.121 1.00 71.36 24 ALA B N 1
ATOM 3325 C CA . ALA B 2 26 ? 132.296 2.839 -7.974 1.00 77.75 24 ALA B CA 1
ATOM 3326 C C . ALA B 2 26 ? 133.067 2.566 -6.690 1.00 94.93 24 ALA B C 1
ATOM 3327 O O . ALA B 2 26 ? 133.981 1.736 -6.666 1.00 94.89 24 ALA B O 1
ATOM 3329 N N . SER B 2 27 ? 132.687 3.265 -5.625 1.00 98.64 25 SER B N 1
ATOM 3330 C CA . SER B 2 27 ? 133.306 3.092 -4.319 1.00 106.49 25 SER B CA 1
ATOM 3331 C C . SER B 2 27 ? 132.500 2.067 -3.518 1.00 115.15 25 SER B C 1
ATOM 3332 O O . SER B 2 27 ? 131.758 1.261 -4.087 1.00 113.66 25 SER B O 1
ATOM 3335 N N . GLY B 2 28 ? 132.635 2.082 -2.195 1.00 135.04 26 GLY B N 1
ATOM 3336 C CA . GLY B 2 28 ? 131.857 1.200 -1.348 1.00 124.13 26 GLY B CA 1
ATOM 3337 C C . GLY B 2 28 ? 132.467 -0.174 -1.158 1.00 127.50 26 GLY B C 1
ATOM 3338 O O . GLY B 2 28 ? 133.692 -0.319 -1.103 1.00 132.19 26 GLY B O 1
ATOM 3339 N N . ARG B 2 29 ? 131.613 -1.192 -1.056 1.00 117.51 27 ARG B N 1
ATOM 3340 C CA . ARG B 2 29 ? 132.065 -2.558 -0.825 1.00 117.95 27 ARG B CA 1
ATOM 3341 C C . ARG B 2 29 ? 131.244 -3.534 -1.657 1.00 109.86 27 ARG B C 1
ATOM 3342 O O . ARG B 2 29 ? 131.761 -4.149 -2.596 1.00 110.12 27 ARG B O 1
ATOM 3350 N N . THR B 2 30 ? 129.964 -3.681 -1.317 1.00 109.08 28 THR B N 1
ATOM 3351 C CA . THR B 2 30 ? 129.062 -4.542 -2.075 1.00 102.99 28 THR B CA 1
ATOM 3352 C C . THR B 2 30 ? 128.810 -3.916 -3.439 1.00 99.01 28 THR B C 1
ATOM 3353 O O . THR B 2 30 ? 128.098 -2.913 -3.551 1.00 102.52 28 THR B O 1
ATOM 3357 N N . PHE B 2 31 ? 129.410 -4.490 -4.471 1.00 93.96 29 PHE B N 1
ATOM 3358 C CA . PHE B 2 31 ? 129.267 -3.997 -5.833 1.00 89.79 29 PHE B CA 1
ATOM 3359 C C . PHE B 2 31 ? 128.633 -5.013 -6.764 1.00 89.37 29 PHE B C 1
ATOM 3360 O O . PHE B 2 31 ? 127.858 -4.634 -7.649 1.00 80.28 29 PHE B O 1
ATOM 3368 N N . SER B 2 32 ? 128.942 -6.298 -6.586 1.00 90.11 30 SER B N 1
ATOM 3369 C CA . SER B 2 32 ? 128.393 -7.339 -7.443 1.00 89.70 30 SER B CA 1
ATOM 3370 C C . SER B 2 32 ? 126.888 -7.499 -7.286 1.00 90.68 30 SER B C 1
ATOM 3371 O O . SER B 2 32 ? 126.278 -8.214 -8.085 1.00 93.76 30 SER B O 1
ATOM 3374 N N . ASN B 2 33 ? 126.280 -6.863 -6.288 1.00 85.90 31 ASN B N 1
ATOM 3375 C CA . ASN B 2 33 ? 124.842 -6.945 -6.077 1.00 87.36 31 ASN B CA 1
ATOM 3376 C C . ASN B 2 33 ? 124.090 -5.748 -6.641 1.00 83.76 31 ASN B C 1
ATOM 3377 O O . ASN B 2 33 ? 122.856 -5.725 -6.585 1.00 79.62 31 ASN B O 1
ATOM 3382 N N . TYR B 2 34 ? 124.796 -4.764 -7.190 1.00 78.41 32 TYR B N 1
ATOM 3383 C CA . TYR B 2 34 ? 124.175 -3.576 -7.755 1.00 73.60 32 TYR B CA 1
ATOM 3384 C C . TYR B 2 34 ? 124.004 -3.756 -9.255 1.00 72.29 32 TYR B C 1
ATOM 3385 O O . TYR B 2 34 ? 124.955 -4.119 -9.953 1.00 72.88 32 TYR B O 1
ATOM 3394 N N . VAL B 2 35 ? 122.791 -3.511 -9.748 1.00 73.00 33 VAL B N 1
ATOM 3395 C CA . VAL B 2 35 ? 122.592 -3.421 -11.187 1.00 69.39 33 VAL B CA 1
ATOM 3396 C C . VAL B 2 35 ? 123.192 -2.111 -11.681 1.00 64.07 33 VAL B C 1
ATOM 3397 O O . VAL B 2 35 ? 123.043 -1.054 -11.050 1.00 62.39 33 VAL B O 1
ATOM 3401 N N . MET B 2 36 ? 123.923 -2.183 -12.787 1.00 61.31 34 MET B N 1
ATOM 3402 C CA . MET B 2 36 ? 124.640 -1.041 -13.331 1.00 60.28 34 MET B CA 1
ATOM 3403 C C . MET B 2 36 ? 124.010 -0.614 -14.649 1.00 58.01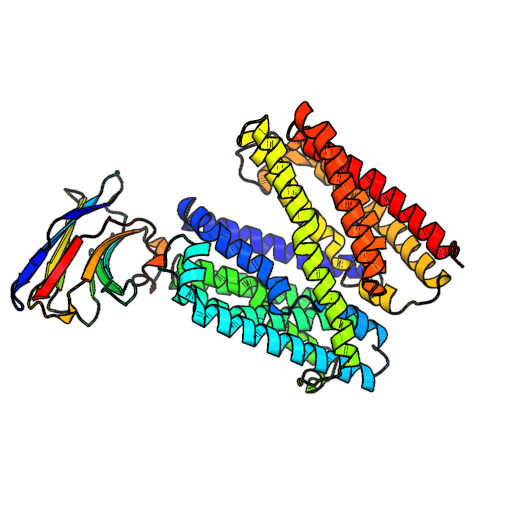 34 MET B C 1
ATOM 3404 O O . MET B 2 36 ? 123.540 -1.448 -15.429 1.00 57.86 34 MET B O 1
ATOM 3409 N N . ALA B 2 37 ? 124.011 0.692 -14.902 1.00 51.39 35 ALA B N 1
ATOM 3410 C CA . ALA B 2 37 ? 123.339 1.197 -16.087 1.00 55.51 35 ALA B CA 1
ATOM 3411 C C . ALA B 2 37 ? 123.986 2.488 -16.558 1.00 55.41 35 ALA B C 1
ATOM 3412 O O . ALA B 2 37 ? 124.625 3.208 -15.785 1.00 48.92 35 ALA B O 1
ATOM 3414 N N . TRP B 2 38 ? 123.803 2.770 -17.843 1.00 49.97 36 TRP B N 1
ATOM 3415 C CA . TRP B 2 38 ? 124.181 4.037 -18.446 1.00 52.91 36 TRP B CA 1
ATOM 3416 C C . TRP B 2 38 ? 122.921 4.780 -18.862 1.00 49.80 36 TRP B C 1
ATOM 3417 O O . TRP B 2 38 ? 122.008 4.185 -19.441 1.00 51.18 36 TRP B O 1
ATOM 3428 N N . PHE B 2 39 ? 122.872 6.068 -18.552 1.00 51.23 37 PHE B N 1
ATOM 3429 C CA . PHE B 2 39 ? 121.839 6.960 -19.041 1.00 45.19 37 PHE B CA 1
ATOM 3430 C C . PHE B 2 39 ? 122.508 8.138 -19.736 1.00 50.65 37 PHE B C 1
ATOM 3431 O O . PHE B 2 39 ? 123.691 8.415 -19.525 1.00 52.60 37 PHE B O 1
ATOM 3439 N N . ARG B 2 40 ? 121.748 8.829 -20.579 1.00 51.08 38 ARG B N 1
ATOM 3440 C CA . ARG B 2 40 ? 122.253 10.018 -21.247 1.00 51.07 38 ARG B CA 1
ATOM 3441 C C . ARG B 2 40 ? 121.165 11.079 -21.276 1.00 57.55 38 ARG B C 1
ATOM 3442 O O . ARG B 2 40 ? 119.970 10.769 -21.231 1.00 60.47 38 ARG B O 1
ATOM 3450 N N . GLN B 2 41 ? 121.595 12.339 -21.330 1.00 51.88 39 GLN B N 1
ATOM 3451 C CA . GLN B 2 41 ? 120.685 13.482 -21.324 1.00 61.33 39 GLN B CA 1
ATOM 3452 C C . GLN B 2 41 ? 121.210 14.509 -22.315 1.00 61.73 39 GLN B C 1
ATOM 3453 O O . GLN B 2 41 ? 122.264 15.110 -22.087 1.00 61.58 39 GLN B O 1
ATOM 3459 N N . ALA B 2 42 ? 120.484 14.704 -23.407 1.00 68.42 40 ALA B N 1
ATOM 3460 C CA . ALA B 2 42 ? 120.871 15.657 -24.435 1.00 79.66 40 ALA B CA 1
ATOM 3461 C C . ALA B 2 42 ? 120.352 17.046 -24.097 1.00 87.06 40 ALA B C 1
ATOM 3462 O O . ALA B 2 42 ? 119.368 17.191 -23.367 1.00 83.64 40 ALA B O 1
ATOM 3464 N N . PRO B 2 43 ? 121.004 18.098 -24.604 1.00 110.81 41 PRO B N 1
ATOM 3465 C CA . PRO B 2 43 ? 120.534 19.461 -24.319 1.00 113.67 41 PRO B CA 1
ATOM 3466 C C . PRO B 2 43 ? 119.148 19.731 -24.883 1.00 115.10 41 PRO B C 1
ATOM 3467 O O . PRO B 2 43 ? 118.963 19.798 -26.103 1.00 117.63 41 PRO B O 1
ATOM 3471 N N . GLY B 2 44 ? 118.165 19.884 -23.999 1.00 87.39 42 GLY B N 1
ATOM 3472 C CA . GLY B 2 44 ? 116.790 20.117 -24.389 1.00 76.47 42 GLY B CA 1
ATOM 3473 C C . GLY B 2 44 ? 115.850 18.970 -24.096 1.00 73.41 42 GLY B C 1
ATOM 3474 O O . GLY B 2 44 ? 114.632 19.149 -24.217 1.00 74.67 42 GLY B O 1
ATOM 3475 N N . LYS B 2 45 ? 116.364 17.805 -23.721 1.00 77.98 43 LYS B N 1
ATOM 3476 C CA . LYS B 2 45 ? 115.549 16.635 -23.419 1.00 69.27 43 LYS B CA 1
ATOM 3477 C C . LYS B 2 45 ? 115.837 16.158 -21.996 1.00 69.16 43 LYS B C 1
ATOM 3478 O O . LYS B 2 45 ? 116.605 16.771 -21.253 1.00 72.95 43 LYS B O 1
ATOM 3484 N N . GLU B 2 46 ? 115.201 15.051 -21.619 1.00 73.41 44 GLU B N 1
ATOM 3485 C CA . GLU B 2 46 ? 115.333 14.484 -20.287 1.00 65.93 44 GLU B CA 1
ATOM 3486 C C . GLU B 2 46 ? 116.260 13.270 -20.319 1.00 65.83 44 GLU B C 1
ATOM 3487 O O . GLU B 2 46 ? 116.740 12.843 -21.371 1.00 60.69 44 GLU B O 1
ATOM 3493 N N . ARG B 2 47 ? 116.518 12.710 -19.139 1.00 66.32 45 ARG B N 1
ATOM 3494 C CA . ARG B 2 47 ? 117.385 11.544 -19.026 1.00 64.34 45 ARG B CA 1
ATOM 3495 C C . ARG B 2 47 ? 116.739 10.351 -19.721 1.00 68.36 45 ARG B C 1
ATOM 3496 O O . ARG B 2 47 ? 115.606 9.978 -19.400 1.00 70.58 45 ARG B O 1
ATOM 3504 N N . GLU B 2 48 ? 117.453 9.761 -20.677 1.00 58.50 46 GLU B N 1
ATOM 3505 C CA . GLU B 2 48 ? 116.982 8.589 -21.395 1.00 55.44 46 GLU B CA 1
ATOM 3506 C C . GLU B 2 48 ? 117.914 7.413 -21.129 1.00 55.73 46 GLU B C 1
ATOM 3507 O O . GLU B 2 48 ? 119.115 7.585 -20.906 1.00 52.79 46 GLU B O 1
ATOM 3513 N N . PHE B 2 49 ? 117.337 6.216 -21.133 1.00 55.15 47 PHE B N 1
ATOM 3514 C CA . PHE B 2 49 ? 118.100 4.996 -20.912 1.00 52.75 47 PHE B CA 1
ATOM 3515 C C . PHE B 2 49 ? 119.016 4.713 -22.097 1.00 50.64 47 PHE B C 1
ATOM 3516 O O . PHE B 2 49 ? 118.668 4.966 -23.254 1.00 57.60 47 PHE B O 1
ATOM 3524 N N . VAL B 2 50 ? 120.196 4.164 -21.797 1.00 52.33 48 VAL B N 1
ATOM 3525 C CA . VAL B 2 50 ? 121.181 3.814 -22.817 1.00 47.87 48 VAL B CA 1
ATOM 3526 C C . VAL B 2 50 ? 121.493 2.323 -22.757 1.00 53.57 48 VAL B C 1
ATOM 3527 O O . VAL B 2 50 ? 121.259 1.587 -23.723 1.00 49.39 48 VAL B O 1
ATOM 3531 N N . ALA B 2 51 ? 122.028 1.869 -21.627 1.00 52.68 49 ALA B N 1
ATOM 3532 C CA . ALA B 2 51 ? 122.397 0.471 -21.472 1.00 47.96 49 ALA B CA 1
ATOM 3533 C C . ALA B 2 51 ? 122.366 0.103 -19.997 1.00 54.39 49 ALA B C 1
ATOM 3534 O O . ALA B 2 51 ? 122.449 0.966 -19.119 1.00 54.78 49 ALA B O 1
ATOM 3536 N N . ARG B 2 52 ? 122.240 -1.197 -19.735 1.00 52.00 50 ARG B N 1
ATOM 3537 C CA . ARG B 2 52 ? 122.181 -1.699 -18.371 1.00 57.61 50 ARG B CA 1
ATOM 3538 C C . ARG B 2 52 ? 122.756 -3.105 -18.326 1.00 58.45 50 ARG B C 1
ATOM 3539 O O . ARG B 2 52 ? 122.464 -3.933 -19.191 1.00 56.19 50 ARG B O 1
ATOM 3547 N N . ILE B 2 53 ? 123.577 -3.361 -17.315 1.00 54.31 51 ILE B N 1
ATOM 3548 C CA . ILE B 2 53 ? 124.098 -4.690 -17.039 1.00 62.61 51 ILE B CA 1
ATOM 3549 C C . ILE B 2 53 ? 123.626 -5.102 -15.651 1.00 70.47 51 ILE B C 1
ATOM 3550 O O . ILE B 2 53 ? 123.558 -4.276 -14.733 1.00 67.91 51 ILE B O 1
ATOM 3555 N N . SER B 2 54 ? 123.254 -6.369 -15.513 1.00 72.13 52 SER B N 1
ATOM 3556 C CA . SER B 2 54 ? 122.659 -6.833 -14.274 1.00 77.71 52 SER B CA 1
ATOM 3557 C C . SER B 2 54 ? 123.743 -7.145 -13.251 1.00 76.37 52 SER B C 1
ATOM 3558 O O . SER B 2 54 ? 124.944 -7.038 -13.517 1.00 72.73 52 SER B O 1
ATOM 3561 N N . GLU B 2 55 ? 123.304 -7.540 -12.061 1.00 77.57 53 GLU B N 1
ATOM 3562 C CA . GLU B 2 55 ? 124.211 -7.891 -10.980 1.00 83.56 53 GLU B CA 1
ATOM 3563 C C . GLU B 2 55 ? 124.411 -9.389 -10.834 1.00 85.33 53 GLU B C 1
ATOM 3564 O O . GLU B 2 55 ? 125.261 -9.812 -10.043 1.00 99.07 53 GLU B O 1
ATOM 3570 N N . SER B 2 56 ? 123.662 -10.200 -11.583 1.00 84.49 54 SER B N 1
ATOM 3571 C CA . SER B 2 56 ? 123.667 -11.639 -11.377 1.00 95.91 54 SER B CA 1
ATOM 3572 C C . SER B 2 56 ? 124.220 -12.299 -12.627 1.00 100.21 54 SER B C 1
ATOM 3573 O O . SER B 2 56 ? 125.453 -12.441 -12.760 1.00 104.05 54 SER B O 1
ATOM 3576 N N . ARG B 2 57 ? 123.376 -12.715 -13.572 1.00 99.83 55 ARG B N 1
ATOM 3577 C CA . ARG B 2 57 ? 123.791 -13.484 -14.731 1.00 106.62 55 ARG B CA 1
ATOM 3578 C C . ARG B 2 57 ? 124.564 -12.667 -15.757 1.00 109.23 55 ARG B C 1
ATOM 3579 O O . ARG B 2 57 ? 124.902 -13.215 -16.811 1.00 112.94 55 ARG B O 1
ATOM 3587 N N . GLY B 2 58 ? 124.848 -11.393 -15.492 1.00 121.26 56 GLY B N 1
ATOM 3588 C CA . GLY B 2 58 ? 125.513 -10.559 -16.473 1.00 114.63 56 GLY B CA 1
ATOM 3589 C C . GLY B 2 58 ? 124.659 -10.169 -17.659 1.00 112.50 56 GLY B C 1
ATOM 3590 O O . GLY B 2 58 ? 125.198 -9.841 -18.720 1.00 105.28 56 GLY B O 1
ATOM 3591 N N . THR B 2 59 ? 123.337 -10.201 -17.513 1.00 94.02 57 THR B N 1
ATOM 3592 C CA . THR B 2 59 ? 122.456 -9.849 -18.616 1.00 86.68 57 THR B CA 1
ATOM 3593 C C . THR B 2 59 ? 122.599 -8.373 -18.965 1.00 75.66 57 THR B C 1
ATOM 3594 O O . THR B 2 59 ? 122.961 -7.543 -18.128 1.00 75.02 57 THR B O 1
ATOM 3598 N N . THR B 2 60 ? 122.315 -8.050 -20.222 1.00 70.82 58 THR B N 1
ATOM 3599 C CA . THR B 2 60 ? 122.455 -6.691 -20.716 1.00 64.99 58 THR B CA 1
ATOM 3600 C C . THR B 2 60 ? 121.150 -6.238 -21.352 1.00 70.20 58 THR B C 1
ATOM 3601 O O . THR B 2 60 ? 120.357 -7.050 -21.838 1.00 70.35 58 THR B O 1
ATOM 3605 N N . ASP B 2 61 ? 120.930 -4.926 -21.325 1.00 63.03 59 ASP B N 1
ATOM 3606 C CA . ASP B 2 61 ? 119.782 -4.300 -21.961 1.00 58.37 59 ASP B CA 1
ATOM 3607 C C . ASP B 2 61 ? 120.256 -3.027 -22.642 1.00 60.41 59 ASP B C 1
ATOM 3608 O O . ASP B 2 61 ? 121.104 -2.310 -22.104 1.00 55.44 59 ASP B O 1
ATOM 3613 N N . TYR B 2 62 ? 119.716 -2.757 -23.830 1.00 60.00 60 TYR B N 1
ATOM 3614 C CA . TYR B 2 62 ? 120.128 -1.611 -24.627 1.00 55.61 60 TYR B CA 1
ATOM 3615 C C . TYR B 2 62 ? 118.905 -0.926 -25.214 1.00 59.68 60 TYR B C 1
ATOM 3616 O O . TYR B 2 62 ? 117.966 -1.592 -25.661 1.00 55.36 60 TYR B O 1
ATOM 3625 N N . ALA B 2 63 ? 118.920 0.404 -25.209 1.00 60.88 61 ALA B N 1
ATOM 3626 C CA . ALA B 2 63 ? 117.932 1.146 -25.976 1.00 55.21 61 ALA B CA 1
ATOM 3627 C C . ALA B 2 63 ? 118.091 0.827 -27.459 1.00 62.62 61 ALA B C 1
ATOM 3628 O O . ALA B 2 63 ? 119.197 0.574 -27.948 1.00 68.12 61 ALA B O 1
ATOM 3630 N N . ASP B 2 64 ? 116.965 0.828 -28.176 1.00 62.93 62 ASP B N 1
ATOM 3631 C CA . ASP B 2 64 ? 116.973 0.464 -29.590 1.00 65.16 62 ASP B CA 1
ATOM 3632 C C . ASP B 2 64 ? 117.847 1.385 -30.427 1.00 70.47 62 ASP B C 1
ATOM 3633 O O . ASP B 2 64 ? 118.257 0.999 -31.526 1.00 78.89 62 ASP B O 1
ATOM 3638 N N . SER B 2 65 ? 118.143 2.589 -29.937 1.00 67.98 63 SER B N 1
ATOM 3639 C CA . SER B 2 65 ? 118.966 3.516 -30.698 1.00 76.83 63 SER B CA 1
ATOM 3640 C C . SER B 2 65 ? 120.444 3.179 -30.639 1.00 67.60 63 SER B C 1
ATOM 3641 O O . SER B 2 65 ? 121.198 3.612 -31.517 1.00 70.60 63 SER B O 1
ATOM 3644 N N . VAL B 2 66 ? 120.872 2.422 -29.633 1.00 63.02 64 VAL B N 1
ATOM 3645 C CA . VAL B 2 66 ? 122.274 2.079 -29.458 1.00 65.20 64 VAL B CA 1
ATOM 3646 C C . VAL B 2 66 ? 122.536 0.588 -29.584 1.00 68.01 64 VAL B C 1
ATOM 3647 O O . VAL B 2 66 ? 123.693 0.165 -29.472 1.00 72.73 64 VAL B O 1
ATOM 3651 N N . LYS B 2 67 ? 121.507 -0.223 -29.822 1.00 74.74 65 LYS B N 1
ATOM 3652 C CA . LYS B 2 67 ? 121.715 -1.659 -29.956 1.00 77.69 65 LYS B CA 1
ATOM 3653 C C . LYS B 2 67 ? 122.546 -1.960 -31.197 1.00 75.79 65 LYS B C 1
ATOM 3654 O O . LYS B 2 67 ? 122.322 -1.388 -32.266 1.00 77.52 65 LYS B O 1
ATOM 3660 N N . GLY B 2 68 ? 123.527 -2.842 -31.045 1.00 69.28 66 GLY B N 1
ATOM 3661 C CA . GLY B 2 68 ? 124.480 -3.134 -32.092 1.00 76.33 66 GLY B CA 1
ATOM 3662 C C . GLY B 2 68 ? 125.629 -2.148 -32.185 1.00 61.53 66 GLY B C 1
ATOM 3663 O O . GLY B 2 68 ? 126.733 -2.533 -32.582 1.00 72.57 66 GLY B O 1
ATOM 3664 N N . ARG B 2 69 ? 125.398 -0.888 -31.821 1.00 69.43 67 ARG B N 1
ATOM 3665 C CA . ARG B 2 69 ? 126.454 0.119 -31.837 1.00 64.90 67 ARG B CA 1
ATOM 3666 C C . ARG B 2 69 ? 127.157 0.237 -30.492 1.00 67.91 67 ARG B C 1
ATOM 3667 O O . ARG B 2 69 ? 128.38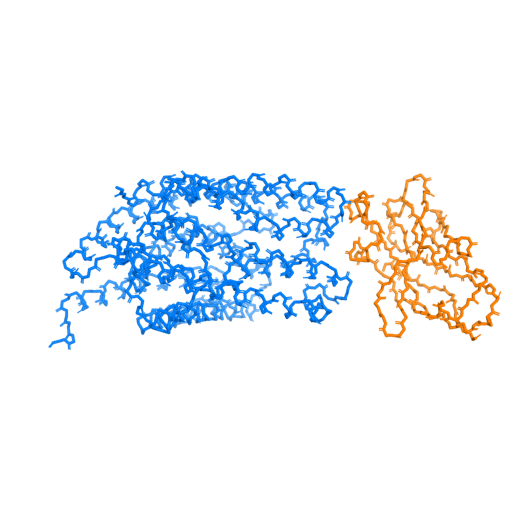5 0.372 -30.443 1.00 69.58 67 ARG B O 1
ATOM 3675 N N . PHE B 2 70 ? 126.399 0.186 -29.400 1.00 63.79 68 PHE B N 1
ATOM 3676 C CA . PHE B 2 70 ? 126.936 0.349 -28.058 1.00 62.36 68 PHE B CA 1
ATOM 3677 C C . PHE B 2 70 ? 126.969 -0.998 -27.347 1.00 65.34 68 PHE B C 1
ATOM 3678 O O . PHE B 2 70 ? 126.091 -1.842 -27.543 1.00 69.26 68 PHE B O 1
ATOM 3686 N N . THR B 2 71 ? 127.987 -1.188 -26.510 1.00 60.11 69 THR B N 1
ATOM 3687 C CA . THR B 2 71 ? 128.135 -2.414 -25.732 1.00 58.26 69 THR B CA 1
ATOM 3688 C C . THR B 2 71 ? 128.547 -2.051 -24.315 1.00 54.89 69 THR B C 1
ATOM 3689 O O . THR B 2 71 ? 129.563 -1.380 -24.117 1.00 64.18 69 THR B O 1
ATOM 3693 N N . ILE B 2 72 ? 127.766 -2.496 -23.335 1.00 61.68 70 ILE B N 1
ATOM 3694 C CA . ILE B 2 72 ? 128.066 -2.269 -21.925 1.00 63.32 70 ILE B CA 1
ATOM 3695 C C . ILE B 2 72 ? 128.665 -3.542 -21.345 1.00 63.75 70 ILE B C 1
ATOM 3696 O O . ILE B 2 72 ? 128.257 -4.657 -21.699 1.00 69.33 70 ILE B O 1
ATOM 3701 N N . SER B 2 73 ? 129.647 -3.378 -20.462 1.00 65.64 71 SER B N 1
ATOM 3702 C CA . SER B 2 73 ? 130.298 -4.491 -19.790 1.00 67.74 71 SER B CA 1
ATOM 3703 C C . SER B 2 73 ? 130.675 -4.055 -18.384 1.00 68.78 71 SER B C 1
ATOM 3704 O O . SER B 2 73 ? 130.706 -2.863 -18.071 1.00 69.98 71 SER B O 1
ATOM 3707 N N . ARG B 2 74 ? 130.968 -5.034 -17.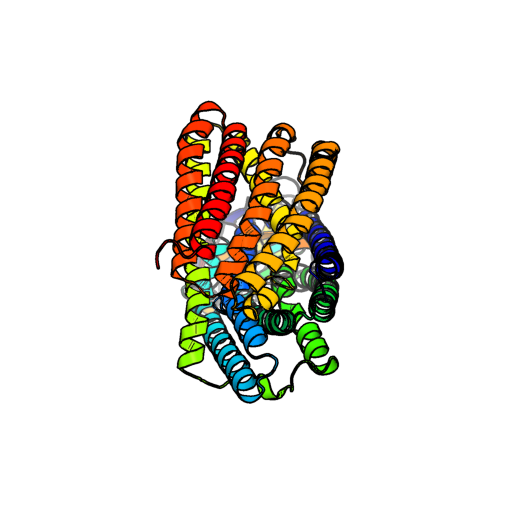532 1.00 70.87 72 ARG B N 1
ATOM 3708 C CA . ARG B 2 74 ? 131.338 -4.750 -16.156 1.00 72.51 72 ARG B CA 1
ATOM 3709 C C . ARG B 2 74 ? 132.471 -5.669 -15.727 1.00 78.56 72 ARG B C 1
ATOM 3710 O O . ARG B 2 74 ? 132.651 -6.760 -16.272 1.00 80.55 72 ARG B O 1
ATOM 3718 N N . ASP B 2 75 ? 133.247 -5.203 -14.752 1.00 76.73 73 ASP B N 1
ATOM 3719 C CA . ASP B 2 75 ? 134.317 -5.990 -14.149 1.00 83.33 73 ASP B CA 1
ATOM 3720 C C . ASP B 2 75 ? 134.193 -5.876 -12.638 1.00 82.30 73 ASP B C 1
ATOM 3721 O O . ASP B 2 75 ? 134.522 -4.834 -12.061 1.00 82.75 73 ASP B O 1
ATOM 3726 N N . ASN B 2 76 ? 133.722 -6.944 -12.000 1.00 84.09 74 ASN B N 1
ATOM 3727 C CA . ASN B 2 76 ? 133.555 -6.945 -10.554 1.00 85.25 74 ASN B CA 1
ATOM 3728 C C . ASN B 2 76 ? 134.875 -7.062 -9.805 1.00 93.41 74 ASN B C 1
ATOM 3729 O O . ASN B 2 76 ? 134.876 -6.972 -8.572 1.00 97.02 74 ASN B O 1
ATOM 3734 N N . ALA B 2 77 ? 135.990 -7.262 -10.512 1.00 92.32 75 ALA B N 1
ATOM 3735 C CA . ALA B 2 77 ? 137.288 -7.289 -9.849 1.00 96.14 75 ALA B CA 1
ATOM 3736 C C . ALA B 2 77 ? 137.716 -5.890 -9.423 1.00 96.63 75 ALA B C 1
ATOM 3737 O O . ALA B 2 77 ? 138.209 -5.697 -8.306 1.00 95.61 75 ALA B O 1
ATOM 3739 N N . LYS B 2 78 ? 137.529 -4.903 -10.297 1.00 94.91 76 LYS B N 1
ATOM 3740 C CA . LYS B 2 78 ? 137.867 -3.519 -10.000 1.00 97.09 76 LYS B CA 1
ATOM 3741 C C . LYS B 2 78 ? 136.645 -2.655 -9.728 1.00 90.32 76 LYS B C 1
ATOM 3742 O O . LYS B 2 78 ? 136.797 -1.452 -9.493 1.00 89.76 76 LYS B O 1
ATOM 3748 N N . ASN B 2 79 ? 135.443 -3.235 -9.750 1.00 88.60 77 ASN B N 1
ATOM 3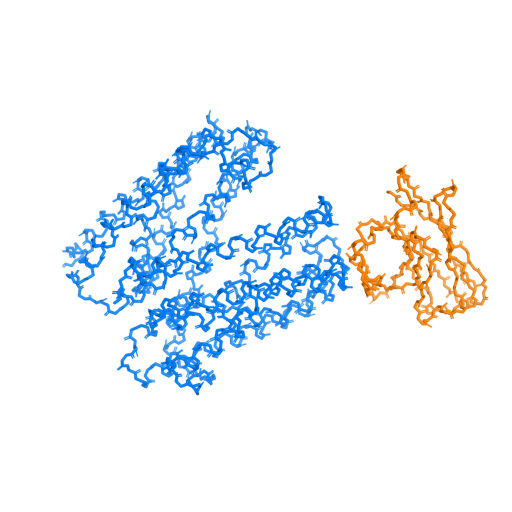749 C CA . ASN B 2 79 ? 134.197 -2.502 -9.517 1.00 88.73 77 ASN B CA 1
ATOM 3750 C C . ASN B 2 79 ? 134.032 -1.352 -10.512 1.00 85.38 77 ASN B C 1
ATOM 3751 O O . ASN B 2 79 ? 133.726 -0.216 -10.145 1.00 79.17 77 ASN B O 1
ATOM 3756 N N . THR B 2 80 ? 134.240 -1.657 -11.789 1.00 79.15 78 THR B N 1
ATOM 3757 C CA . THR B 2 80 ? 134.062 -0.680 -12.850 1.00 80.20 78 THR B CA 1
ATOM 3758 C C . THR B 2 80 ? 133.138 -1.245 -13.920 1.00 75.94 78 THR B C 1
ATOM 3759 O O . THR B 2 80 ? 132.989 -2.460 -14.070 1.00 78.58 78 THR B O 1
ATOM 3763 N N . ILE B 2 81 ? 132.513 -0.336 -14.662 1.00 74.20 79 ILE B N 1
ATOM 3764 C CA . ILE B 2 81 ? 131.671 -0.678 -15.799 1.00 71.74 79 ILE B CA 1
ATOM 3765 C C . ILE B 2 81 ? 132.078 0.201 -16.969 1.00 69.82 79 ILE B C 1
ATOM 3766 O O . ILE B 2 81 ? 132.573 1.318 -16.789 1.00 66.96 79 ILE B O 1
ATOM 3771 N N . TYR B 2 82 ? 131.882 -0.317 -18.176 1.00 68.68 80 TYR B N 1
ATOM 3772 C CA . TYR B 2 82 ? 132.351 0.340 -19.384 1.00 68.10 80 TYR B CA 1
ATOM 3773 C C . TYR B 2 82 ? 131.222 0.442 -20.394 1.00 66.77 80 TYR B C 1
ATOM 3774 O O . TYR B 2 82 ? 130.256 -0.326 -20.364 1.00 66.85 80 TYR B O 1
ATOM 3783 N N . LEU B 2 83 ? 131.364 1.403 -21.303 1.00 63.73 81 LEU B N 1
ATOM 3784 C CA . LEU B 2 83 ? 130.456 1.552 -22.434 1.00 65.81 81 LEU B CA 1
ATOM 3785 C C . LEU B 2 83 ? 131.282 1.836 -23.679 1.00 66.39 81 LEU B C 1
ATOM 3786 O O . LEU B 2 83 ? 131.861 2.918 -23.814 1.00 60.72 81 LEU B O 1
ATOM 3791 N N . GLN B 2 84 ? 131.339 0.858 -24.577 1.00 62.87 82 GLN B N 1
ATOM 3792 C CA . GLN B 2 84 ? 131.950 1.031 -25.885 1.00 56.71 82 GLN B CA 1
ATOM 3793 C C . GLN B 2 84 ? 130.915 1.593 -26.848 1.00 62.08 82 GLN B C 1
ATOM 3794 O O . GLN B 2 84 ? 129.820 1.039 -26.978 1.00 60.71 82 GLN B O 1
ATOM 3800 N N . MET B 2 85 ? 131.261 2.687 -27.523 1.00 59.56 83 MET B N 1
ATOM 3801 C CA . MET B 2 85 ? 130.340 3.376 -28.425 1.00 67.03 83 MET B CA 1
ATOM 3802 C C . MET B 2 85 ? 130.958 3.477 -29.817 1.00 69.05 83 MET B C 1
ATOM 3803 O O . MET B 2 85 ? 131.853 4.297 -30.047 1.00 70.91 83 MET B O 1
ATOM 3808 N N . ASN B 2 86 ? 130.472 2.655 -30.743 1.00 68.65 84 ASN B N 1
ATOM 3809 C CA . ASN B 2 86 ? 130.912 2.668 -32.129 1.00 63.89 84 ASN B CA 1
ATOM 3810 C C . ASN B 2 86 ? 129.833 3.273 -33.018 1.00 71.10 84 ASN B C 1
ATOM 3811 O O . ASN B 2 86 ? 128.650 3.303 -32.665 1.00 72.60 84 ASN B O 1
ATOM 3816 N N . SER B 2 87 ? 130.262 3.754 -34.187 1.00 69.48 85 SER B N 1
ATOM 3817 C CA . SER B 2 87 ? 129.366 4.353 -35.177 1.00 69.80 85 SER B CA 1
ATOM 3818 C C . SER B 2 87 ? 128.585 5.519 -34.574 1.00 69.91 85 SER B C 1
ATOM 3819 O O . SER B 2 87 ? 127.354 5.568 -34.621 1.00 73.15 85 SER B O 1
ATOM 3822 N N . LEU B 2 88 ? 129.320 6.470 -34.006 1.00 71.24 86 LEU B N 1
ATOM 3823 C CA . LEU B 2 88 ? 128.703 7.587 -33.305 1.00 70.24 86 LEU B CA 1
ATOM 3824 C C . LEU B 2 88 ? 128.093 8.564 -34.302 1.00 65.06 86 LEU B C 1
ATOM 3825 O O . LEU B 2 88 ? 128.796 9.105 -35.160 1.00 72.72 86 LEU B O 1
ATOM 3830 N N . ASN B 2 89 ? 126.792 8.785 -34.188 1.00 64.43 87 ASN B N 1
ATOM 3831 C CA . ASN B 2 89 ? 126.071 9.765 -34.981 1.00 64.92 87 ASN B CA 1
ATOM 3832 C C . ASN B 2 89 ? 125.801 11.013 -34.154 1.00 68.29 87 ASN B C 1
ATOM 3833 O O . ASN B 2 89 ? 125.889 10.983 -32.923 1.00 70.85 87 ASN B O 1
ATOM 3838 N N . PRO B 2 90 ? 125.497 12.146 -34.798 1.00 70.23 88 PRO B N 1
ATOM 3839 C CA . PRO B 2 90 ? 125.267 13.386 -34.033 1.00 69.15 88 PRO B CA 1
ATOM 3840 C C . PRO B 2 90 ? 124.165 13.284 -32.991 1.00 69.89 88 PRO B C 1
ATOM 3841 O O . PRO B 2 90 ? 124.183 14.054 -32.021 1.00 65.31 88 PRO B O 1
ATOM 3845 N N . GLY B 2 91 ? 123.213 12.365 -33.150 1.00 71.42 89 GLY B N 1
ATOM 3846 C CA . GLY B 2 91 ? 122.175 12.185 -32.153 1.00 64.77 89 GLY B CA 1
ATOM 3847 C C . GLY B 2 91 ? 122.660 11.626 -30.832 1.00 63.89 89 GLY B C 1
ATOM 3848 O O . GLY B 2 91 ? 121.884 11.602 -29.872 1.00 69.27 89 GLY B O 1
ATOM 3849 N N . ASP B 2 92 ? 123.911 11.180 -30.759 1.00 63.09 90 ASP B N 1
ATOM 3850 C CA . ASP B 2 92 ? 124.472 10.629 -29.533 1.00 64.29 90 ASP B CA 1
ATOM 3851 C C . ASP B 2 92 ? 125.100 11.686 -28.636 1.00 64.81 90 ASP B C 1
ATOM 3852 O O . ASP B 2 92 ? 125.553 11.355 -27.535 1.00 63.82 90 ASP B O 1
ATOM 3857 N N . THR B 2 93 ? 125.140 12.941 -29.074 1.00 66.49 91 THR B N 1
ATOM 3858 C CA . THR B 2 93 ? 125.702 14.011 -28.261 1.00 64.11 91 THR B CA 1
ATOM 3859 C C . THR B 2 93 ? 124.829 14.244 -27.035 1.00 57.82 91 THR B C 1
ATOM 3860 O O . THR B 2 93 ? 123.661 14.629 -27.158 1.00 61.13 91 THR B O 1
ATOM 3864 N N . ALA B 2 94 ? 125.393 14.012 -25.854 1.00 56.65 92 ALA B N 1
ATOM 3865 C CA . ALA B 2 94 ? 124.661 14.172 -24.606 1.00 55.90 92 ALA B CA 1
ATOM 3866 C C . ALA B 2 94 ? 125.646 14.084 -23.450 1.00 59.45 92 ALA B C 1
ATOM 3867 O O . ALA B 2 94 ? 126.831 13.793 -23.635 1.00 61.85 92 ALA B O 1
ATOM 3869 N N . VAL B 2 95 ? 125.138 14.351 -22.253 1.00 55.54 93 VAL B N 1
ATOM 3870 C CA . VAL B 2 95 ? 125.864 14.082 -21.019 1.00 56.66 93 VAL B CA 1
ATOM 3871 C C . VAL B 2 95 ? 125.524 12.662 -20.596 1.00 54.29 93 VAL B C 1
ATOM 3872 O O . VAL B 2 95 ? 124.349 12.316 -20.441 1.00 51.13 93 VAL B O 1
ATOM 3876 N N . TYR B 2 96 ? 126.544 11.837 -20.422 1.00 54.67 94 TYR B N 1
ATOM 3877 C CA . TYR B 2 96 ? 126.357 10.434 -20.088 1.00 57.15 94 TYR B CA 1
ATOM 3878 C C . TYR B 2 96 ? 126.616 10.225 -18.603 1.00 52.23 94 TYR B C 1
ATOM 3879 O O . TYR B 2 96 ? 127.601 10.734 -18.062 1.00 67.65 94 TYR B O 1
ATOM 3888 N N . SER B 2 97 ? 125.729 9.481 -17.949 1.00 50.63 95 SER B N 1
ATOM 3889 C CA . SER B 2 97 ? 125.819 9.239 -16.517 1.00 55.98 95 SER B CA 1
ATOM 3890 C C . SER B 2 97 ? 125.640 7.756 -16.242 1.00 61.26 95 SER B C 1
ATOM 3891 O O . SER B 2 97 ? 124.751 7.118 -16.815 1.00 52.47 95 SER B O 1
ATOM 3894 N N . CYS B 2 98 ? 126.486 7.211 -15.373 1.00 63.76 96 CYS B N 1
ATOM 3895 C CA . CYS B 2 98 ? 126.315 5.854 -14.879 1.00 60.41 96 CYS B CA 1
ATOM 3896 C C . CYS B 2 98 ? 125.457 5.878 -13.621 1.00 58.21 96 CYS B C 1
ATOM 3897 O O . CYS B 2 98 ? 125.477 6.842 -12.852 1.00 60.96 96 CYS B O 1
ATOM 3900 N N . ALA B 2 99 ? 124.698 4.805 -13.418 1.00 56.33 97 ALA B N 1
ATOM 3901 C CA . ALA B 2 99 ? 123.777 4.727 -12.294 1.00 54.17 97 ALA B CA 1
ATOM 3902 C C . ALA B 2 99 ? 123.868 3.355 -11.644 1.00 53.87 97 ALA B C 1
ATOM 3903 O O . ALA B 2 99 ? 124.130 2.349 -12.309 1.00 59.83 97 ALA B O 1
ATOM 3905 N N . ALA B 2 100 ? 123.644 3.326 -10.333 1.00 51.69 98 ALA B N 1
ATOM 3906 C CA . ALA B 2 100 ? 123.671 2.095 -9.561 1.00 56.06 98 ALA B CA 1
ATOM 3907 C C . ALA B 2 100 ? 122.422 2.004 -8.704 1.00 62.64 98 ALA B C 1
ATOM 3908 O O . ALA B 2 100 ? 121.946 3.013 -8.172 1.00 60.89 98 ALA B O 1
ATOM 3910 N N . THR B 2 101 ? 121.897 0.789 -8.574 1.00 60.01 99 THR B N 1
ATOM 3911 C CA . THR B 2 101 ? 120.761 0.537 -7.704 1.00 58.75 99 THR B CA 1
ATOM 3912 C C . THR B 2 101 ? 120.651 -0.961 -7.461 1.00 67.41 99 THR B C 1
ATOM 3913 O O . THR B 2 101 ? 121.271 -1.770 -8.157 1.00 62.60 99 THR B O 1
ATOM 3917 N N . LEU B 2 102 ? 119.856 -1.315 -6.446 1.00 63.08 100 LEU B N 1
ATOM 3918 C CA . LEU B 2 102 ? 119.607 -2.708 -6.114 1.00 66.63 100 LEU B CA 1
ATOM 3919 C C . LEU B 2 102 ? 118.497 -3.273 -7.001 1.00 62.44 100 LEU B C 1
ATOM 3920 O O . LEU B 2 102 ? 117.624 -2.532 -7.460 1.00 62.08 100 LEU B O 1
ATOM 3925 N N . PRO B 2 103 ? 118.514 -4.584 -7.263 1.00 62.88 101 PRO B N 1
ATOM 3926 C CA . PRO B 2 103 ? 117.507 -5.163 -8.170 1.00 61.85 101 PRO B CA 1
ATOM 3927 C C . PRO B 2 103 ? 116.076 -4.998 -7.688 1.00 60.53 101 PRO B C 1
ATOM 3928 O O . PRO B 2 103 ? 115.154 -5.047 -8.512 1.00 57.50 101 PRO B O 1
ATOM 3932 N N . ALA B 2 104 ? 115.855 -4.805 -6.387 1.00 58.93 102 ALA B N 1
ATOM 3933 C CA . ALA B 2 104 ? 114.506 -4.532 -5.911 1.00 55.99 102 ALA B CA 1
ATOM 3934 C C . ALA B 2 104 ? 114.005 -3.169 -6.369 1.00 56.50 102 ALA B C 1
ATOM 3935 O O . ALA B 2 104 ? 112.790 -2.956 -6.429 1.00 53.71 102 ALA B O 1
ATOM 3937 N N . TRP B 2 105 ? 114.910 -2.246 -6.698 1.00 59.02 103 TRP B N 1
ATOM 3938 C CA . TRP B 2 105 ? 114.493 -0.939 -7.188 1.00 55.13 103 TRP B CA 1
ATOM 3939 C C . TRP B 2 105 ? 114.063 -0.979 -8.648 1.00 53.53 103 TRP B C 1
ATOM 3940 O O . TRP B 2 105 ? 113.279 -0.128 -9.078 1.00 49.48 103 TRP B O 1
ATOM 3951 N N . THR B 2 106 ? 114.574 -1.935 -9.424 1.00 54.48 104 THR B N 1
ATOM 3952 C CA . THR B 2 106 ? 114.215 -2.038 -10.832 1.00 49.29 104 THR B CA 1
ATOM 3953 C C . THR B 2 106 ? 113.006 -2.926 -11.070 1.00 52.56 104 THR B C 1
ATOM 3954 O O . THR B 2 106 ? 112.264 -2.700 -12.031 1.00 52.78 104 THR B O 1
ATOM 3958 N N . GLY B 2 107 ? 112.792 -3.931 -10.226 1.00 52.82 105 GLY B N 1
ATOM 3959 C CA . GLY B 2 107 ? 111.677 -4.820 -10.466 1.00 53.68 105 GLY B CA 1
ATOM 3960 C C . GLY B 2 107 ? 111.877 -5.652 -11.724 1.00 55.35 105 GLY B C 1
ATOM 3961 O O . GLY B 2 107 ? 112.999 -5.923 -12.161 1.00 53.64 105 GLY B O 1
ATOM 3962 N N . ILE B 2 108 ? 110.760 -6.059 -12.317 1.00 59.70 106 ILE B N 1
ATOM 3963 C CA . ILE B 2 108 ? 110.799 -6.945 -13.473 1.00 54.04 106 ILE B CA 1
ATOM 3964 C C . ILE B 2 108 ? 110.926 -6.164 -14.774 1.00 52.14 106 ILE B C 1
ATOM 3965 O O . ILE B 2 108 ? 111.590 -6.614 -15.709 1.00 56.19 106 ILE B O 1
ATOM 3970 N N . ILE B 2 109 ? 110.319 -4.983 -14.864 1.00 52.86 107 ILE B N 1
ATOM 3971 C CA . ILE B 2 109 ? 110.304 -4.260 -16.130 1.00 54.32 107 ILE B CA 1
ATOM 3972 C C . ILE B 2 109 ? 110.631 -2.788 -15.925 1.00 52.52 107 ILE B C 1
ATOM 3973 O O . ILE B 2 109 ? 110.400 -1.966 -16.818 1.00 56.47 107 ILE B O 1
ATOM 3978 N N . GLY B 2 110 ? 111.175 -2.438 -14.765 1.00 51.71 108 GLY B N 1
ATOM 3979 C CA . GLY B 2 110 ? 111.463 -1.044 -14.496 1.00 45.81 108 GLY B CA 1
ATOM 3980 C C . GLY B 2 110 ? 112.932 -0.695 -14.605 1.00 48.87 108 GLY B C 1
ATOM 3981 O O . GLY B 2 110 ? 113.369 0.341 -14.098 1.00 53.99 108 GLY B O 1
ATOM 3982 N N . GLY B 2 111 ? 113.706 -1.551 -15.272 1.00 51.87 109 GLY B N 1
ATOM 3983 C CA . GLY B 2 111 ? 115.139 -1.342 -15.379 1.00 51.54 109 GLY B CA 1
ATOM 3984 C C . GLY B 2 111 ? 115.550 -0.159 -16.232 1.00 51.48 109 GLY B C 1
ATOM 3985 O O . GLY B 2 111 ? 116.716 0.245 -16.172 1.00 51.78 109 GLY B O 1
ATOM 3986 N N . ARG B 2 112 ? 114.626 0.404 -17.012 1.00 47.56 110 ARG B N 1
ATOM 3987 C CA . ARG B 2 112 ? 114.911 1.514 -17.912 1.00 51.20 110 ARG B CA 1
ATOM 3988 C C . ARG B 2 112 ? 114.584 2.878 -17.316 1.00 55.53 110 ARG B C 1
ATOM 3989 O O . ARG B 2 112 ? 114.894 3.898 -17.943 1.00 53.33 110 ARG B O 1
ATOM 3997 N N . ARG B 2 113 ? 113.948 2.925 -16.146 1.00 52.63 111 ARG B N 1
ATOM 3998 C CA . ARG B 2 113 ? 113.510 4.188 -15.564 1.00 51.10 111 ARG B CA 1
ATOM 3999 C C . ARG B 2 113 ? 114.627 4.786 -14.720 1.00 51.40 111 ARG B C 1
ATOM 4000 O O . ARG B 2 113 ? 115.077 4.141 -13.762 1.00 49.08 111 ARG B O 1
ATOM 4008 N N . PRO B 2 114 ? 115.093 6.001 -15.021 1.00 50.99 112 PRO B N 1
ATOM 4009 C CA . PRO B 2 114 ? 116.192 6.580 -14.231 1.00 54.82 112 PRO B CA 1
ATOM 4010 C C . PRO B 2 114 ? 115.813 6.863 -12.790 1.00 49.79 112 PRO B C 1
ATOM 4011 O O . PRO B 2 114 ? 116.701 6.900 -11.928 1.00 49.39 112 PRO B O 1
ATOM 4015 N N . GLY B 2 115 ? 114.529 7.055 -12.498 1.00 45.38 113 GLY B N 1
ATOM 4016 C CA . GLY B 2 115 ? 114.092 7.233 -11.125 1.00 46.28 113 GLY B CA 1
ATOM 4017 C C . GLY B 2 115 ? 114.228 5.998 -10.260 1.00 49.80 113 GLY B C 1
ATOM 4018 O O . GLY B 2 115 ? 114.084 6.104 -9.037 1.00 50.31 113 GLY B O 1
ATOM 4019 N N . ASN B 2 116 ? 114.491 4.837 -10.859 1.00 48.01 114 ASN B N 1
ATOM 4020 C CA . ASN B 2 116 ? 114.756 3.617 -10.110 1.00 47.54 114 ASN B CA 1
ATOM 4021 C C . ASN B 2 116 ? 116.223 3.463 -9.728 1.00 50.94 114 ASN B C 1
ATOM 4022 O O . ASN B 2 116 ? 116.601 2.418 -9.187 1.00 51.47 114 ASN B O 1
ATOM 4027 N N . TYR B 2 117 ? 117.054 4.465 -10.000 1.00 48.01 115 TYR B N 1
ATOM 4028 C CA . TYR B 2 117 ? 118.469 4.445 -9.625 1.00 54.72 115 TYR B CA 1
ATOM 4029 C C . TYR B 2 117 ? 118.747 5.651 -8.743 1.00 54.33 115 TYR B C 1
ATOM 4030 O O . TYR B 2 117 ? 118.806 6.789 -9.244 1.00 58.41 115 TYR B O 1
ATOM 4039 N N . PRO B 2 118 ? 118.916 5.468 -7.431 1.00 56.95 116 PRO B N 1
ATOM 4040 C CA . PRO B 2 118 ? 119.173 6.617 -6.555 1.00 51.93 116 PRO B CA 1
ATOM 4041 C C . PRO B 2 118 ? 120.618 7.082 -6.547 1.00 54.84 116 PRO B C 1
ATOM 4042 O O . PRO B 2 118 ? 120.884 8.199 -6.083 1.00 64.55 116 PRO B O 1
ATOM 4046 N N . TYR B 2 119 ? 121.553 6.279 -7.047 1.00 53.03 117 TYR B N 1
ATOM 4047 C CA . TYR B 2 119 ? 122.973 6.607 -7.030 1.00 56.10 117 TYR B CA 1
ATOM 4048 C C . TYR B 2 119 ? 123.438 6.952 -8.439 1.00 58.96 117 TYR B C 1
ATOM 4049 O O . TYR B 2 119 ? 123.234 6.171 -9.376 1.00 59.20 117 TYR B O 1
ATOM 4058 N N . TRP B 2 120 ? 124.066 8.116 -8.581 1.00 54.97 118 TRP B N 1
ATOM 4059 C CA . TRP B 2 120 ? 124.413 8.667 -9.880 1.00 55.25 118 TRP B CA 1
ATOM 4060 C C . TRP B 2 120 ? 125.858 9.143 -9.882 1.00 67.54 118 TRP B C 1
ATOM 4061 O O . TRP B 2 120 ? 126.466 9.373 -8.833 1.00 73.27 118 TRP B O 1
ATOM 4072 N N . GLY B 2 121 ? 126.407 9.283 -11.090 1.00 69.04 119 GLY B N 1
ATOM 4073 C CA . GLY B 2 121 ? 127.679 9.936 -11.290 1.00 69.92 119 GLY B CA 1
ATOM 4074 C C . GLY B 2 121 ? 127.494 11.390 -11.700 1.00 73.91 119 GLY B C 1
ATOM 4075 O O . GLY B 2 121 ? 126.386 11.879 -11.899 1.00 73.94 119 GLY B O 1
ATOM 4076 N N . GLN B 2 122 ? 128.624 12.085 -11.824 1.00 73.57 120 GLN B N 1
ATOM 4077 C CA . GLN B 2 122 ? 128.581 13.498 -12.180 1.00 77.13 120 GLN B CA 1
ATOM 4078 C C . GLN B 2 122 ? 128.216 13.720 -13.642 1.00 72.55 120 GLN B C 1
ATOM 4079 O O . GLN B 2 122 ? 127.715 14.796 -13.986 1.00 70.90 120 GLN B O 1
ATOM 4085 N N . GLY B 2 123 ? 128.442 12.731 -14.503 1.00 72.81 121 GLY B N 1
ATOM 4086 C CA . GLY B 2 123 ? 128.177 12.886 -15.918 1.00 66.76 121 GLY B CA 1
ATOM 4087 C C . GLY B 2 123 ? 129.376 13.379 -16.704 1.00 72.76 121 GLY B C 1
ATOM 4088 O O . GLY B 2 123 ? 130.045 14.334 -16.298 1.00 75.83 121 GLY B O 1
ATOM 4089 N N . THR B 2 124 ? 129.663 12.733 -17.832 1.00 64.85 122 THR B N 1
ATOM 4090 C CA . THR B 2 124 ? 130.731 13.152 -18.727 1.00 66.90 122 THR B CA 1
ATOM 4091 C C . THR B 2 124 ? 130.142 13.545 -20.073 1.00 60.74 122 THR B C 1
ATOM 4092 O O . THR B 2 124 ? 129.220 12.896 -20.572 1.00 60.79 122 THR B O 1
ATOM 4096 N N . GLN B 2 125 ? 130.678 14.612 -20.657 1.00 62.49 123 GLN B N 1
ATOM 4097 C CA . GLN B 2 125 ? 130.155 15.132 -21.911 1.00 58.04 123 GLN B CA 1
ATOM 4098 C C . GLN B 2 125 ? 130.688 14.338 -23.096 1.00 61.65 123 GLN B C 1
ATOM 4099 O O . GLN B 2 125 ? 131.875 14.004 -23.159 1.00 69.94 123 GLN B O 1
ATOM 4105 N N . VAL B 2 126 ? 129.796 14.032 -24.034 1.00 61.24 124 VAL B N 1
ATOM 4106 C CA . VAL B 2 126 ? 130.141 13.391 -25.297 1.00 58.38 124 VAL B CA 1
ATOM 4107 C C . VAL B 2 126 ? 129.548 14.239 -26.410 1.00 60.33 124 VAL B C 1
ATOM 4108 O O . VAL B 2 126 ? 128.324 14.397 -26.487 1.00 65.42 124 VAL B O 1
ATOM 4112 N N . THR B 2 127 ? 130.407 14.791 -27.263 1.00 63.39 125 THR B N 1
ATOM 4113 C CA . THR B 2 127 ? 129.982 15.632 -28.375 1.00 67.35 125 THR B CA 1
ATOM 4114 C C . THR B 2 127 ? 130.447 15.000 -29.677 1.00 66.49 125 THR B C 1
ATOM 4115 O O . THR B 2 127 ? 131.653 14.887 -29.921 1.00 67.66 125 THR B O 1
ATOM 4119 N N . VAL B 2 128 ? 129.494 14.589 -30.505 1.00 63.35 126 VAL B N 1
ATOM 4120 C CA . VAL B 2 128 ? 129.780 13.967 -31.791 1.00 70.67 126 VAL B CA 1
ATOM 4121 C C . VAL B 2 128 ? 129.656 15.043 -32.861 1.00 74.04 126 VAL B C 1
ATOM 4122 O O . VAL B 2 128 ? 128.549 15.486 -33.185 1.00 74.42 126 VAL B O 1
ATOM 4126 N N . SER B 2 129 ? 130.791 15.468 -33.407 1.00 73.61 127 SER B N 1
ATOM 4127 C CA . SER B 2 129 ? 130.817 16.503 -34.434 1.00 69.07 127 SER B CA 1
ATOM 4128 C C . SER B 2 129 ? 130.087 16.056 -35.697 1.00 75.19 127 SER B C 1
ATOM 4129 O O . SER B 2 129 ? 130.493 15.095 -36.350 1.00 74.11 127 SER B O 1
#

Radius of gyration: 27.28 Å; Cα contacts (8 Å, |Δi|>4): 940; chains: 2; bounding box: 74×52×67 Å